Protein AF-0000000078983143 (afdb_homodimer)

Organism: Ruegeria pomeroyi (strain ATCC 700808 / DSM 15171 / DSS-3) (NCBI:txid246200)

Radius of gyration: 24.25 Å; Cα contacts (8 Å, |Δi|>4): 1162; chains: 2; bounding box: 59×66×61 Å

Secondary structure (DSSP, 8-state):
--HHHHHHHHHHHHHHHSSHHHHHHHHTS-HHHHHHHHHHHHHHHT---EEEETTEEEE-HHHHHHHHHHHHHHHHH--HHHHHHHHHS-SS-EEEEEE-HHHHTTHHHHHHHHHHTT-TT-EEEEEE--HHHHHHHHHHTS-SEEEEESPP--TTEEEEEEEEE-EEEEETTSGGGG-SEE-TTTTTT-EEEEE-TTSHHHHHHHHHHHHTT---EEEEEES-HHHHHHHHHTTS-EEEE-HHHHHTS---SEEEEEESS--EEEEEEEEETTSPPPHHHHHHHHHHHHHHHHHPBPPP-TT--/--TTHHHHHHHHHHHHHSSHHHHHHHHTS-HHHHHHHHHHHHHHHT---EEEETTEEEE-HHHHHHHHHHHHHHHHH--HHHHHHHHHS-SS-EEEEEE-HHHHTTHHHHHHHHHHTT-TT-EEEEEE--HHHHHHHHHHTS-SEEEEESPP--TTEEEEEEEEE-EEEEETT-GGGG-SEE-TTTTTT-EEEEE-TTSHHHHHHHHHHHHTT---EEEEEES-HHHHHHHHHTTS-EEEE-HHHHHTS---SEEEEEESS--EEEEEEEEETTSPPPHHHHHHHHHHHHHHHHHPBPPP-TT--

Foldseek 3Di:
DFLQVLLVQLLLQCVVQQHLVRSCVQQVHDSVVSVVSPVVNCVVVVDDQWDDDPRGTHGDPVVVVSNVLCVVLCVLVPNNNVVVVVVVVPDQAEAFEEEAPLQQQPPVVVLVCVLCVPRVRYHYHYYHDADVSQLVCQQSVSHFKYKYFDDDDDPQKDKDKFKFWKWKKAFPPDPCVVDQEDALVNCAQWEEEEEPCPDQQNVVNVVRNVVVVGDHHYPHYDHALLVRNVVNLVVSTMYIHTVSNVVNDPCPRIDIHHYPPIDMTMMMMIGGPPDDDDPSNVVSCVSSVVVSVVRGDDDPDPPDD/DDPQVLLVQLLLQCVVQQHLVRSCVQQVHDSVVSVVSPVVNCVVVVDDQWDDDPRGTDGDPVVVVSNVLCVVLCVLVPRNNVVVVVVVVPDQAEAFEEEAPLQQQPPVVVLVCVLCVPRVRYHYHYYHDADVSQLVCQQSVSHFKYKYFDDDDDPQKDKDKFKFWKWKKAFPPDPCVVDQEDALVNCAQWEEEEEPCPDQQNVVNVVRNVVVVGDHHYPHYDHALLVRNVVNLVVSTMYIHTVSNVVNDPCPRIDIHHYPPIDMTMMMMIGGHPDDDDPSNVVSCVSSVVVSVVRGDDDPDPPDD

Nearest PDB structures (foldseek):
  5vvh-assembly1_B  TM=8.742E-01  e=1.890E-18  Agrobacterium tumefaciens
  7d98-assembly1_Q  TM=5.885E-01  e=1.083E-18  Cupriavidus necator
  6g1d-assembly1_A  TM=6.007E-01  e=1.890E-18  Corynebacterium glutamicum
  7fdf-assembly1_A-2  TM=8.367E-01  e=1.146E-13  Cronobacter sakazakii
  7dwn-assembly1_D  TM=5.910E-01  e=6.427E-17  Aliivibrio fischeri ES114

Sequence (610 aa):
MSRFFRHYQAFHAIIETGTVTGAAERLGVSQPAISNLLAQLERRTRLKLFERNRGRLLPTPEAMVLFDEIDTVIRGLGQVSQAVVDLQNQKAGQLQVATNHAMAFGFMPEQIARFAADKPNLTVAFQSQYSAKIQDWVMAGLFEIGICEQPVRTDGLDWVPFFFEIQCAVPADSPLARHEELTPILLDDVPFIVMGADHMVTRRAREAFHREGANLRIRCQTDLFRNALNLVKQGLGVTLVDPFTLSSDDRSGYVLRRFAPRILLDVIIVTARGRPISAIGAQFLEQVSASMTTLATAAPDPAEPMSRFFRHYQAFHAIIETGTVTGAAERLGVSQPAISNLLAQLERRTRLKLFERNRGRLLPTPEAMVLFDEIDTVIRGLGQVSQAVVDLQNQKAGQLQVATNHAMAFGFMPEQIARFAADKPNLTVAFQSQYSAKIQDWVMAGLFEIGICEQPVRTDGLDWVPFFFEIQCAVPADSPLARHEELTPILLDDVPFIVMGADHMVTRRAREAFHREGANLRIRCQTDLFRNALNLVKQGLGVTLVDPFTLSSDDRSGYVLRRFAPRILLDVIIVTARGRPISAIGAQFLEQVSASMTTLATAAPDPAEP

Solvent-accessible surface area (backbone atoms only — not comparable to full-atom values): 31459 Å² total; per-residue (Å²): 125,56,80,42,37,59,18,49,41,34,44,48,32,23,64,75,56,49,30,61,62,46,20,7,64,68,49,73,48,51,47,67,53,36,53,48,28,36,50,48,40,26,62,71,65,72,40,72,40,60,44,78,55,98,84,39,66,37,72,27,75,62,28,51,54,48,40,65,66,42,42,62,50,47,38,37,68,18,71,57,33,54,52,56,53,45,58,67,52,72,81,54,56,66,40,42,39,31,27,23,57,51,40,37,53,28,56,44,33,53,52,50,36,64,67,40,69,88,33,89,59,44,31,36,44,40,41,59,42,56,40,71,57,35,52,49,33,20,65,52,32,70,19,53,35,22,37,29,47,66,74,83,88,60,85,56,48,41,72,51,82,45,28,34,64,40,32,29,39,33,26,57,84,39,79,68,60,77,45,69,60,44,35,39,68,81,39,45,62,43,42,26,32,37,49,15,44,69,35,66,60,36,45,53,48,50,50,51,14,54,76,66,73,24,47,83,33,72,34,29,35,25,72,43,58,57,41,38,51,38,28,15,47,57,63,66,26,30,29,70,38,50,60,42,43,53,71,58,45,88,76,67,51,41,44,79,26,45,38,52,74,81,45,64,44,54,34,30,41,36,31,31,52,95,49,84,66,50,74,62,42,50,55,50,48,54,54,52,51,54,55,47,58,72,68,34,49,78,71,80,58,87,81,62,129,123,52,81,43,37,59,18,50,43,35,45,50,32,23,64,77,57,50,29,59,61,45,19,8,62,68,50,71,46,50,48,67,56,34,52,48,30,35,50,47,40,26,62,71,66,71,39,73,40,62,44,76,56,97,85,39,65,36,71,29,74,61,29,51,54,49,40,64,66,42,42,62,52,48,39,37,67,19,70,57,33,55,52,55,51,45,61,67,51,73,80,55,57,64,38,40,39,30,27,24,58,51,41,37,52,29,56,43,32,54,52,50,35,64,66,40,69,88,34,89,60,45,30,36,44,42,39,59,41,57,42,71,58,37,52,51,34,18,64,53,30,69,19,54,35,21,36,28,46,66,74,84,89,58,86,56,48,40,72,52,81,44,29,35,66,39,29,29,40,34,25,57,84,40,80,68,61,78,45,70,61,44,36,39,69,81,41,45,64,42,43,26,31,35,50,15,44,68,35,67,62,37,44,53,47,50,51,51,15,55,76,66,72,23,46,80,32,71,34,31,35,24,70,45,56,57,41,37,50,38,28,15,46,57,62,66,26,29,30,70,36,48,60,43,42,53,72,58,48,88,75,66,50,42,43,80,24,46,40,51,72,81,47,64,45,54,33,29,41,36,32,31,51,95,49,85,64,50,72,61,40,50,54,48,49,53,54,52,52,53,55,48,58,72,69,35,48,79,71,78,59,88,81,61,128

Structure (mmCIF, N/CA/C/O backbone):
data_AF-0000000078983143-model_v1
#
loop_
_entity.id
_entity.type
_entity.pdbx_description
1 polymer 'Transcriptional regulator, LysR family'
#
loop_
_atom_site.group_PDB
_atom_site.id
_atom_site.type_symbol
_atom_site.label_atom_id
_atom_site.label_alt_id
_atom_site.label_comp_id
_atom_site.label_asym_id
_atom_site.label_entity_id
_atom_site.label_seq_id
_atom_site.pdbx_PDB_ins_code
_atom_site.Cartn_x
_atom_site.Cartn_y
_atom_site.Cartn_z
_atom_site.occupancy
_atom_site.B_iso_or_equiv
_atom_site.auth_seq_id
_atom_site.auth_comp_id
_atom_site.auth_asym_id
_atom_site.auth_atom_id
_atom_site.pdbx_PDB_model_num
ATOM 1 N N . MET A 1 1 ? -7.73 15.117 21.328 1 26.91 1 MET A N 1
ATOM 2 C CA . MET A 1 1 ? -6.512 14.82 20.578 1 26.91 1 MET A CA 1
ATOM 3 C C . MET A 1 1 ? -5.828 13.57 21.141 1 26.91 1 MET A C 1
ATOM 5 O O . MET A 1 1 ? -5.629 13.453 22.344 1 26.91 1 MET A O 1
ATOM 9 N N . SER A 1 2 ? -5.711 12.469 20.609 1 37.56 2 SER A N 1
ATOM 10 C CA . SER A 1 2 ? -5.719 11.156 21.25 1 37.56 2 SER A CA 1
ATOM 11 C C . SER A 1 2 ? -4.508 10.977 22.156 1 37.56 2 SER A C 1
ATOM 13 O O . SER A 1 2 ? -3.408 11.43 21.844 1 37.56 2 SER A O 1
ATOM 15 N N . ARG A 1 3 ? -4.793 10.859 23.375 1 47.31 3 ARG A N 1
ATOM 16 C CA . ARG A 1 3 ? -4.062 10.797 24.641 1 47.31 3 ARG A CA 1
ATOM 17 C C . ARG A 1 3 ? -2.844 9.891 24.531 1 47.31 3 ARG A C 1
ATOM 19 O O . ARG A 1 3 ? -1.8 10.172 25.125 1 47.31 3 ARG A O 1
ATOM 26 N N . PHE A 1 4 ? -2.877 8.945 23.547 1 54.06 4 PHE A N 1
ATOM 27 C CA . PHE A 1 4 ? -1.812 7.953 23.594 1 54.06 4 PHE A CA 1
ATOM 28 C C . PHE A 1 4 ? -0.723 8.281 22.578 1 54.06 4 PHE A C 1
ATOM 30 O O . PHE A 1 4 ? 0.39 7.758 22.656 1 54.06 4 PHE A O 1
ATOM 37 N N . PHE A 1 5 ? -1.007 9.172 21.766 1 57.5 5 PHE A N 1
ATOM 38 C CA . PHE A 1 5 ? -0.027 9.453 20.719 1 57.5 5 PHE A CA 1
ATOM 39 C C . PHE A 1 5 ? 1.233 10.07 21.312 1 57.5 5 PHE A C 1
ATOM 41 O O . PHE A 1 5 ? 2.348 9.68 20.953 1 57.5 5 PHE A O 1
ATOM 48 N N . ARG A 1 6 ? 0.961 10.906 22.281 1 62.22 6 ARG A N 1
ATOM 49 C CA . ARG A 1 6 ? 2.104 11.547 22.922 1 62.22 6 ARG A CA 1
ATOM 50 C C . ARG A 1 6 ? 2.967 10.531 23.656 1 62.22 6 ARG A C 1
ATOM 52 O O . ARG A 1 6 ? 4.191 10.664 23.703 1 62.22 6 ARG A O 1
ATOM 59 N N . HIS A 1 7 ? 2.299 9.562 24.062 1 72 7 HIS A N 1
ATOM 60 C CA . HIS A 1 7 ? 3.018 8.508 24.766 1 72 7 HIS A CA 1
ATOM 61 C C . HIS A 1 7 ? 3.898 7.703 23.812 1 72 7 HIS A C 1
ATOM 63 O O . HIS A 1 7 ? 5.07 7.449 24.109 1 72 7 HIS A O 1
ATOM 69 N N . TYR A 1 8 ? 3.281 7.465 22.703 1 73.5 8 TYR A N 1
ATOM 70 C CA . TYR A 1 8 ? 4.027 6.68 21.719 1 73.5 8 TYR A CA 1
ATOM 71 C C . TYR A 1 8 ? 5.152 7.5 21.109 1 73.5 8 TYR A C 1
ATOM 73 O O . TYR A 1 8 ? 6.227 6.969 20.812 1 73.5 8 TYR A O 1
ATOM 81 N N . GLN A 1 9 ? 4.879 8.688 21 1 70.81 9 GLN A N 1
ATOM 82 C CA . GLN A 1 9 ? 5.93 9.57 20.5 1 70.81 9 GLN A CA 1
ATOM 83 C C . GLN A 1 9 ? 7.105 9.617 21.484 1 70.81 9 GLN A C 1
ATOM 85 O O . GLN A 1 9 ? 8.266 9.539 21.062 1 70.81 9 GLN A O 1
ATOM 90 N N . ALA A 1 10 ? 6.711 9.867 22.688 1 73.56 10 ALA A N 1
ATOM 91 C CA . ALA A 1 10 ? 7.734 9.891 23.734 1 73.56 10 ALA A CA 1
ATOM 92 C C . ALA A 1 10 ? 8.547 8.602 23.734 1 73.56 10 ALA A C 1
ATOM 94 O O . ALA A 1 10 ? 9.773 8.633 23.734 1 73.56 10 ALA A O 1
ATOM 95 N N . PHE A 1 11 ? 7.82 7.551 23.641 1 82.94 11 PHE A N 1
ATOM 96 C CA . PHE A 1 11 ? 8.43 6.223 23.594 1 82.94 11 PHE A CA 1
ATOM 97 C C . PHE A 1 11 ? 9.328 6.074 22.375 1 82.94 11 PHE A C 1
ATOM 99 O O . PHE A 1 11 ? 10.484 5.668 22.5 1 82.94 11 PHE A O 1
ATOM 106 N N . HIS A 1 12 ? 8.781 6.422 21.312 1 76.12 12 HIS A N 1
ATOM 107 C CA . HIS A 1 12 ? 9.508 6.324 20.047 1 76.12 12 HIS A CA 1
ATOM 108 C C . HIS A 1 12 ? 10.781 7.16 20.078 1 76.12 12 HIS A C 1
ATOM 110 O O . HIS A 1 12 ? 11.852 6.691 19.672 1 76.12 12 HIS A O 1
ATOM 116 N N . ALA A 1 13 ? 10.695 8.352 20.547 1 76.62 13 ALA A N 1
ATOM 117 C CA . ALA A 1 13 ? 11.828 9.273 20.641 1 76.62 13 ALA A CA 1
ATOM 118 C C . ALA A 1 13 ? 12.898 8.727 21.578 1 76.62 13 ALA A C 1
ATOM 120 O O . ALA A 1 13 ? 14.094 8.867 21.312 1 76.62 13 ALA A O 1
ATOM 121 N N . ILE A 1 14 ? 12.492 8.086 22.609 1 82.94 14 ILE A N 1
ATOM 122 C CA . ILE A 1 14 ? 13.438 7.527 23.562 1 82.94 14 ILE A CA 1
ATOM 123 C C . ILE A 1 14 ? 14.242 6.406 22.906 1 82.94 14 ILE A C 1
ATOM 125 O O . ILE A 1 14 ? 15.461 6.328 23.078 1 82.94 14 ILE A O 1
ATOM 129 N N . ILE A 1 15 ? 13.531 5.672 22.172 1 80.56 15 ILE A N 1
ATOM 130 C CA . ILE A 1 15 ? 14.219 4.566 21.516 1 80.56 15 ILE A CA 1
ATOM 131 C C . ILE A 1 15 ? 15.188 5.109 20.469 1 80.56 15 ILE A C 1
ATOM 133 O O . ILE A 1 15 ? 16.328 4.656 20.375 1 80.56 15 ILE A O 1
ATOM 137 N N . GLU A 1 16 ? 14.773 6.059 19.75 1 75.38 16 GLU A N 1
ATOM 138 C CA . GLU A 1 16 ? 15.586 6.609 18.656 1 75.38 16 GLU A CA 1
ATOM 139 C C . GLU A 1 16 ? 16.812 7.34 19.219 1 75.38 16 GLU A C 1
ATOM 141 O O . GLU A 1 16 ? 17.906 7.242 18.656 1 75.38 16 GLU A O 1
ATOM 146 N N . THR A 1 17 ? 16.609 8.062 20.281 1 75.88 17 THR A N 1
ATOM 147 C CA . THR A 1 17 ? 17.672 8.914 20.812 1 75.88 17 THR A CA 1
ATOM 148 C C . THR A 1 17 ? 18.5 8.164 21.859 1 75.88 17 THR A C 1
ATOM 150 O O . THR A 1 17 ? 19.625 8.578 22.172 1 75.88 17 THR A O 1
ATOM 153 N N . GLY A 1 18 ? 17.844 7.105 22.359 1 79.56 18 GLY A N 1
ATOM 154 C CA . GLY A 1 18 ? 18.531 6.273 23.344 1 79.56 18 GLY A CA 1
ATOM 155 C C . GLY A 1 18 ? 18.406 6.797 24.75 1 79.56 18 GLY A C 1
ATOM 156 O O . GLY A 1 18 ? 18.781 6.117 25.703 1 79.56 18 GLY A O 1
ATOM 157 N N . THR A 1 19 ? 17.969 8.086 24.844 1 82.31 19 THR A N 1
ATOM 158 C CA . THR A 1 19 ? 17.891 8.672 26.172 1 82.31 19 THR A CA 1
ATOM 159 C C . THR A 1 19 ? 16.609 9.484 26.328 1 82.31 19 THR A C 1
ATOM 161 O O . THR A 1 19 ? 16.016 9.93 25.344 1 82.31 19 THR A O 1
ATOM 164 N N . VAL A 1 20 ? 16.203 9.641 27.625 1 85.44 20 VAL A N 1
ATOM 165 C CA . VAL A 1 20 ? 15.062 10.492 27.953 1 85.44 20 VAL A CA 1
ATOM 166 C C . VAL A 1 20 ? 15.391 11.945 27.609 1 85.44 20 VAL A C 1
ATOM 168 O O . VAL A 1 20 ? 14.547 12.672 27.062 1 85.44 20 VAL A O 1
ATOM 171 N N . THR A 1 21 ? 16.594 12.305 27.922 1 81 21 THR A N 1
ATOM 172 C CA . THR A 1 21 ? 17.047 13.656 27.609 1 81 21 THR A CA 1
ATOM 173 C C . THR A 1 21 ? 17.031 13.906 26.109 1 81 21 THR A C 1
ATOM 175 O O . THR A 1 21 ? 16.547 14.945 25.656 1 81 21 THR A O 1
ATOM 178 N N . GLY A 1 22 ? 17.469 13.008 25.391 1 82 22 GLY A N 1
ATOM 179 C CA . GLY A 1 22 ? 17.453 13.117 23.953 1 82 22 GLY A CA 1
ATOM 180 C C . GLY A 1 22 ? 16.062 13.188 23.359 1 82 22 GLY A C 1
ATOM 181 O O . GLY A 1 22 ? 15.805 13.953 22.438 1 82 22 GLY A O 1
ATOM 182 N N . ALA A 1 23 ? 15.234 12.406 23.922 1 80.88 23 ALA A N 1
ATOM 183 C CA . ALA A 1 23 ? 13.836 12.422 23.5 1 80.88 23 ALA A CA 1
ATOM 184 C C . ALA A 1 23 ? 13.188 13.773 23.797 1 80.88 23 ALA A C 1
ATOM 186 O O . ALA A 1 23 ? 12.438 14.297 22.969 1 80.88 23 ALA A O 1
ATOM 187 N N . ALA A 1 24 ? 13.508 14.336 24.969 1 76.06 24 ALA A N 1
ATOM 188 C CA . ALA A 1 24 ? 12.969 15.633 25.359 1 76.06 24 ALA A CA 1
ATOM 189 C C . ALA A 1 24 ? 13.422 16.734 24.406 1 76.06 24 ALA A C 1
ATOM 191 O O . ALA A 1 24 ? 12.609 17.562 23.969 1 76.06 24 ALA A O 1
ATOM 192 N N . GLU A 1 25 ? 14.625 16.656 24.094 1 71.69 25 GLU A N 1
ATOM 193 C CA . GLU A 1 25 ? 15.18 17.625 23.141 1 71.69 25 GLU A CA 1
ATOM 194 C C . GLU A 1 25 ? 14.531 17.484 21.766 1 71.69 25 GLU A C 1
ATOM 196 O O . GLU A 1 25 ? 14.156 18.484 21.156 1 71.69 25 GLU A O 1
ATOM 201 N N . ARG A 1 26 ? 14.414 16.25 21.422 1 69.44 26 ARG A N 1
ATOM 202 C CA . ARG A 1 26 ? 13.867 15.969 20.094 1 69.44 26 ARG A CA 1
ATOM 203 C C . ARG A 1 26 ? 12.422 16.438 19.984 1 69.44 26 ARG A C 1
ATOM 205 O O . ARG A 1 26 ? 12 16.938 18.938 1 69.44 26 ARG A O 1
ATOM 212 N N . LEU A 1 27 ? 11.758 16.266 21.078 1 66.19 27 LEU A N 1
ATOM 213 C CA . LEU A 1 27 ? 10.328 16.547 21.031 1 66.19 27 LEU A CA 1
ATOM 214 C C . LEU A 1 27 ? 10.031 17.922 21.594 1 66.19 27 LEU A C 1
ATOM 216 O O . LEU A 1 27 ? 8.875 18.375 21.578 1 66.19 27 LEU A O 1
ATOM 220 N N . GLY A 1 28 ? 11.055 18.656 22.062 1 62.94 28 GLY A N 1
ATOM 221 C CA . GLY A 1 28 ? 10.891 20.016 22.578 1 62.94 28 GLY A CA 1
ATOM 222 C C . GLY A 1 28 ? 10.078 20.078 23.859 1 62.94 28 GLY A C 1
ATOM 223 O O . GLY A 1 28 ? 9.258 20.984 24.031 1 62.94 28 GLY A O 1
ATOM 224 N N . VAL A 1 29 ? 10.227 19.094 24.625 1 67.38 29 VAL A N 1
ATOM 225 C CA . VAL A 1 29 ? 9.539 19.062 25.906 1 67.38 29 VAL A CA 1
ATOM 226 C C . VAL A 1 29 ? 10.531 18.797 27.031 1 67.38 29 VAL A C 1
ATOM 228 O O . VAL A 1 29 ? 11.719 18.578 26.781 1 67.38 29 VAL A O 1
ATOM 231 N N . SER A 1 30 ? 10.055 19 28.188 1 74.5 30 SER A N 1
ATOM 232 C CA . SER A 1 30 ? 10.922 18.781 29.328 1 74.5 30 SER A CA 1
ATOM 233 C C . SER A 1 30 ? 11.148 17.281 29.578 1 74.5 30 SER A C 1
ATOM 235 O O . SER A 1 30 ? 10.336 16.453 29.172 1 74.5 30 SER A O 1
ATOM 237 N N . GLN A 1 31 ? 12.289 17.062 30.125 1 80.81 31 GLN A N 1
ATOM 238 C CA . GLN A 1 31 ? 12.625 15.688 30.469 1 80.81 31 GLN A CA 1
ATOM 239 C C . GLN A 1 31 ? 11.57 15.078 31.391 1 80.81 31 GLN A C 1
ATOM 241 O O . GLN A 1 31 ? 11.148 13.938 31.188 1 80.81 31 GLN A O 1
ATOM 246 N N . PRO A 1 32 ? 11.062 15.75 32.406 1 80.62 32 PRO A N 1
ATOM 247 C CA . PRO A 1 32 ? 9.992 15.164 33.219 1 80.62 32 PRO A CA 1
ATOM 248 C C . PRO A 1 32 ? 8.742 14.836 32.406 1 80.62 32 PRO A C 1
ATOM 250 O O . PRO A 1 32 ? 8.078 13.828 32.656 1 80.62 32 PRO A O 1
ATOM 253 N N . ALA A 1 33 ? 8.484 15.641 31.469 1 76.75 33 ALA A N 1
ATOM 254 C CA . ALA A 1 33 ? 7.316 15.406 30.609 1 76.75 33 ALA A CA 1
ATOM 255 C C . ALA A 1 33 ? 7.453 14.102 29.844 1 76.75 33 ALA A C 1
ATOM 257 O O . ALA A 1 33 ? 6.508 13.312 29.766 1 76.75 33 ALA A O 1
ATOM 258 N N . ILE A 1 34 ? 8.594 13.938 29.234 1 82.06 34 ILE A N 1
ATOM 259 C CA . ILE A 1 34 ? 8.867 12.703 28.5 1 82.06 34 ILE A CA 1
ATOM 260 C C . ILE A 1 34 ? 8.773 11.508 29.453 1 82.06 34 ILE A C 1
ATOM 262 O O . ILE A 1 34 ? 8.172 10.484 29.109 1 82.06 34 ILE A O 1
ATOM 266 N N . SER A 1 35 ? 9.406 11.617 30.578 1 84.62 35 SER A N 1
ATOM 267 C CA . SER A 1 35 ? 9.391 10.555 31.578 1 84.62 35 SER A CA 1
ATOM 268 C C . SER A 1 35 ? 7.969 10.211 32 1 84.62 35 SER A C 1
ATOM 270 O O . SER A 1 35 ? 7.617 9.039 32.125 1 84.62 35 SER A O 1
ATOM 272 N N . ASN A 1 36 ? 7.219 11.211 32.188 1 81.81 36 ASN A N 1
ATOM 273 C CA . ASN A 1 36 ? 5.824 11.016 32.562 1 81.81 36 ASN A CA 1
ATOM 274 C C . ASN A 1 36 ? 5.035 10.305 31.469 1 81.81 36 ASN A C 1
ATOM 276 O O . ASN A 1 36 ? 4.238 9.406 31.75 1 81.81 36 ASN A O 1
ATOM 280 N N . LEU A 1 37 ? 5.242 10.773 30.312 1 79.12 37 LEU A N 1
ATOM 281 C CA . LEU A 1 37 ? 4.566 10.156 29.172 1 79.12 37 LEU A CA 1
ATOM 282 C C . LEU A 1 37 ? 4.93 8.68 29.062 1 79.12 37 LEU A C 1
ATOM 284 O O . LEU A 1 37 ? 4.062 7.84 28.797 1 79.12 37 LEU A O 1
ATOM 288 N N . LEU A 1 38 ? 6.191 8.43 29.234 1 84.44 38 LEU A N 1
ATOM 289 C CA . LEU A 1 38 ? 6.645 7.047 29.172 1 84.44 38 LEU A CA 1
ATOM 290 C C . LEU A 1 38 ? 6.016 6.227 30.297 1 84.44 38 LEU A C 1
ATOM 292 O O . LEU A 1 38 ? 5.547 5.109 30.078 1 84.44 38 LEU A O 1
ATOM 296 N N . ALA A 1 39 ? 6.074 6.758 31.453 1 85.06 39 ALA A N 1
ATOM 297 C CA . ALA A 1 39 ? 5.484 6.078 32.594 1 85.06 39 ALA A CA 1
ATOM 298 C C . ALA A 1 39 ? 4.004 5.797 32.375 1 85.06 39 ALA A C 1
ATOM 300 O O . ALA A 1 39 ? 3.52 4.707 32.688 1 85.06 39 ALA A O 1
ATOM 301 N N . GLN A 1 40 ? 3.408 6.742 31.859 1 79.12 40 GLN A N 1
ATOM 302 C CA . GLN A 1 40 ? 1.99 6.574 31.562 1 79.12 40 GLN A CA 1
ATOM 303 C C . GLN A 1 40 ? 1.772 5.488 30.516 1 79.12 40 GLN A C 1
ATOM 305 O O . GLN A 1 40 ? 0.838 4.691 30.625 1 79.12 40 GLN A O 1
ATOM 310 N N . LEU A 1 41 ? 2.607 5.578 29.516 1 77.38 41 LEU A N 1
ATOM 311 C CA . LEU A 1 41 ? 2.516 4.555 28.484 1 77.38 41 LEU A CA 1
ATOM 312 C C . LEU A 1 41 ? 2.701 3.162 29.062 1 77.38 41 LEU A C 1
ATOM 314 O O . LEU A 1 41 ? 1.936 2.246 28.766 1 77.38 41 LEU A O 1
ATOM 318 N N . GLU A 1 42 ? 3.705 2.996 29.906 1 81.19 42 GLU A N 1
ATOM 319 C CA . GLU A 1 42 ? 3.986 1.711 30.531 1 81.19 42 GLU A CA 1
ATOM 320 C C . GLU A 1 42 ? 2.83 1.27 31.422 1 81.19 42 GLU A C 1
ATOM 322 O O . GLU A 1 42 ? 2.449 0.097 31.422 1 81.19 42 GLU A O 1
ATOM 327 N N . ARG A 1 43 ? 2.305 2.148 32.094 1 76.31 43 ARG A N 1
ATOM 328 C CA . ARG A 1 43 ? 1.169 1.848 32.969 1 76.31 43 ARG A CA 1
ATOM 329 C C . ARG A 1 43 ? -0.037 1.396 32.156 1 76.31 43 ARG A C 1
ATOM 331 O O . ARG A 1 43 ? -0.71 0.429 32.5 1 76.31 43 ARG A O 1
ATOM 338 N N . ARG A 1 44 ? -0.151 2.055 31.156 1 65.94 44 ARG A N 1
ATOM 339 C CA . ARG A 1 44 ? -1.344 1.812 30.344 1 65.94 44 ARG A CA 1
ATOM 340 C C . ARG A 1 44 ? -1.226 0.501 29.578 1 65.94 44 ARG A C 1
ATOM 342 O O . ARG A 1 44 ? -2.221 -0.199 29.375 1 65.94 44 ARG A O 1
ATOM 349 N N . THR A 1 45 ? -0.103 0.29 29.125 1 62.59 45 THR A N 1
ATOM 350 C CA . THR A 1 45 ? 0.111 -0.907 28.312 1 62.59 45 THR A CA 1
ATOM 351 C C . THR A 1 45 ? 0.468 -2.098 29.203 1 62.59 45 THR A C 1
ATOM 353 O O . THR A 1 45 ? 0.477 -3.24 28.734 1 62.59 45 THR A O 1
ATOM 356 N N . ARG A 1 46 ? 0.727 -1.875 30.422 1 65.44 46 ARG A N 1
ATOM 357 C CA . ARG A 1 46 ? 1.185 -2.867 31.391 1 65.44 46 ARG A CA 1
ATOM 358 C C . ARG A 1 46 ? 2.439 -3.576 30.906 1 65.44 46 ARG A C 1
ATOM 360 O O . ARG A 1 46 ? 2.613 -4.773 31.125 1 65.44 46 ARG A O 1
ATOM 367 N N . LEU A 1 47 ? 3.135 -2.824 30.062 1 73.25 47 LEU A N 1
ATOM 368 C CA . LEU A 1 47 ? 4.434 -3.297 29.594 1 73.25 47 LEU A CA 1
ATOM 369 C C . LEU A 1 47 ? 5.562 -2.477 30.203 1 73.25 47 LEU A C 1
ATOM 371 O O . LEU A 1 47 ? 5.441 -1.259 30.344 1 73.25 47 LEU A O 1
ATOM 375 N N . LYS A 1 48 ? 6.508 -3.234 30.688 1 78.19 48 LYS A N 1
ATOM 376 C CA . LYS A 1 48 ? 7.77 -2.555 30.953 1 78.19 48 LYS A CA 1
ATOM 377 C C . LYS A 1 48 ? 8.578 -2.363 29.672 1 78.19 48 LYS A C 1
ATOM 379 O O . LYS A 1 48 ? 8.992 -3.338 29.047 1 78.19 48 LYS A O 1
ATOM 384 N N . LEU A 1 49 ? 8.711 -1.088 29.266 1 83.12 49 LEU A N 1
ATOM 385 C CA . LEU A 1 49 ? 9.273 -0.812 27.953 1 83.12 49 LEU A CA 1
ATOM 386 C C . LEU A 1 49 ? 10.766 -0.528 28.031 1 83.12 49 LEU A C 1
ATOM 388 O O . LEU A 1 49 ? 11.492 -0.705 27.062 1 83.12 49 LEU A O 1
ATOM 392 N N . PHE A 1 50 ? 11.141 -0.059 29.188 1 87.44 50 PHE A N 1
ATOM 393 C CA . PHE A 1 50 ? 12.562 0.215 29.375 1 87.44 50 PHE A CA 1
ATOM 394 C C . PHE A 1 50 ? 13.047 -0.331 30.719 1 87.44 50 PHE A C 1
ATOM 396 O O . PHE A 1 50 ? 12.281 -0.393 31.688 1 87.44 50 PHE A O 1
ATOM 403 N N . GLU A 1 51 ? 14.266 -0.845 30.672 1 82.81 51 GLU A N 1
ATOM 404 C CA . GLU A 1 51 ? 14.938 -1.257 31.891 1 82.81 51 GLU A CA 1
ATOM 405 C C . GLU A 1 51 ? 16.25 -0.507 32.094 1 82.81 51 GLU A C 1
ATOM 407 O O . GLU A 1 51 ? 16.859 -0.065 31.109 1 82.81 51 GLU A O 1
ATOM 412 N N . ARG A 1 52 ? 16.547 -0.202 33.281 1 75.12 52 ARG A N 1
ATOM 413 C CA . ARG A 1 52 ? 17.797 0.474 33.594 1 75.12 52 ARG A CA 1
ATOM 414 C C . ARG A 1 52 ? 18.922 -0.533 33.844 1 75.12 52 ARG A C 1
ATOM 416 O O . ARG A 1 52 ? 18.75 -1.514 34.562 1 75.12 52 ARG A O 1
ATOM 423 N N . ASN A 1 53 ? 19.875 -0.496 33 1 71.69 53 ASN A N 1
ATOM 424 C CA . ASN A 1 53 ? 21.094 -1.278 33.188 1 71.69 53 ASN A CA 1
ATOM 425 C C . ASN A 1 53 ? 22.312 -0.382 33.344 1 71.69 53 ASN A C 1
ATOM 427 O O . ASN A 1 53 ? 22.719 0.3 32.406 1 71.69 53 ASN A O 1
ATOM 431 N N . ARG A 1 54 ? 22.938 -0.422 34.438 1 69.56 54 ARG A N 1
ATOM 432 C CA . ARG A 1 54 ? 24.125 0.361 34.781 1 69.56 54 ARG A CA 1
ATOM 433 C C . ARG A 1 54 ? 23.906 1.84 34.469 1 69.56 54 ARG A C 1
ATOM 435 O O . ARG A 1 54 ? 24.766 2.484 33.844 1 69.56 54 ARG A O 1
ATOM 442 N N . GLY A 1 55 ? 22.703 2.32 34.594 1 64.81 55 GLY A N 1
ATOM 443 C CA . GLY A 1 55 ? 22.406 3.736 34.469 1 64.81 55 GLY A CA 1
ATOM 444 C C . GLY A 1 55 ? 21.875 4.09 33.094 1 64.81 55 GLY A C 1
ATOM 445 O O . GLY A 1 55 ? 21.469 5.23 32.844 1 64.81 55 GLY A O 1
ATOM 446 N N . ARG A 1 56 ? 21.875 3.174 32.281 1 72.31 56 ARG A N 1
ATOM 447 C CA . ARG A 1 56 ? 21.406 3.436 30.938 1 72.31 56 ARG A CA 1
ATOM 448 C C . ARG A 1 56 ? 20 2.865 30.734 1 72.31 56 ARG A C 1
ATOM 450 O O . ARG A 1 56 ? 19.688 1.78 31.219 1 72.31 56 ARG A O 1
ATOM 457 N N . LEU A 1 57 ? 19.125 3.604 30.047 1 79 57 LEU A N 1
ATOM 458 C CA . LEU A 1 57 ? 17.766 3.188 29.688 1 79 57 LEU A CA 1
ATOM 459 C C . LEU A 1 57 ? 17.781 2.293 28.453 1 79 57 LEU A C 1
ATOM 461 O O . LEU A 1 57 ? 18.141 2.74 27.359 1 79 57 LEU A O 1
ATOM 465 N N . LEU A 1 58 ? 17.5 0.98 28.688 1 83.69 58 LEU A N 1
ATOM 466 C CA . LEU A 1 58 ? 17.516 0.027 27.578 1 83.69 58 LEU A CA 1
ATOM 467 C C . LEU A 1 58 ? 16.094 -0.448 27.266 1 83.69 58 LEU A C 1
ATOM 469 O O . LEU A 1 58 ? 15.312 -0.728 28.172 1 83.69 58 LEU A O 1
ATOM 473 N N . PRO A 1 59 ? 15.82 -0.448 26.031 1 83.5 59 PRO A N 1
ATOM 474 C CA . PRO A 1 59 ? 14.508 -0.982 25.656 1 83.5 59 PRO A CA 1
ATOM 475 C C . PRO A 1 59 ? 14.375 -2.479 25.938 1 83.5 59 PRO A C 1
ATOM 477 O O . PRO A 1 59 ? 15.344 -3.227 25.766 1 83.5 59 PRO A O 1
ATOM 480 N N . THR A 1 60 ? 13.203 -2.904 26.422 1 78.25 60 THR A N 1
ATOM 481 C CA . THR A 1 60 ? 12.891 -4.32 26.594 1 78.25 60 THR A CA 1
ATOM 482 C C . THR A 1 60 ? 12.539 -4.965 25.266 1 78.25 60 THR A C 1
ATOM 484 O O . THR A 1 60 ? 12.328 -4.27 24.266 1 78.25 60 THR A O 1
ATOM 487 N N . PRO A 1 61 ? 12.539 -6.203 25.234 1 62.78 61 PRO A N 1
ATOM 488 C CA . PRO A 1 61 ? 12.078 -6.871 24.031 1 62.78 61 PRO A CA 1
ATOM 489 C C . PRO A 1 61 ? 10.672 -6.438 23.609 1 62.78 61 PRO A C 1
ATOM 491 O O . PRO A 1 61 ? 10.398 -6.262 22.422 1 62.78 61 PRO A O 1
ATOM 494 N N . GLU A 1 62 ? 9.867 -6.227 24.578 1 63.69 62 GLU A N 1
ATOM 495 C CA . GLU A 1 62 ? 8.516 -5.734 24.328 1 63.69 62 GLU A CA 1
ATOM 496 C C . GLU A 1 62 ? 8.539 -4.344 23.688 1 63.69 62 GLU A C 1
ATOM 498 O O . GLU A 1 62 ? 7.727 -4.039 22.812 1 63.69 62 GLU A O 1
ATOM 503 N N . ALA A 1 63 ? 9.484 -3.529 24.188 1 72.62 63 ALA A N 1
ATOM 504 C CA . ALA A 1 63 ? 9.641 -2.186 23.641 1 72.62 63 ALA A CA 1
ATOM 505 C C . ALA A 1 63 ? 10 -2.236 22.156 1 72.62 63 ALA A C 1
ATOM 507 O O . ALA A 1 63 ? 9.477 -1.451 21.359 1 72.62 63 ALA A O 1
ATOM 508 N N . MET A 1 64 ? 10.758 -3.139 21.828 1 66.94 64 MET A N 1
ATOM 509 C CA . MET A 1 64 ? 11.219 -3.215 20.438 1 66.94 64 MET A CA 1
ATOM 510 C C . MET A 1 64 ? 10.102 -3.67 19.516 1 66.94 64 MET A C 1
ATOM 512 O O . MET A 1 64 ? 9.969 -3.168 18.391 1 66.94 64 MET A O 1
ATOM 516 N N . VAL A 1 65 ? 9.32 -4.523 20.047 1 55.94 65 VAL A N 1
ATOM 517 C CA . VAL A 1 65 ? 8.141 -4.949 19.281 1 55.94 65 VAL A CA 1
ATOM 518 C C . VAL A 1 65 ? 7.203 -3.762 19.078 1 55.94 65 VAL A C 1
ATOM 520 O O . VAL A 1 65 ? 6.727 -3.525 17.969 1 55.94 65 VAL A O 1
ATOM 523 N N . LEU A 1 66 ? 7.016 -3.096 20.219 1 64.19 66 LEU A N 1
ATOM 524 C CA . LEU A 1 66 ? 6.16 -1.916 20.141 1 64.19 66 LEU A CA 1
ATOM 525 C C . LEU A 1 66 ? 6.742 -0.876 19.203 1 64.19 66 LEU A C 1
ATOM 527 O O . LEU A 1 66 ? 6.012 -0.247 18.422 1 64.19 66 LEU A O 1
ATOM 531 N N . PHE A 1 67 ? 8.016 -0.753 19.266 1 69.69 67 PHE A N 1
ATOM 532 C CA . PHE A 1 67 ? 8.688 0.211 18.406 1 69.69 67 PHE A CA 1
ATOM 533 C C . PHE A 1 67 ? 8.445 -0.117 16.938 1 69.69 67 PHE A C 1
ATOM 535 O O . PHE A 1 67 ? 8.094 0.763 16.141 1 69.69 67 PHE A O 1
ATOM 542 N N . ASP A 1 68 ? 8.594 -1.28 16.609 1 58.75 68 ASP A N 1
ATOM 543 C CA . ASP A 1 68 ? 8.406 -1.703 15.227 1 58.75 68 ASP A CA 1
ATOM 544 C C . ASP A 1 68 ? 6.984 -1.418 14.75 1 58.75 68 ASP A C 1
ATOM 546 O O . ASP A 1 68 ? 6.781 -1.011 13.602 1 58.75 68 ASP A O 1
ATOM 550 N N . GLU A 1 69 ? 6.16 -1.589 15.727 1 51.62 69 GLU A N 1
ATOM 551 C CA . GLU A 1 69 ? 4.742 -1.398 15.43 1 51.62 69 GLU A CA 1
ATOM 552 C C . GLU A 1 69 ? 4.426 0.072 15.172 1 51.62 69 GLU A C 1
ATOM 554 O O . GLU A 1 69 ? 3.586 0.392 14.328 1 51.62 69 GLU A O 1
ATOM 559 N N . ILE A 1 70 ? 5.152 0.883 16 1 59.69 70 ILE A N 1
ATOM 560 C CA . ILE A 1 70 ? 4.684 2.266 15.969 1 59.69 70 ILE A CA 1
ATOM 561 C C . ILE A 1 70 ? 5.59 3.092 15.055 1 59.69 70 ILE A C 1
ATOM 563 O O . ILE A 1 70 ? 5.227 4.199 14.656 1 59.69 70 ILE A O 1
ATOM 567 N N . ASP A 1 71 ? 6.641 2.514 14.695 1 61.81 71 ASP A N 1
ATOM 568 C CA . ASP A 1 71 ? 7.656 3.254 13.953 1 61.81 71 ASP A CA 1
ATOM 569 C C . ASP A 1 71 ? 7.09 3.793 12.641 1 61.81 71 ASP A C 1
ATOM 571 O O . ASP A 1 71 ? 7.23 4.98 12.336 1 61.81 71 ASP A O 1
ATOM 575 N N . THR A 1 72 ? 6.512 2.973 12.023 1 51.16 72 THR A N 1
ATOM 576 C CA . THR A 1 72 ? 5.98 3.367 10.727 1 51.16 72 THR A CA 1
ATOM 577 C C . THR A 1 72 ? 4.965 4.496 10.875 1 51.16 72 THR A C 1
ATOM 579 O O . THR A 1 72 ? 4.93 5.418 10.055 1 51.16 72 THR A O 1
ATOM 582 N N . VAL A 1 73 ? 4.219 4.387 11.906 1 50.34 73 VAL A N 1
ATOM 583 C CA . VAL A 1 73 ? 3.172 5.379 12.133 1 50.34 73 VAL A CA 1
ATOM 584 C C . VAL A 1 73 ? 3.801 6.707 12.555 1 50.34 73 VAL A C 1
ATOM 586 O O . VAL A 1 73 ? 3.443 7.766 12.031 1 50.34 73 VAL A O 1
ATOM 589 N N . ILE A 1 74 ? 4.66 6.551 13.516 1 55.91 74 ILE A N 1
ATOM 590 C CA . ILE A 1 74 ? 5.254 7.773 14.055 1 55.91 74 ILE A CA 1
ATOM 591 C C . ILE A 1 74 ? 6.09 8.453 12.977 1 55.91 74 ILE A C 1
ATOM 593 O O . ILE A 1 74 ? 6.047 9.68 12.828 1 55.91 74 ILE A O 1
ATOM 597 N N . ARG A 1 75 ? 6.777 7.598 12.281 1 50.12 75 ARG A N 1
ATOM 598 C CA . ARG A 1 75 ? 7.59 8.156 11.203 1 50.12 75 ARG A CA 1
ATOM 599 C C . ARG A 1 75 ? 6.711 8.75 10.109 1 50.12 75 ARG A C 1
ATOM 601 O O . ARG A 1 75 ? 7.07 9.758 9.5 1 50.12 75 ARG A O 1
ATOM 608 N N . GLY A 1 76 ? 5.836 8.016 9.805 1 45.25 76 GLY A N 1
ATOM 609 C CA . GLY A 1 76 ? 4.887 8.531 8.828 1 45.25 76 GLY A CA 1
ATOM 610 C C . GLY A 1 76 ? 4.203 9.805 9.289 1 45.25 76 GLY A C 1
ATOM 611 O O . GLY A 1 76 ? 3.883 10.672 8.469 1 45.25 76 GLY A O 1
ATOM 612 N N . LEU A 1 77 ? 3.664 9.68 10.547 1 45.06 77 LEU A N 1
ATOM 613 C CA . LEU A 1 77 ? 3.014 10.883 11.062 1 45.06 77 LEU A CA 1
ATOM 614 C C . LEU A 1 77 ? 4.027 12 11.266 1 45.06 77 LEU A C 1
ATOM 616 O O . LEU A 1 77 ? 3.65 13.172 11.383 1 45.06 77 LEU A O 1
ATOM 620 N N . GLY A 1 78 ? 5.145 12.148 10.727 1 40.84 78 GLY A N 1
ATOM 621 C CA . GLY A 1 78 ? 6.16 13.172 10.906 1 40.84 78 GLY A CA 1
ATOM 622 C C . GLY A 1 78 ? 6.594 13.336 12.344 1 40.84 78 GLY A C 1
ATOM 623 O O . GLY A 1 78 ? 5.926 12.852 13.266 1 40.84 78 GLY A O 1
ATOM 624 N N . GLN A 1 79 ? 7.836 13.883 12.625 1 37.09 79 GLN A N 1
ATOM 625 C CA . GLN A 1 79 ? 8.273 14.273 13.961 1 37.09 79 GLN A CA 1
ATOM 626 C C . GLN A 1 79 ? 7.105 14.812 14.781 1 37.09 79 GLN A C 1
ATOM 628 O O . GLN A 1 79 ? 6.309 15.609 14.289 1 37.09 79 GLN A O 1
ATOM 633 N N . VAL A 1 80 ? 6.629 14.062 15.703 1 36.28 80 VAL A N 1
ATOM 634 C CA . VAL A 1 80 ? 5.766 14.383 16.828 1 36.28 80 VAL A CA 1
ATOM 635 C C . VAL A 1 80 ? 5.934 15.859 17.203 1 36.28 80 VAL A C 1
ATOM 637 O O . VAL A 1 80 ? 5.066 16.438 17.875 1 36.28 80 VAL A O 1
ATOM 640 N N . SER A 1 81 ? 6.992 16.328 16.984 1 35.22 81 SER A N 1
ATOM 641 C CA . SER A 1 81 ? 7.238 17.688 17.438 1 35.22 81 SER A CA 1
ATOM 642 C C . SER A 1 81 ? 6.254 18.672 16.797 1 35.22 81 SER A C 1
ATOM 644 O O . SER A 1 81 ? 5.785 19.594 17.453 1 35.22 81 SER A O 1
ATOM 646 N N . GLN A 1 82 ? 6.062 18.469 15.578 1 34.38 82 GLN A N 1
ATOM 647 C CA . GLN A 1 82 ? 5.152 19.469 15.023 1 34.38 82 GLN A CA 1
ATOM 648 C C . GLN A 1 82 ? 3.723 19.219 15.5 1 34.38 82 GLN A C 1
ATOM 650 O O . GLN A 1 82 ? 2.959 20.172 15.68 1 34.38 82 GLN A O 1
ATOM 655 N N . ALA A 1 83 ? 3.33 18.047 15.727 1 35.56 83 ALA A N 1
ATOM 656 C CA . ALA A 1 83 ? 2.012 17.859 16.328 1 35.56 83 ALA A CA 1
ATOM 657 C C . ALA A 1 83 ? 1.945 18.484 17.719 1 35.56 83 ALA A C 1
ATOM 659 O O . ALA A 1 83 ? 0.925 19.062 18.094 1 35.56 83 ALA A O 1
ATOM 660 N N . VAL A 1 84 ? 2.951 18.297 18.5 1 35.25 84 VAL A N 1
ATOM 661 C CA . VAL A 1 84 ? 2.977 19.016 19.766 1 35.25 84 VAL A CA 1
ATOM 662 C C . VAL A 1 84 ? 2.912 20.531 19.5 1 35.25 84 VAL A C 1
ATOM 664 O O . VAL A 1 84 ? 2.211 21.25 20.203 1 35.25 84 VAL A O 1
ATOM 667 N N . VAL A 1 85 ? 3.658 20.953 18.609 1 34.09 85 VAL A N 1
ATOM 668 C CA . VAL A 1 85 ? 3.574 22.375 18.312 1 34.09 85 VAL A CA 1
ATOM 669 C C . VAL A 1 85 ? 2.178 22.719 17.797 1 34.09 85 VAL A C 1
ATOM 671 O O . VAL A 1 85 ? 1.587 23.719 18.188 1 34.09 85 VAL A O 1
ATOM 674 N N . ASP A 1 86 ? 1.706 21.844 16.906 1 36.16 86 ASP A N 1
ATOM 675 C CA . ASP A 1 86 ? 0.382 22.188 16.406 1 36.16 86 ASP A CA 1
ATOM 676 C C . ASP A 1 86 ? -0.693 21.938 17.453 1 36.16 86 ASP A C 1
ATOM 678 O O . ASP A 1 86 ? -1.799 22.469 17.375 1 36.16 86 ASP A O 1
ATOM 682 N N . LEU A 1 87 ? -0.618 21.047 18.297 1 33.69 87 LEU A N 1
ATOM 683 C CA . LEU A 1 87 ? -1.514 21.047 19.453 1 33.69 87 LEU A CA 1
ATOM 684 C C . LEU A 1 87 ? -1.512 22.406 20.141 1 33.69 87 LEU A C 1
ATOM 686 O O . LEU A 1 87 ? -2.537 22.844 20.672 1 33.69 87 LEU A O 1
ATOM 690 N N . GLN A 1 88 ? -0.431 22.938 20.312 1 31.95 88 GLN A N 1
ATOM 691 C CA . GLN A 1 88 ? -0.494 24.266 20.922 1 31.95 88 GLN A CA 1
ATOM 692 C C . GLN A 1 88 ? -1.196 25.266 20 1 31.95 88 GLN A C 1
ATOM 694 O O . GLN A 1 88 ? -1.535 26.375 20.406 1 31.95 88 GLN A O 1
ATOM 699 N N . ASN A 1 89 ? -0.911 25.234 18.719 1 34.47 89 ASN A N 1
ATOM 700 C CA . ASN A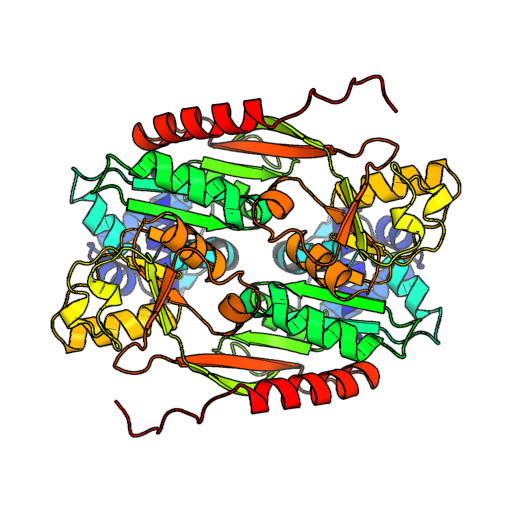 1 89 ? -1.711 26.172 17.953 1 34.47 89 ASN A CA 1
ATOM 701 C C . ASN A 1 89 ? -3.156 25.703 17.812 1 34.47 89 ASN A C 1
ATOM 703 O O . ASN A 1 89 ? -3.434 24.734 17.094 1 34.47 89 ASN A O 1
ATOM 707 N N . GLN A 1 90 ? -3.949 25.641 18.781 1 39.69 90 GLN A N 1
ATOM 708 C CA . GLN A 1 90 ? -5.324 25.453 19.234 1 39.69 90 GLN A CA 1
ATOM 709 C C . GLN A 1 90 ? -6.293 25.484 18.047 1 39.69 90 GLN A C 1
ATOM 711 O O . GLN A 1 90 ? -7.379 24.906 18.125 1 39.69 90 GLN A O 1
ATOM 716 N N . LYS A 1 91 ? -6.383 26.438 17.094 1 45.09 91 LYS A N 1
ATOM 717 C CA . LYS A 1 91 ? -7.586 26.781 16.328 1 45.09 91 LYS A CA 1
ATOM 718 C C . LYS A 1 91 ? -7.738 25.875 15.117 1 45.09 91 LYS A C 1
ATOM 720 O O . LYS A 1 91 ? -8.836 25.734 14.57 1 45.09 91 LYS A O 1
ATOM 725 N N . ALA A 1 92 ? -6.715 25.359 14.336 1 56.38 92 ALA A N 1
ATOM 726 C CA . ALA A 1 92 ? -7.004 24.719 13.055 1 56.38 92 ALA A CA 1
ATOM 727 C C . ALA A 1 92 ? -7.133 23.203 13.203 1 56.38 92 ALA A C 1
ATOM 729 O O . ALA A 1 92 ? -6.379 22.578 13.961 1 56.38 92 ALA A O 1
ATOM 730 N N . GLY A 1 93 ? -8.414 22.547 13.117 1 76.44 93 GLY A N 1
ATOM 731 C CA . GLY A 1 93 ? -8.844 21.156 13.25 1 76.44 93 GLY A CA 1
ATOM 732 C C . GLY A 1 93 ? -7.988 20.188 12.453 1 76.44 93 GLY A C 1
ATOM 733 O O . GLY A 1 93 ? -7.422 20.562 11.422 1 76.44 93 GLY A O 1
ATOM 734 N N . GLN A 1 94 ? -7.535 19.016 13.055 1 82.25 94 GLN A N 1
ATOM 735 C CA . GLN A 1 94 ? -6.801 17.953 12.391 1 82.25 94 GLN A CA 1
ATOM 736 C C . GLN A 1 94 ? -7.688 16.719 12.18 1 82.25 94 GLN A C 1
ATOM 738 O O . GLN A 1 94 ? -8.398 16.297 13.094 1 82.25 94 GLN A O 1
ATOM 743 N N . LEU A 1 95 ? -7.621 16.297 11 1 89.88 95 LEU A N 1
ATOM 744 C CA . LEU A 1 95 ? -8.297 15.047 10.664 1 89.88 95 LEU A CA 1
ATOM 745 C C . LEU A 1 95 ? -7.301 13.898 10.57 1 89.88 95 LEU A C 1
ATOM 747 O O . LEU A 1 95 ? -6.289 14.008 9.875 1 89.88 95 LEU A O 1
ATOM 751 N N . GLN A 1 96 ? -7.527 12.852 11.328 1 88.75 96 GLN A N 1
ATOM 752 C CA . GLN A 1 96 ? -6.684 11.656 11.32 1 88.75 96 GLN A CA 1
ATOM 753 C C . GLN A 1 96 ? -7.461 10.438 10.836 1 88.75 96 GLN A C 1
ATOM 755 O O . GLN A 1 96 ? -8.297 9.898 11.57 1 88.75 96 GLN A O 1
ATOM 760 N N . VAL A 1 97 ? -7.055 9.969 9.633 1 95.06 97 VAL A N 1
ATOM 761 C CA . VAL A 1 97 ? -7.824 8.875 9.055 1 95.06 97 VAL A CA 1
ATOM 762 C C . VAL A 1 97 ? -6.887 7.898 8.344 1 95.06 97 VAL 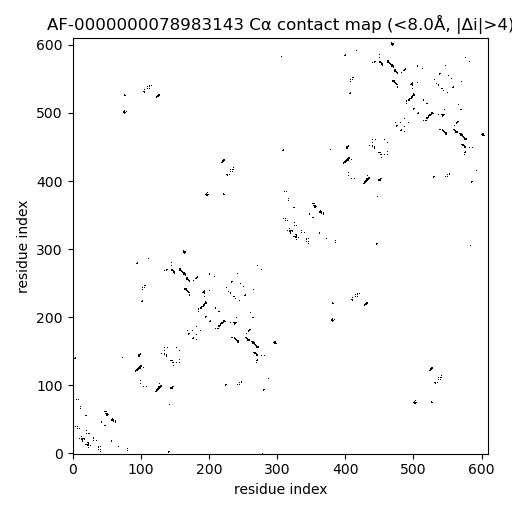A C 1
ATOM 764 O O . VAL A 1 97 ? -5.941 8.312 7.672 1 95.06 97 VAL A O 1
ATOM 767 N N . ALA A 1 98 ? -7.059 6.617 8.586 1 95.38 98 ALA A N 1
ATOM 768 C CA . ALA A 1 98 ? -6.34 5.547 7.898 1 95.38 98 ALA A CA 1
ATOM 769 C C . ALA A 1 98 ? -7.297 4.648 7.125 1 95.38 98 ALA A C 1
ATOM 771 O O . ALA A 1 98 ? -8.406 4.375 7.582 1 95.38 98 ALA A O 1
ATOM 772 N N . THR A 1 99 ? -6.871 4.215 5.977 1 97.88 99 THR A N 1
ATOM 773 C CA . THR A 1 99 ? -7.746 3.361 5.176 1 97.88 99 THR A CA 1
ATOM 774 C C . THR A 1 99 ? -6.938 2.293 4.445 1 97.88 99 THR A C 1
ATOM 776 O O . THR A 1 99 ? -5.707 2.355 4.41 1 97.88 99 THR A O 1
ATOM 779 N N . ASN A 1 100 ? -7.656 1.276 3.994 1 96.12 100 ASN A N 1
ATOM 780 C CA . ASN A 1 100 ? -6.988 0.31 3.129 1 96.12 100 ASN A CA 1
ATOM 781 C C . ASN A 1 100 ? -6.598 0.93 1.79 1 96.12 100 ASN A C 1
ATOM 783 O O . ASN A 1 100 ? -7.094 2 1.43 1 96.12 100 ASN A O 1
ATOM 787 N N . HIS A 1 101 ? -5.77 0.305 1.038 1 94.31 101 HIS A N 1
ATOM 788 C CA . HIS A 1 101 ? -5.188 0.865 -0.177 1 94.31 101 HIS A CA 1
ATOM 789 C C . HIS A 1 101 ? -6.254 1.08 -1.247 1 94.31 101 HIS A C 1
ATOM 791 O O . HIS A 1 101 ? -6.23 2.09 -1.956 1 94.31 101 HIS A O 1
ATOM 797 N N . ALA A 1 102 ? -7.168 0.179 -1.4 1 94.5 102 ALA A N 1
ATOM 798 C CA . ALA A 1 102 ? -8.188 0.288 -2.441 1 94.5 102 ALA A CA 1
ATOM 799 C C . ALA A 1 102 ? -8.945 1.607 -2.332 1 94.5 102 ALA A C 1
ATOM 801 O O . ALA A 1 102 ? -9.211 2.264 -3.342 1 94.5 102 ALA A O 1
ATOM 802 N N . MET A 1 103 ? -9.234 1.999 -1.168 1 96.81 103 MET A N 1
ATOM 803 C CA . MET A 1 103 ? -10.031 3.205 -0.943 1 96.81 103 MET A CA 1
ATOM 804 C C . MET A 1 103 ? -9.141 4.445 -0.943 1 96.81 103 MET A C 1
ATOM 806 O O . MET A 1 103 ? -9.641 5.566 -1.063 1 96.81 103 MET A O 1
ATOM 810 N N . ALA A 1 104 ? -7.918 4.25 -0.781 1 96.69 104 ALA A N 1
ATOM 811 C CA . ALA A 1 104 ? -6.988 5.367 -0.617 1 96.69 104 ALA A CA 1
ATOM 812 C C . ALA A 1 104 ? -6.707 6.047 -1.953 1 96.69 104 ALA A C 1
ATOM 814 O O . ALA A 1 104 ? -6.223 7.18 -1.989 1 96.69 104 ALA A O 1
ATOM 815 N N . PHE A 1 105 ? -6.992 5.438 -3.059 1 93.56 105 PHE A N 1
ATOM 816 C CA . PHE A 1 105 ? -6.543 5.961 -4.344 1 93.56 105 PHE A CA 1
ATOM 817 C C . PHE A 1 105 ? -7.57 6.926 -4.922 1 93.56 105 PHE A C 1
ATOM 819 O O . PHE A 1 105 ? -7.211 7.891 -5.598 1 93.56 105 PHE A O 1
ATOM 826 N N . GLY A 1 106 ? -8.758 6.719 -4.688 1 93.81 106 GLY A N 1
ATOM 827 C CA . GLY A 1 106 ? -9.773 7.562 -5.301 1 93.81 106 GLY A CA 1
ATOM 828 C C . GLY A 1 106 ? -10.82 8.039 -4.312 1 93.81 106 GLY A C 1
ATOM 829 O O . GLY A 1 106 ? -10.938 9.234 -4.055 1 93.81 106 GLY A O 1
ATOM 830 N N . PHE A 1 107 ? -11.461 7.094 -3.68 1 97.38 107 PHE A N 1
ATOM 831 C CA . PHE A 1 107 ? -12.602 7.375 -2.809 1 97.38 107 PHE A CA 1
ATOM 832 C C . PHE A 1 107 ? -12.203 8.328 -1.689 1 97.38 107 PHE A C 1
ATOM 834 O O . PHE A 1 107 ? -12.844 9.359 -1.486 1 97.38 107 PHE A O 1
ATOM 841 N N . MET A 1 108 ? -11.125 8.023 -0.986 1 97.94 108 MET A N 1
ATOM 842 C CA . MET A 1 108 ? -10.766 8.797 0.201 1 97.94 108 MET A CA 1
ATOM 843 C C . MET A 1 108 ? -10.273 10.188 -0.182 1 97.94 108 MET A C 1
ATOM 845 O O . MET A 1 108 ? -10.633 11.18 0.456 1 97.94 108 MET A O 1
ATOM 849 N N . PRO A 1 109 ? -9.414 10.32 -1.2 1 97.12 109 PRO A N 1
ATOM 850 C CA . PRO A 1 109 ? -9.031 11.672 -1.63 1 97.12 109 PRO A CA 1
ATOM 851 C C . PRO A 1 109 ? -10.242 12.547 -1.957 1 97.12 109 PRO A C 1
ATOM 853 O O . PRO A 1 109 ? -10.266 13.727 -1.596 1 97.12 109 PRO A O 1
ATOM 856 N N . GLU A 1 110 ? -11.227 11.984 -2.592 1 97.19 110 GLU A N 1
ATOM 857 C CA . GLU A 1 110 ? -12.445 12.727 -2.9 1 97.19 110 GLU A CA 1
ATOM 858 C C . GLU A 1 110 ? -13.172 13.148 -1.627 1 97.19 110 GLU A C 1
ATOM 860 O O . GLU A 1 110 ? -13.625 14.289 -1.517 1 97.19 110 GLU A O 1
ATOM 865 N N . GLN A 1 111 ? -13.266 12.203 -0.709 1 98.19 111 GLN A N 1
ATOM 866 C CA . GLN A 1 111 ? -13.93 12.5 0.558 1 98.19 111 GLN A CA 1
ATOM 867 C C . GLN A 1 111 ? -13.188 13.586 1.331 1 98.19 111 GLN A C 1
ATOM 869 O O . GLN A 1 111 ? -13.805 14.484 1.898 1 98.19 111 GLN A O 1
ATOM 874 N N . ILE A 1 112 ? -11.875 13.492 1.387 1 97.81 112 ILE A N 1
ATOM 875 C CA . ILE A 1 112 ? -11.055 14.438 2.131 1 97.81 112 ILE A CA 1
ATOM 876 C C . ILE A 1 112 ? -11.164 15.82 1.494 1 97.81 112 ILE A C 1
ATOM 878 O O . ILE A 1 112 ? -11.312 16.828 2.197 1 97.81 112 ILE A O 1
ATOM 882 N N . ALA A 1 113 ? -11.102 15.875 0.197 1 96.75 113 ALA A N 1
ATOM 883 C CA . ALA A 1 113 ? -11.188 17.156 -0.505 1 96.75 113 ALA A CA 1
ATOM 884 C C . ALA A 1 113 ? -12.531 17.828 -0.257 1 96.75 113 ALA A C 1
ATOM 886 O O . ALA A 1 113 ? -12.594 19.031 0.016 1 96.75 113 ALA A O 1
ATOM 887 N N . ARG A 1 114 ? -13.586 17.047 -0.364 1 97.12 114 ARG A N 1
ATOM 888 C CA . ARG A 1 114 ? -14.922 17.578 -0.097 1 97.12 114 ARG A CA 1
ATOM 889 C C . ARG A 1 114 ? -15.023 18.094 1.33 1 97.12 114 ARG A C 1
ATOM 891 O O . ARG A 1 114 ? -15.602 19.172 1.562 1 97.12 114 ARG A O 1
ATOM 898 N N . PHE A 1 115 ? -14.477 17.375 2.205 1 97.56 115 PHE A N 1
ATOM 899 C CA . PHE A 1 115 ? -14.539 17.734 3.615 1 97.56 115 PHE A CA 1
ATOM 900 C C . PHE A 1 115 ? -13.727 19 3.887 1 97.56 115 PHE A C 1
ATOM 902 O O . PHE A 1 115 ? -14.109 19.828 4.715 1 97.56 115 PHE A O 1
ATOM 909 N N . ALA A 1 116 ? -12.641 19.156 3.223 1 95.69 116 ALA A N 1
ATOM 910 C CA . ALA A 1 116 ? -11.68 20.234 3.488 1 95.69 116 ALA A CA 1
ATOM 911 C C . ALA A 1 116 ? -12.023 21.484 2.689 1 95.69 116 ALA A C 1
ATOM 913 O O . ALA A 1 116 ? -11.406 22.531 2.875 1 95.69 116 ALA A O 1
ATOM 914 N N . ALA A 1 117 ? -12.953 21.453 1.807 1 94.38 117 ALA A N 1
ATOM 915 C CA . ALA A 1 117 ? -13.258 22.516 0.854 1 94.38 117 ALA A CA 1
ATOM 916 C C . ALA A 1 117 ? -13.508 23.844 1.573 1 94.38 117 ALA A C 1
ATOM 918 O O . ALA A 1 117 ? -13.078 24.906 1.11 1 94.38 117 ALA A O 1
ATOM 919 N N . ASP A 1 118 ? -14.094 23.844 2.719 1 92.62 118 ASP A N 1
ATOM 920 C CA . ASP A 1 118 ? -14.43 25.078 3.441 1 92.62 118 ASP A CA 1
ATOM 921 C C . ASP A 1 118 ? -13.609 25.188 4.727 1 92.62 118 ASP A C 1
ATOM 923 O O . ASP A 1 118 ? -13.992 25.922 5.645 1 92.62 118 ASP A O 1
ATOM 927 N N . LYS A 1 119 ? -12.57 24.438 4.742 1 92.69 119 LYS A N 1
ATOM 928 C CA . LYS A 1 119 ? -11.719 24.438 5.93 1 92.69 119 LYS A CA 1
ATOM 929 C C . LYS A 1 119 ? -10.25 24.656 5.562 1 92.69 119 LYS A C 1
ATOM 931 O O . LYS A 1 119 ? -9.438 23.75 5.637 1 92.69 119 LYS A O 1
ATOM 936 N N . PRO A 1 120 ? -9.914 25.859 5.273 1 87.38 120 PRO A N 1
ATOM 937 C CA . PRO A 1 120 ? -8.578 26.141 4.742 1 87.38 120 PRO A CA 1
ATOM 938 C C . PRO A 1 120 ? -7.469 25.844 5.746 1 87.38 120 PRO A C 1
ATOM 940 O O . PRO A 1 120 ? -6.32 25.625 5.355 1 87.38 120 PRO A O 1
ATOM 943 N N . ASN A 1 121 ? -7.793 25.734 7.012 1 86 121 ASN A N 1
ATOM 944 C CA . ASN A 1 121 ? -6.762 25.531 8.023 1 86 121 ASN A CA 1
ATOM 945 C C . ASN A 1 121 ? -6.738 24.094 8.523 1 86 121 ASN A C 1
ATOM 947 O O . ASN A 1 121 ? -5.953 23.75 9.406 1 86 121 ASN A O 1
ATOM 951 N N . LEU A 1 122 ? -7.598 23.312 7.945 1 89.69 122 LEU A N 1
ATOM 952 C CA . LEU A 1 122 ? -7.617 21.891 8.32 1 89.69 122 LEU A CA 1
ATOM 953 C C . LEU A 1 122 ? -6.34 21.203 7.867 1 89.69 122 LEU A C 1
ATOM 955 O O . LEU A 1 122 ? -5.922 21.344 6.715 1 89.69 122 LEU A O 1
ATOM 959 N N . THR A 1 123 ? -5.727 20.547 8.773 1 87.69 123 THR A N 1
ATOM 960 C CA . THR A 1 123 ? -4.629 19.656 8.43 1 87.69 123 THR A CA 1
ATOM 961 C C . THR A 1 123 ? -5.098 18.203 8.445 1 87.69 123 THR A C 1
ATOM 963 O O . THR A 1 123 ? -5.961 17.828 9.242 1 87.69 123 THR A O 1
ATOM 966 N N . VAL A 1 124 ? -4.535 17.406 7.555 1 91.69 124 VAL A N 1
ATOM 967 C CA . VAL A 1 124 ? -5 16.031 7.398 1 91.69 124 VAL A CA 1
ATOM 968 C C . VAL A 1 124 ? -3.822 15.062 7.516 1 91.69 124 VAL A C 1
ATOM 970 O O . VAL A 1 124 ? -2.795 15.25 6.855 1 91.69 124 VAL A O 1
ATOM 973 N N . ALA A 1 125 ? -3.943 14.141 8.406 1 88.69 125 ALA A N 1
ATOM 974 C CA . ALA A 1 125 ? -3.119 12.938 8.414 1 88.69 125 ALA A CA 1
ATOM 975 C C . ALA A 1 125 ? -3.873 11.758 7.805 1 88.69 125 ALA A C 1
ATOM 977 O O . ALA A 1 125 ? -4.836 11.258 8.398 1 88.69 125 ALA A O 1
ATOM 978 N N . PHE A 1 126 ? -3.438 11.328 6.652 1 93.44 126 PHE A N 1
ATOM 979 C CA . PHE A 1 126 ? -4.102 10.305 5.855 1 93.44 126 PHE A CA 1
ATOM 980 C C . PHE A 1 126 ? -3.115 9.227 5.43 1 93.44 126 PHE A C 1
ATOM 982 O O . PHE A 1 126 ? -2.123 9.516 4.758 1 93.44 126 PHE A O 1
ATOM 989 N N . GLN A 1 127 ? -3.385 7.984 5.844 1 91 127 GLN A N 1
ATOM 990 C CA . GLN A 1 127 ? -2.479 6.891 5.504 1 91 127 GLN A CA 1
ATOM 991 C C . GLN A 1 127 ? -3.252 5.672 5.008 1 91 127 GLN A C 1
ATOM 993 O O . GLN A 1 127 ? -4.371 5.414 5.457 1 91 127 GLN A O 1
ATOM 998 N N . SER A 1 128 ? -2.605 5 4.117 1 94.38 128 SER A N 1
ATOM 999 C CA . SER A 1 128 ? -3.111 3.695 3.699 1 94.38 128 SER A CA 1
ATOM 1000 C C . SER A 1 128 ? -2.248 2.564 4.25 1 94.38 128 SER A C 1
ATOM 1002 O O . SER A 1 128 ? -1.028 2.703 4.359 1 94.38 128 SER A O 1
ATOM 1004 N N . GLN A 1 129 ? -2.941 1.505 4.617 1 90.19 129 GLN A N 1
ATOM 1005 C CA . GLN A 1 129 ? -2.254 0.352 5.188 1 90.19 129 GLN A CA 1
ATOM 1006 C C . GLN A 1 129 ? -3.133 -0.895 5.133 1 90.19 129 GLN A C 1
ATOM 1008 O O . GLN A 1 129 ? -4.297 -0.823 4.73 1 90.19 129 GLN A O 1
ATOM 1013 N N . TYR A 1 130 ? -2.539 -2.016 5.512 1 87 130 TYR A N 1
ATOM 1014 C CA . TYR A 1 130 ? -3.309 -3.248 5.633 1 87 130 TYR A CA 1
ATOM 1015 C C . TYR A 1 130 ? -4.254 -3.184 6.828 1 87 130 TYR A C 1
ATOM 1017 O O . TYR A 1 130 ? -3.98 -2.482 7.805 1 87 130 TYR A O 1
ATOM 1025 N N . SER A 1 131 ? -5.25 -4.016 6.75 1 91.44 131 SER A N 1
ATOM 1026 C CA . SER A 1 131 ? -6.387 -3.92 7.66 1 91.44 131 SER A CA 1
ATOM 1027 C C . SER A 1 131 ? -5.953 -4.117 9.109 1 91.44 131 SER A C 1
ATOM 1029 O O . SER A 1 131 ? -6.375 -3.373 10 1 91.44 131 SER A O 1
ATOM 1031 N N . ALA A 1 132 ? -5.125 -5.137 9.367 1 83 132 ALA A N 1
ATOM 1032 C CA . ALA A 1 132 ? -4.691 -5.414 10.734 1 83 132 ALA A CA 1
ATOM 1033 C C . ALA A 1 132 ? -3.957 -4.219 11.328 1 83 132 ALA A C 1
ATOM 1035 O O . ALA A 1 132 ? -4.199 -3.846 12.477 1 83 132 ALA A O 1
ATOM 1036 N N . LYS A 1 133 ? -3.121 -3.635 10.508 1 83 133 LYS A N 1
ATOM 1037 C CA . LYS A 1 133 ? -2.338 -2.498 10.984 1 83 133 LYS A CA 1
ATOM 1038 C C . LYS A 1 133 ? -3.223 -1.275 11.211 1 83 133 LYS A C 1
ATOM 1040 O O . LYS A 1 133 ? -3.006 -0.51 12.148 1 83 133 LYS A O 1
ATOM 1045 N N . ILE A 1 134 ? -4.16 -1.073 10.398 1 91.62 134 ILE A N 1
ATOM 1046 C CA . ILE A 1 134 ? -5.102 0.03 10.555 1 91.62 134 ILE A CA 1
ATOM 1047 C C . ILE A 1 134 ? -5.836 -0.103 11.891 1 91.62 134 ILE A C 1
ATOM 1049 O O . ILE A 1 134 ? -5.965 0.873 12.633 1 91.62 134 ILE A O 1
ATOM 1053 N N . GLN A 1 135 ? -6.289 -1.286 12.172 1 89 135 GLN A N 1
ATOM 1054 C CA . GLN A 1 135 ? -6.996 -1.521 13.422 1 89 135 GLN A CA 1
ATOM 1055 C C . GLN A 1 135 ? -6.082 -1.281 14.625 1 89 135 GLN A C 1
ATOM 1057 O O . GLN A 1 135 ? -6.496 -0.675 15.609 1 89 135 GLN A O 1
ATOM 1062 N N . ASP A 1 136 ? -4.836 -1.722 14.469 1 79.5 136 ASP A N 1
ATOM 1063 C CA . ASP A 1 136 ? -3.854 -1.464 15.516 1 79.5 136 ASP A CA 1
ATOM 1064 C C . ASP A 1 136 ? -3.682 0.035 15.75 1 79.5 136 ASP A C 1
ATOM 1066 O O . ASP A 1 136 ? -3.611 0.484 16.891 1 79.5 136 ASP A O 1
ATOM 1070 N N . TRP A 1 137 ? -3.627 0.828 14.672 1 81.5 137 TRP A N 1
ATOM 1071 C CA . TRP A 1 137 ? -3.398 2.268 14.742 1 81.5 137 TRP A CA 1
ATOM 1072 C C . TRP A 1 137 ? -4.566 2.969 15.43 1 81.5 137 TRP A C 1
ATOM 1074 O O . TRP A 1 137 ? -4.363 3.867 16.25 1 81.5 137 TRP A O 1
ATOM 1084 N N . VAL A 1 138 ? -5.723 2.559 15.117 1 86.44 138 VAL A N 1
ATOM 1085 C CA . VAL A 1 138 ? -6.91 3.156 15.719 1 86.44 138 VAL A CA 1
ATOM 1086 C C . VAL A 1 138 ? -6.98 2.797 17.203 1 86.44 138 VAL A C 1
ATOM 1088 O O . VAL A 1 138 ? -7.266 3.654 18.047 1 86.44 138 VAL A O 1
ATOM 1091 N N . MET A 1 139 ? -6.672 1.553 17.5 1 81.06 139 MET A N 1
ATOM 1092 C CA . MET A 1 139 ? -6.668 1.11 18.891 1 81.06 139 MET A CA 1
ATOM 1093 C C . MET A 1 139 ? -5.645 1.892 19.703 1 81.06 139 MET A C 1
ATOM 1095 O O . MET A 1 139 ? -5.902 2.252 20.859 1 81.06 139 MET A O 1
ATOM 1099 N N . ALA A 1 140 ? -4.562 2.1 19.047 1 71.12 140 ALA A N 1
ATOM 1100 C CA . ALA A 1 140 ? -3.465 2.797 19.703 1 71.12 140 ALA A CA 1
ATOM 1101 C C . ALA A 1 140 ? -3.732 4.297 19.781 1 71.12 140 ALA A C 1
ATOM 1103 O O . ALA A 1 140 ? -3.002 5.035 20.438 1 71.12 140 ALA A O 1
ATOM 1104 N N . GLY A 1 141 ? -4.734 4.773 19.062 1 74.06 141 GLY A N 1
ATOM 1105 C CA . GLY A 1 141 ? -5.094 6.18 19.094 1 74.06 141 GLY A CA 1
ATOM 1106 C C . GLY A 1 141 ? -4.273 7.023 18.141 1 74.06 141 GLY A C 1
ATOM 1107 O O . GLY A 1 141 ? -4.266 8.25 18.234 1 74.06 141 GLY A O 1
ATOM 1108 N N . LEU A 1 142 ? -3.535 6.402 17.281 1 74.75 142 LEU A N 1
ATOM 1109 C CA . LEU A 1 142 ? -2.738 7.109 16.281 1 74.75 142 LEU A CA 1
ATOM 1110 C C . LEU A 1 142 ? -3.627 7.711 15.203 1 74.75 142 LEU A C 1
ATOM 1112 O O . LEU A 1 142 ? -3.314 8.766 14.656 1 74.75 142 LEU A O 1
ATOM 1116 N N . PHE A 1 143 ? -4.641 7.059 14.875 1 85.88 143 PHE A N 1
ATOM 1117 C CA . PHE A 1 143 ? -5.711 7.523 14 1 85.88 143 PHE A CA 1
ATOM 1118 C C . PHE A 1 143 ? -7.066 7.375 14.672 1 85.88 143 PHE A C 1
ATOM 1120 O O . PHE A 1 143 ? -7.285 6.438 15.445 1 85.88 143 PHE A O 1
ATOM 1127 N N . GLU A 1 144 ? -7.914 8.289 14.438 1 85.5 144 GLU A N 1
ATOM 1128 C CA . GLU A 1 144 ? -9.188 8.234 15.148 1 85.5 144 GLU A CA 1
ATOM 1129 C C . GLU A 1 144 ? -10.227 7.453 14.352 1 85.5 144 GLU A C 1
ATOM 1131 O O . GLU A 1 144 ? -11.188 6.93 14.922 1 85.5 144 GLU A O 1
ATOM 1136 N N . ILE A 1 145 ? -10.031 7.449 13.016 1 95.31 145 ILE A N 1
ATOM 1137 C CA . ILE A 1 145 ? -10.938 6.715 12.141 1 95.31 145 ILE A CA 1
ATOM 1138 C C . ILE A 1 145 ? -10.148 5.77 11.242 1 95.31 145 ILE A C 1
ATOM 1140 O O . ILE A 1 145 ? -9.133 6.164 10.656 1 95.31 145 ILE A O 1
ATOM 1144 N N . GLY A 1 146 ? -10.578 4.496 11.234 1 97.88 146 GLY A N 1
ATOM 1145 C CA . GLY A 1 146 ? -10.047 3.521 10.297 1 97.88 146 GLY A CA 1
ATOM 1146 C C . GLY A 1 146 ? -11.102 2.941 9.367 1 97.88 146 GLY A C 1
ATOM 1147 O O . GLY A 1 146 ? -12.234 2.689 9.789 1 97.88 146 GLY A O 1
ATOM 1148 N N . ILE A 1 147 ? -10.781 2.848 8.094 1 98.62 147 ILE A N 1
ATOM 1149 C CA . ILE A 1 147 ? -11.594 2.111 7.133 1 98.62 147 ILE A CA 1
ATOM 1150 C C . ILE A 1 147 ? -10.789 0.949 6.559 1 98.62 147 ILE A C 1
ATOM 1152 O O . ILE A 1 147 ? -9.75 1.158 5.926 1 98.62 147 ILE A O 1
ATOM 1156 N N . CYS A 1 148 ? -11.281 -0.233 6.797 1 97.69 148 CYS A N 1
ATOM 1157 C CA . CYS A 1 148 ? -10.516 -1.416 6.414 1 97.69 148 CYS A CA 1
ATOM 1158 C C . CYS A 1 148 ? -11.438 -2.609 6.195 1 97.69 148 CYS A C 1
ATOM 1160 O O . CYS A 1 148 ? -12.656 -2.447 6.078 1 97.69 148 CYS A O 1
ATOM 1162 N N . GLU A 1 149 ? -10.836 -3.713 5.969 1 96.56 149 GLU A N 1
ATOM 1163 C CA . GLU A 1 149 ? -11.617 -4.914 5.676 1 96.56 149 GLU A CA 1
ATOM 1164 C C . GLU A 1 149 ? -11.836 -5.75 6.93 1 96.56 149 GLU A C 1
ATOM 1166 O O . GLU A 1 149 ? -11.039 -5.68 7.875 1 96.56 149 GLU A O 1
ATOM 1171 N N . GLN A 1 150 ? -12.922 -6.496 6.965 1 94.31 150 GLN A N 1
ATOM 1172 C CA . GLN A 1 150 ? -13.148 -7.508 7.992 1 94.31 150 GLN A CA 1
ATOM 1173 C C . GLN A 1 150 ? -12.062 -8.578 7.953 1 94.31 150 GLN A C 1
ATOM 1175 O O . GLN A 1 150 ? -11.398 -8.766 6.93 1 94.31 150 GLN A O 1
ATOM 1180 N N . PRO A 1 151 ? -11.742 -9.242 9.078 1 92.19 151 PRO A N 1
ATOM 1181 C CA . PRO A 1 151 ? -12.508 -9.219 10.328 1 92.19 151 PRO A CA 1
ATOM 1182 C C . PRO A 1 151 ? -12 -8.164 11.312 1 92.19 151 PRO A C 1
ATOM 1184 O O . PRO A 1 151 ? -10.898 -7.641 11.141 1 92.19 151 PRO A O 1
ATOM 1187 N N . VAL A 1 152 ? -12.875 -7.879 12.242 1 92 152 VAL A N 1
ATOM 1188 C CA . VAL A 1 152 ? -12.43 -7.129 13.414 1 92 152 VAL A CA 1
ATOM 1189 C C . VAL A 1 152 ? -11.57 -8.023 14.305 1 92 152 VAL A C 1
ATOM 1191 O O . VAL A 1 152 ? -11.977 -9.141 14.648 1 92 152 VAL A O 1
ATOM 1194 N N . ARG A 1 153 ? -10.492 -7.52 14.742 1 83.06 153 ARG A N 1
ATOM 1195 C CA . ARG A 1 153 ? -9.492 -8.375 15.375 1 83.06 153 ARG A CA 1
ATOM 1196 C C . ARG A 1 153 ? -9.477 -8.164 16.891 1 83.06 153 ARG A C 1
ATOM 1198 O O . ARG A 1 153 ? -8.836 -8.922 17.609 1 83.06 153 ARG A O 1
ATOM 1205 N N . THR A 1 154 ? -10.086 -7.082 17.359 1 78 154 THR A N 1
ATOM 1206 C CA . THR A 1 154 ? -10.086 -6.793 18.797 1 78 154 THR A CA 1
ATOM 1207 C C . THR A 1 154 ? -11.445 -6.266 19.234 1 78 154 THR A C 1
ATOM 1209 O O . THR A 1 154 ? -12.172 -5.652 18.453 1 78 154 THR A O 1
ATOM 1212 N N . ASP A 1 155 ? -11.672 -6.441 20.516 1 85.38 155 ASP A N 1
ATOM 1213 C CA . ASP A 1 155 ? -12.93 -5.965 21.078 1 85.38 155 ASP A CA 1
ATOM 1214 C C . ASP A 1 155 ? -12.844 -4.484 21.438 1 85.38 155 ASP A C 1
ATOM 1216 O O . ASP A 1 155 ? -13.844 -3.869 21.812 1 85.38 155 ASP A O 1
ATOM 1220 N N . GLY A 1 156 ? -11.805 -3.971 21.328 1 87.88 156 GLY A N 1
ATOM 1221 C CA . GLY A 1 156 ? -11.602 -2.582 21.703 1 87.88 156 GLY A CA 1
ATOM 1222 C C . GLY A 1 156 ? -12.016 -1.601 20.625 1 87.88 156 GLY A C 1
ATOM 1223 O O . GLY A 1 156 ? -11.82 -0.392 20.766 1 87.88 156 GLY A O 1
ATOM 1224 N N . LEU A 1 157 ? -12.656 -2.127 19.594 1 93.62 157 LEU A N 1
ATOM 1225 C CA . LEU A 1 157 ? -13.062 -1.277 18.484 1 93.62 157 LEU A CA 1
ATOM 1226 C C . LEU A 1 157 ? -14.578 -1.306 18.297 1 93.62 157 LEU A C 1
ATOM 1228 O O . LEU A 1 157 ? -15.203 -2.355 18.453 1 93.62 157 LEU A O 1
ATOM 1232 N N . ASP A 1 158 ? -15.148 -0.171 18.109 1 96.44 158 ASP A N 1
ATOM 1233 C CA . ASP A 1 158 ? -16.469 -0.096 17.5 1 96.44 158 ASP A CA 1
ATOM 1234 C C . ASP A 1 158 ? -16.375 -0.117 15.977 1 96.44 158 ASP A C 1
ATOM 1236 O O . ASP A 1 158 ? -15.414 0.385 15.406 1 96.44 158 ASP A O 1
ATOM 1240 N N . TRP A 1 159 ? -17.344 -0.755 15.352 1 97.25 159 TRP A N 1
ATOM 1241 C CA . TRP A 1 159 ? -17.234 -0.85 13.898 1 97.25 159 TRP A CA 1
ATOM 1242 C C . TRP A 1 159 ? -18.609 -0.906 13.242 1 97.25 159 TRP A C 1
ATOM 1244 O O . TRP A 1 159 ? -19.594 -1.299 13.883 1 97.25 159 TRP A O 1
ATOM 1254 N N . VAL A 1 160 ? -18.75 -0.396 12.016 1 97.31 160 VAL A N 1
ATOM 1255 C CA . VAL A 1 160 ? -19.922 -0.445 11.148 1 97.31 160 VAL A CA 1
ATOM 1256 C C . VAL A 1 160 ? -19.562 -1.147 9.844 1 97.31 160 VAL A C 1
ATOM 1258 O O . VAL A 1 160 ? -18.609 -0.767 9.164 1 97.31 160 VAL A O 1
ATOM 1261 N N . PRO A 1 161 ? -20.297 -2.197 9.453 1 97.56 161 PRO A N 1
ATOM 1262 C CA . PRO A 1 161 ? -19.969 -2.971 8.25 1 97.56 161 PRO A CA 1
ATOM 1263 C C . PRO A 1 161 ? -20.625 -2.42 6.992 1 97.56 161 PRO A C 1
ATOM 1265 O O . PRO A 1 161 ? -21.75 -1.902 7.055 1 97.56 161 PRO A O 1
ATOM 1268 N N . PHE A 1 162 ? -19.969 -2.482 5.875 1 98.19 162 PHE A N 1
ATOM 1269 C CA . PHE A 1 162 ? -20.438 -2.223 4.52 1 98.19 162 PHE A CA 1
ATOM 1270 C C . PHE A 1 162 ? -20.016 -3.344 3.576 1 98.19 162 PHE A C 1
ATOM 1272 O O . PHE A 1 162 ? -18.922 -3.908 3.721 1 98.19 162 PHE A O 1
ATOM 1279 N N . PHE A 1 163 ? -20.859 -3.682 2.629 1 97.94 163 PHE A N 1
ATOM 1280 C CA . PHE A 1 163 ? -20.578 -4.758 1.686 1 97.94 163 PHE A CA 1
ATOM 1281 C C . PHE A 1 163 ? -20.578 -4.238 0.254 1 97.94 163 PHE A C 1
ATOM 1283 O O . PHE A 1 163 ? -21.438 -3.436 -0.118 1 97.94 163 PHE A O 1
ATOM 1290 N N . PHE A 1 164 ? -19.578 -4.668 -0.463 1 97.81 164 PHE A N 1
ATOM 1291 C CA . PHE A 1 164 ? -19.438 -4.195 -1.836 1 97.81 164 PHE A CA 1
ATOM 1292 C C . PHE A 1 164 ? -19.25 -5.367 -2.793 1 97.81 164 PHE A C 1
ATOM 1294 O O . PHE A 1 164 ? -18.547 -6.328 -2.479 1 97.81 164 PHE A O 1
ATOM 1301 N N . GLU A 1 165 ? -19.828 -5.273 -3.908 1 97 165 GLU A N 1
ATOM 1302 C CA . GLU A 1 165 ? -19.766 -6.367 -4.875 1 97 165 GLU A CA 1
ATOM 1303 C C . GLU A 1 165 ? -18.484 -6.312 -5.688 1 97 165 GLU A C 1
ATOM 1305 O O . GLU A 1 165 ? -18.094 -5.25 -6.172 1 97 165 GLU A O 1
ATOM 1310 N N . ILE A 1 166 ? -17.859 -7.48 -5.809 1 97.19 166 ILE A N 1
ATOM 1311 C CA . ILE A 1 166 ? -16.641 -7.691 -6.59 1 97.19 166 ILE A CA 1
ATOM 1312 C C . ILE A 1 166 ? -17.016 -8.047 -8.031 1 97.19 166 ILE A C 1
ATOM 1314 O O . ILE A 1 166 ? -17.984 -8.766 -8.266 1 97.19 166 ILE A O 1
ATOM 1318 N N . GLN A 1 167 ? -16.281 -7.555 -8.984 1 98.06 167 GLN A N 1
ATOM 1319 C CA . GLN A 1 167 ? -16.453 -7.898 -10.391 1 98.06 167 GLN A CA 1
ATOM 1320 C C . GLN A 1 167 ? -15.227 -8.602 -10.945 1 98.06 167 GLN A C 1
ATOM 1322 O O . GLN A 1 167 ? -14.172 -8.602 -10.312 1 98.06 167 GLN A O 1
ATOM 1327 N N . CYS A 1 168 ? -15.422 -9.195 -12.023 1 98.69 168 CYS A N 1
ATOM 1328 C CA . CYS A 1 168 ? -14.32 -9.852 -12.711 1 98.69 168 CYS A CA 1
ATOM 1329 C C . CYS A 1 168 ? -13.773 -8.969 -13.828 1 98.69 168 CYS A C 1
ATOM 1331 O O . CYS A 1 168 ? -14.531 -8.484 -14.672 1 98.69 168 CYS A O 1
ATOM 1333 N N . ALA A 1 169 ? -12.523 -8.664 -13.844 1 98.69 169 ALA A N 1
ATOM 1334 C CA . ALA A 1 169 ? -11.852 -7.949 -14.93 1 98.69 169 ALA A CA 1
ATOM 1335 C C . ALA A 1 169 ? -11.156 -8.922 -15.883 1 98.69 169 ALA A C 1
ATOM 1337 O O . ALA A 1 169 ? -10.367 -9.773 -15.445 1 98.69 169 ALA A O 1
ATOM 1338 N N . VAL A 1 170 ? -11.406 -8.82 -17.078 1 98.31 170 VAL A N 1
ATOM 1339 C CA . VAL A 1 170 ? -10.805 -9.648 -18.109 1 98.31 170 VAL A CA 1
ATOM 1340 C C . VAL A 1 170 ? -10.164 -8.766 -19.172 1 98.31 170 VAL A C 1
ATOM 1342 O O . VAL A 1 170 ? -10.656 -7.668 -19.469 1 98.31 170 VAL A O 1
ATOM 1345 N N . PRO A 1 171 ? -9.039 -9.242 -19.734 1 97.88 171 PRO A N 1
ATOM 1346 C CA . PRO A 1 171 ? -8.469 -8.445 -20.828 1 97.88 171 PRO A CA 1
ATOM 1347 C C . PRO A 1 171 ? -9.492 -8.133 -21.922 1 97.88 171 PRO A C 1
ATOM 1349 O O . PRO A 1 171 ? -10.328 -8.977 -22.25 1 97.88 171 PRO A O 1
ATOM 1352 N N . ALA A 1 172 ? -9.359 -6.938 -22.469 1 96.12 172 ALA A N 1
ATOM 1353 C CA . ALA A 1 172 ? -10.344 -6.438 -23.422 1 96.12 172 ALA A CA 1
ATOM 1354 C C . ALA A 1 172 ? -10.445 -7.359 -24.641 1 96.12 172 ALA A C 1
ATOM 1356 O O . ALA A 1 172 ? -11.523 -7.5 -25.219 1 96.12 172 ALA A O 1
ATOM 1357 N N . ASP A 1 173 ? -9.398 -8.008 -24.984 1 95.62 173 ASP A N 1
ATOM 1358 C CA . ASP A 1 173 ? -9.367 -8.836 -26.188 1 9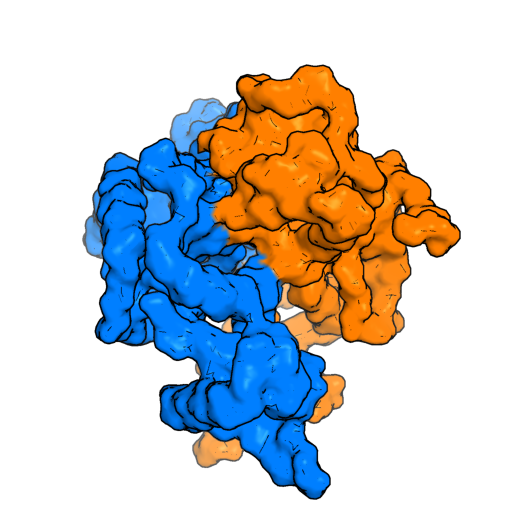5.62 173 ASP A CA 1
ATOM 1359 C C . ASP A 1 173 ? -9.633 -10.305 -25.844 1 95.62 173 ASP A C 1
ATOM 1361 O O . ASP A 1 173 ? -9.555 -11.172 -26.719 1 95.62 173 ASP A O 1
ATOM 1365 N N . SER A 1 174 ? -9.953 -10.609 -24.656 1 96.5 174 SER A N 1
ATOM 1366 C CA . SER A 1 174 ? -10.211 -11.984 -24.25 1 96.5 174 SER A CA 1
ATOM 1367 C C . SER A 1 174 ? -11.539 -12.484 -24.797 1 96.5 174 SER A C 1
ATOM 1369 O O . SER A 1 174 ? -12.523 -11.75 -24.844 1 96.5 174 SER A O 1
ATOM 1371 N N . PRO A 1 175 ? -11.633 -13.711 -25.234 1 96.75 175 PRO A N 1
ATOM 1372 C CA . PRO A 1 175 ? -12.914 -14.305 -25.625 1 96.75 175 PRO A CA 1
ATOM 1373 C C . PRO A 1 175 ? -13.953 -14.266 -24.516 1 96.75 175 PRO A C 1
ATOM 1375 O O . PRO A 1 175 ? -15.156 -14.312 -24.781 1 96.75 175 PRO A O 1
ATOM 1378 N N . LEU A 1 176 ? -13.484 -14.188 -23.344 1 97.56 176 LEU A N 1
ATOM 1379 C CA . LEU A 1 176 ? -14.391 -14.156 -22.188 1 97.56 176 LEU A CA 1
ATOM 1380 C C . LEU A 1 176 ? -15.227 -12.875 -22.188 1 97.56 176 LEU A C 1
ATOM 1382 O O . LEU A 1 176 ? -16.25 -12.797 -21.5 1 97.56 176 LEU A O 1
ATOM 1386 N N . ALA A 1 177 ? -14.734 -11.906 -22.922 1 96.19 177 ALA A N 1
ATOM 1387 C CA . ALA A 1 177 ? -15.398 -10.609 -22.953 1 96.19 177 ALA A CA 1
ATOM 1388 C C . ALA A 1 177 ? -16.797 -10.719 -23.578 1 96.19 177 ALA A C 1
ATOM 1390 O O . ALA A 1 177 ? -17.625 -9.812 -23.422 1 96.19 177 ALA A O 1
ATOM 1391 N N . ARG A 1 178 ? -17.094 -11.773 -24.25 1 96.75 178 ARG A N 1
ATOM 1392 C CA . ARG A 1 178 ? -18.391 -11.953 -24.906 1 96.75 178 ARG A CA 1
ATOM 1393 C C . ARG A 1 178 ? -19.469 -12.258 -23.875 1 96.75 178 ARG A C 1
ATOM 1395 O O . ARG A 1 178 ? -20.656 -12.086 -24.156 1 96.75 178 ARG A O 1
ATOM 1402 N N . HIS A 1 179 ? -19.047 -12.812 -22.766 1 97.25 179 HIS A N 1
ATOM 1403 C CA . HIS A 1 179 ? -20.016 -13.172 -21.719 1 97.25 179 HIS A CA 1
ATOM 1404 C C . HIS A 1 179 ? -20.344 -11.969 -20.828 1 97.25 179 HIS A C 1
ATOM 1406 O O . HIS A 1 179 ? -19.453 -11.195 -20.484 1 97.25 179 HIS A O 1
ATOM 1412 N N . GLU A 1 180 ? -21.531 -11.805 -20.453 1 96.19 180 GLU A N 1
ATOM 1413 C CA . GLU A 1 180 ? -21.922 -10.75 -19.516 1 96.19 180 GLU A CA 1
ATOM 1414 C C . GLU A 1 180 ? -21.656 -11.156 -18.078 1 96.19 180 GLU A C 1
ATOM 1416 O O . GLU A 1 180 ? -21.438 -10.305 -17.219 1 96.19 180 GLU A O 1
ATOM 1421 N N . GLU A 1 181 ? -21.703 -12.422 -17.906 1 98 181 GLU A N 1
ATOM 1422 C CA . GLU A 1 181 ? -21.469 -13.016 -16.594 1 98 181 GLU A CA 1
ATOM 1423 C C . GLU A 1 181 ? -20.5 -14.188 -16.688 1 98 181 GLU A C 1
ATOM 1425 O O . GLU A 1 181 ? -20.594 -15.008 -17.594 1 98 181 GLU A O 1
ATOM 1430 N N . LEU A 1 182 ? -19.625 -14.195 -15.773 1 98.56 182 LEU A N 1
ATOM 1431 C CA . LEU A 1 182 ? -18.641 -15.273 -15.742 1 98.56 182 LEU A CA 1
ATOM 1432 C C . LEU A 1 182 ? -18.859 -16.172 -14.523 1 98.56 182 LEU A C 1
ATOM 1434 O O . LEU A 1 182 ? -19.188 -15.688 -13.445 1 98.56 182 LEU A O 1
ATOM 1438 N N . THR A 1 183 ? -18.688 -17.453 -14.742 1 98.5 183 THR A N 1
ATOM 1439 C CA . THR A 1 183 ? -18.812 -18.484 -13.711 1 98.5 183 THR A CA 1
ATOM 1440 C C . THR A 1 183 ? -17.516 -19.266 -13.562 1 98.5 183 THR A C 1
ATOM 1442 O O . THR A 1 183 ? -16.656 -19.219 -14.438 1 98.5 183 THR A O 1
ATOM 1445 N N . PRO A 1 184 ? -17.406 -19.984 -12.461 1 98.31 184 PRO A N 1
ATOM 1446 C CA . PRO A 1 184 ? -16.234 -20.844 -12.312 1 98.31 184 PRO A CA 1
ATOM 1447 C C . PRO A 1 184 ? -16.062 -21.812 -13.492 1 98.31 184 PRO A C 1
ATOM 1449 O O . PRO A 1 184 ? -14.938 -22.031 -13.945 1 98.31 184 PRO A O 1
ATOM 1452 N N . ILE A 1 185 ? -17.094 -22.312 -14.023 1 98.31 185 ILE A N 1
ATOM 1453 C CA . ILE A 1 185 ? -17.016 -23.25 -15.125 1 98.31 185 ILE A CA 1
ATOM 1454 C C . ILE A 1 185 ? -16.453 -22.578 -16.359 1 98.31 185 ILE A C 1
ATOM 1456 O O . ILE A 1 185 ? -15.578 -23.125 -17.047 1 98.31 185 ILE A O 1
ATOM 1460 N N . LEU A 1 186 ? -16.922 -21.359 -16.641 1 98.25 186 LEU A N 1
ATOM 1461 C CA . LEU A 1 186 ? -16.406 -20.594 -17.781 1 98.25 186 LEU A CA 1
ATOM 1462 C C . LEU A 1 186 ? -14.938 -20.25 -17.594 1 98.25 186 LEU A C 1
ATOM 1464 O O . LEU A 1 186 ? -14.203 -20.078 -18.562 1 98.25 186 LEU A O 1
ATOM 1468 N N . LEU A 1 187 ? -14.531 -20.203 -16.312 1 98.56 187 LEU A N 1
ATOM 1469 C CA . LEU A 1 187 ? -13.188 -19.766 -15.984 1 98.56 187 LEU A CA 1
ATOM 1470 C C . LEU A 1 187 ? -12.289 -20.938 -15.641 1 98.56 187 LEU A C 1
ATOM 1472 O O . LEU A 1 187 ? -11.195 -20.766 -15.102 1 98.56 187 LEU A O 1
ATOM 1476 N N . ASP A 1 188 ? -12.719 -22.109 -15.953 1 98.12 188 ASP A N 1
ATOM 1477 C CA . ASP A 1 188 ? -11.969 -23.312 -15.641 1 98.12 188 ASP A CA 1
ATOM 1478 C C . ASP A 1 188 ? -10.594 -23.297 -16.312 1 98.12 188 ASP A C 1
ATOM 1480 O O . ASP A 1 188 ? -10.5 -23.219 -17.531 1 98.12 188 ASP A O 1
ATOM 1484 N N . ASP A 1 189 ? -9.562 -23.266 -15.5 1 95.88 189 ASP A N 1
ATOM 1485 C CA . ASP A 1 189 ? -8.164 -23.344 -15.906 1 95.88 189 ASP A CA 1
ATOM 1486 C C . ASP A 1 189 ? -7.711 -22.062 -16.594 1 95.88 189 ASP A C 1
ATOM 1488 O O . ASP A 1 189 ? -6.625 -22 -17.172 1 95.88 189 ASP A O 1
ATOM 1492 N N . VAL A 1 190 ? -8.57 -21.031 -16.594 1 97.19 190 VAL A N 1
ATOM 1493 C CA . VAL A 1 190 ? -8.141 -19.703 -17.047 1 97.19 190 VAL A CA 1
ATOM 1494 C C . VAL A 1 190 ? -7.129 -19.125 -16.062 1 97.19 190 VAL A C 1
ATOM 1496 O O . VAL A 1 190 ? -7.328 -19.188 -14.844 1 97.19 190 VAL A O 1
ATOM 1499 N N . PRO A 1 191 ? -5.961 -18.578 -16.531 1 96.69 191 PRO A N 1
ATOM 1500 C CA . PRO A 1 191 ? -5.008 -17.984 -15.602 1 96.69 191 PRO A CA 1
ATOM 1501 C C . PRO A 1 191 ? -5.629 -16.859 -14.758 1 96.69 191 PRO A C 1
ATOM 1503 O O . PRO A 1 191 ? -6.199 -15.922 -15.305 1 96.69 191 PRO A O 1
ATOM 1506 N N . PHE A 1 192 ? -5.465 -17.031 -13.453 1 97 192 PHE A N 1
ATOM 1507 C CA . PHE A 1 192 ? -6.031 -16.062 -12.508 1 97 192 PHE A CA 1
ATOM 1508 C C . PHE A 1 192 ? -4.934 -15.32 -11.773 1 97 192 PHE A C 1
ATOM 1510 O O . PHE A 1 192 ? -3.916 -15.906 -11.398 1 97 192 PHE A O 1
ATOM 1517 N N . ILE A 1 193 ? -5.156 -14.062 -11.641 1 97 193 ILE A N 1
ATOM 1518 C CA . ILE A 1 193 ? -4.395 -13.234 -10.711 1 97 193 ILE A CA 1
ATOM 1519 C C . ILE A 1 193 ? -5.195 -13.031 -9.43 1 97 193 ILE A C 1
ATOM 1521 O O . ILE A 1 193 ? -6.293 -12.461 -9.461 1 97 193 ILE A O 1
ATOM 1525 N N . VAL A 1 194 ? -4.656 -13.461 -8.305 1 93.75 194 VAL A N 1
ATOM 1526 C CA . VAL A 1 194 ? -5.453 -13.438 -7.082 1 93.75 194 VAL A CA 1
ATOM 1527 C C . VAL A 1 194 ? -4.77 -12.562 -6.035 1 93.75 194 VAL A C 1
ATOM 1529 O O . VAL A 1 194 ? -3.553 -12.352 -6.09 1 93.75 194 VAL A O 1
ATOM 1532 N N . MET A 1 195 ? -5.691 -12.055 -5.195 1 90.69 195 MET A N 1
ATOM 1533 C CA . MET A 1 195 ? -5.184 -11.445 -3.969 1 90.69 195 MET A CA 1
ATOM 1534 C C . MET A 1 195 ? -4.637 -12.508 -3.021 1 90.69 195 MET A C 1
ATOM 1536 O O . MET A 1 195 ? -4.926 -13.695 -3.178 1 90.69 195 MET A O 1
ATOM 1540 N N . GLY A 1 196 ? -3.744 -12.117 -2.068 1 80.06 196 GLY A N 1
ATOM 1541 C CA . GLY A 1 196 ? -3.172 -13.062 -1.122 1 80.06 196 GLY A CA 1
ATOM 1542 C C . GLY A 1 196 ? -4.07 -14.25 -0.849 1 80.06 196 GLY A C 1
ATOM 1543 O O . GLY A 1 196 ? -5.297 -14.148 -0.961 1 80.06 196 GLY A O 1
ATOM 1544 N N . ALA A 1 197 ? -3.516 -15.375 -0.491 1 68.12 197 ALA A N 1
ATOM 1545 C CA . ALA A 1 197 ? -4.223 -16.641 -0.34 1 68.12 197 ALA A CA 1
ATOM 1546 C C . ALA A 1 197 ? -5.297 -16.547 0.739 1 68.12 197 ALA A C 1
ATOM 1548 O O . ALA A 1 197 ? -6.352 -17.172 0.632 1 68.12 197 ALA A O 1
ATOM 1549 N N . ASP A 1 198 ? -5.113 -15.711 1.632 1 74.94 198 ASP A N 1
ATOM 1550 C CA . ASP A 1 198 ? -6.047 -15.672 2.752 1 74.94 198 ASP A CA 1
ATOM 1551 C C . ASP A 1 198 ? -7.012 -14.5 2.625 1 74.94 198 ASP A C 1
ATOM 1553 O O . ASP A 1 198 ? -7.859 -14.281 3.496 1 74.94 198 ASP A O 1
ATOM 1557 N N . HIS A 1 199 ? -6.816 -13.844 1.637 1 88 199 HIS A N 1
ATOM 1558 C CA . HIS A 1 199 ? -7.754 -12.742 1.448 1 88 199 HIS A CA 1
ATOM 1559 C C . HIS A 1 199 ? -9.172 -13.258 1.219 1 88 199 HIS A C 1
ATOM 1561 O O . HIS A 1 199 ? -9.367 -14.266 0.537 1 88 199 HIS A O 1
ATOM 1567 N N . MET A 1 200 ? -10.148 -12.609 1.713 1 92.12 200 MET A N 1
ATOM 1568 C CA . MET A 1 200 ? -11.531 -13.07 1.702 1 92.12 200 MET A CA 1
ATOM 1569 C C . MET A 1 200 ? -12.016 -13.305 0.275 1 92.12 200 MET A C 1
ATOM 1571 O O . MET A 1 200 ? -12.727 -14.273 0.005 1 92.12 200 MET A O 1
ATOM 1575 N N . VAL A 1 201 ? -11.625 -12.453 -0.642 1 96.19 201 VAL A N 1
ATOM 1576 C CA . VAL A 1 201 ? -12.086 -12.562 -2.021 1 96.19 201 VAL A CA 1
ATOM 1577 C C . VAL A 1 201 ? -11.508 -13.82 -2.664 1 96.19 201 VAL A C 1
ATOM 1579 O O . VAL A 1 201 ? -12.203 -14.531 -3.389 1 96.19 201 VAL A O 1
ATOM 1582 N N . THR A 1 202 ? -10.227 -14.07 -2.396 1 92.88 202 THR A N 1
ATOM 1583 C CA . THR A 1 202 ? -9.602 -15.289 -2.9 1 92.88 202 THR A CA 1
ATOM 1584 C C . THR A 1 202 ? -10.266 -16.531 -2.301 1 92.88 202 THR A C 1
ATOM 1586 O O . THR A 1 202 ? -10.562 -17.484 -3.016 1 92.88 202 THR A O 1
ATOM 1589 N N . ARG A 1 203 ? -10.516 -16.5 -1.025 1 91.81 203 ARG A N 1
ATOM 1590 C CA . ARG A 1 203 ? -11.164 -17.625 -0.347 1 91.81 203 ARG A CA 1
ATOM 1591 C C . ARG A 1 203 ? -12.547 -17.875 -0.919 1 91.81 203 ARG A C 1
ATOM 1593 O O . ARG A 1 203 ? -12.898 -19.031 -1.221 1 91.81 203 ARG A O 1
ATOM 1600 N N . ARG A 1 204 ? -13.281 -16.891 -1.058 1 95.81 204 ARG A N 1
ATOM 1601 C CA . ARG A 1 204 ? -14.641 -17.016 -1.576 1 95.81 204 ARG A CA 1
ATOM 1602 C C . ARG A 1 204 ? -14.633 -17.484 -3.027 1 95.81 204 ARG A C 1
ATOM 1604 O O . ARG A 1 204 ? -15.492 -18.266 -3.441 1 95.81 204 ARG A O 1
ATOM 1611 N N . ALA A 1 205 ? -13.672 -17.016 -3.793 1 96.75 205 ALA A N 1
ATOM 1612 C CA . ALA A 1 205 ? -13.523 -17.5 -5.164 1 96.75 205 ALA A CA 1
ATOM 1613 C C . ALA A 1 205 ? -13.195 -18.984 -5.195 1 96.75 205 ALA A C 1
ATOM 1615 O O . ALA A 1 205 ? -13.789 -19.75 -5.961 1 96.75 205 ALA A O 1
ATOM 1616 N N . ARG A 1 206 ? -12.242 -19.312 -4.379 1 94.69 206 ARG A N 1
ATOM 1617 C CA . ARG A 1 206 ? -11.852 -20.719 -4.301 1 94.69 206 ARG A CA 1
ATOM 1618 C C . ARG A 1 206 ? -13.047 -21.609 -3.963 1 94.69 206 ARG A C 1
ATOM 1620 O O . ARG A 1 206 ? -13.219 -22.672 -4.547 1 94.69 206 ARG A O 1
ATOM 1627 N N . GLU A 1 207 ? -13.805 -21.188 -3.029 1 95.25 207 GLU A N 1
ATOM 1628 C CA . GLU A 1 207 ? -15 -21.922 -2.639 1 95.25 207 GLU A CA 1
ATOM 1629 C C . GLU A 1 207 ? -15.977 -22.047 -3.807 1 95.25 207 GLU A C 1
ATOM 1631 O O . GLU A 1 207 ? -16.547 -23.125 -4.035 1 95.25 207 GLU A O 1
ATOM 1636 N N . ALA A 1 208 ? -16.188 -21 -4.512 1 97.38 208 ALA A N 1
ATOM 1637 C CA . ALA A 1 208 ? -17.094 -21 -5.664 1 97.38 208 ALA A CA 1
ATOM 1638 C C . ALA A 1 208 ? -16.594 -21.969 -6.734 1 97.38 208 ALA A C 1
ATOM 1640 O O . ALA A 1 208 ? -17.391 -22.734 -7.305 1 97.38 208 ALA A O 1
ATOM 1641 N N . PHE A 1 209 ? -15.305 -21.938 -7.012 1 96.94 209 PHE A N 1
ATOM 1642 C CA . PHE A 1 209 ? -14.734 -22.859 -7.996 1 96.94 209 PHE A CA 1
ATOM 1643 C C . PHE A 1 209 ? -14.883 -24.297 -7.543 1 96.94 209 PHE A C 1
ATOM 1645 O O . PHE A 1 209 ? -15.281 -25.172 -8.328 1 96.94 209 PHE A O 1
ATOM 1652 N N . HIS A 1 210 ? -14.586 -24.547 -6.316 1 95.62 210 HIS A N 1
ATOM 1653 C CA . HIS A 1 210 ? -14.68 -25.891 -5.754 1 95.62 210 HIS A CA 1
ATOM 1654 C C . HIS A 1 210 ? -16.094 -26.438 -5.859 1 95.62 210 HIS A C 1
ATOM 1656 O O . HIS A 1 210 ? -16.297 -27.578 -6.27 1 95.62 210 HIS A O 1
ATOM 1662 N N . ARG A 1 211 ? -17.031 -25.672 -5.523 1 96.56 211 ARG A N 1
ATOM 1663 C CA . ARG A 1 211 ? -18.438 -26.078 -5.539 1 96.56 211 ARG A CA 1
ATOM 1664 C C . ARG A 1 211 ? -18.875 -26.5 -6.938 1 96.56 211 ARG A C 1
ATOM 1666 O O . ARG A 1 211 ? -19.719 -27.391 -7.09 1 96.56 211 ARG A O 1
ATOM 1673 N N . GLU A 1 212 ? -18.281 -25.875 -7.926 1 96.75 212 GLU A N 1
ATOM 1674 C CA . GLU A 1 212 ? -18.688 -26.156 -9.305 1 96.75 212 GLU A CA 1
ATOM 1675 C C . GLU A 1 212 ? -17.766 -27.172 -9.961 1 96.75 212 GLU A C 1
ATOM 1677 O O . GLU A 1 212 ? -17.922 -27.484 -11.148 1 96.75 212 GLU A O 1
ATOM 1682 N N . GLY A 1 213 ? -16.797 -27.609 -9.219 1 96.75 213 GLY A N 1
ATOM 1683 C CA . GLY A 1 213 ? -15.852 -28.594 -9.742 1 96.75 213 GLY A CA 1
ATOM 1684 C C . GLY A 1 213 ? -14.922 -28.031 -10.797 1 96.75 213 GLY A C 1
ATOM 1685 O O . GLY A 1 213 ? -14.516 -28.734 -11.727 1 96.75 213 GLY A O 1
ATOM 1686 N N . ALA A 1 214 ? -14.727 -26.734 -10.797 1 97.75 214 ALA A N 1
ATOM 1687 C CA . ALA A 1 214 ? -13.828 -26.047 -11.719 1 97.75 214 ALA A CA 1
ATOM 1688 C C . ALA A 1 214 ? -12.477 -25.766 -11.062 1 97.75 214 ALA A C 1
ATOM 1690 O O . ALA A 1 214 ? -12.391 -25.672 -9.836 1 97.75 214 ALA A O 1
ATOM 1691 N N . ASN A 1 215 ? -11.453 -25.594 -11.891 1 96.38 215 ASN A N 1
ATOM 1692 C CA . ASN A 1 215 ? -10.109 -25.344 -11.383 1 96.38 215 ASN A CA 1
ATOM 1693 C C . ASN A 1 215 ? -9.742 -23.875 -11.43 1 96.38 215 ASN A C 1
ATOM 1695 O O . ASN A 1 215 ? -9.758 -23.25 -12.5 1 96.38 215 ASN A O 1
ATOM 1699 N N . LEU A 1 216 ? -9.445 -23.328 -10.297 1 94.69 216 LEU A N 1
ATOM 1700 C CA . LEU A 1 216 ? -8.875 -21.984 -10.211 1 94.69 216 LEU A CA 1
ATOM 1701 C C . LEU A 1 216 ? -7.367 -22.016 -10.43 1 94.69 216 LEU A C 1
ATOM 1703 O O . LEU A 1 216 ? -6.602 -22.234 -9.492 1 94.69 216 LEU A O 1
ATOM 1707 N N . ARG A 1 217 ? -6.938 -21.719 -11.594 1 94 217 ARG A N 1
ATOM 1708 C CA . ARG A 1 217 ? -5.52 -21.75 -11.93 1 94 217 ARG A CA 1
ATOM 1709 C C . ARG A 1 217 ? -4.844 -20.438 -11.578 1 94 217 ARG A C 1
ATOM 1711 O O . ARG A 1 217 ? -5.008 -19.438 -12.297 1 94 217 ARG A O 1
ATOM 1718 N N . ILE A 1 218 ? -4.02 -20.469 -10.602 1 90.5 218 ILE A N 1
ATOM 1719 C CA . ILE A 1 218 ? -3.367 -19.25 -10.148 1 90.5 218 ILE A CA 1
ATOM 1720 C C . ILE A 1 218 ? -2.061 -19.047 -10.914 1 90.5 218 ILE A C 1
ATOM 1722 O O . ILE A 1 218 ? -1.127 -19.844 -10.781 1 90.5 218 ILE A O 1
ATOM 1726 N N . ARG A 1 219 ? -2.014 -18 -11.641 1 93.81 219 ARG A N 1
ATOM 1727 C CA . ARG A 1 219 ? -0.82 -17.641 -12.391 1 93.81 219 ARG A CA 1
ATOM 1728 C C . ARG A 1 219 ? 0.024 -16.625 -11.617 1 93.81 219 ARG A C 1
ATOM 1730 O O . ARG A 1 219 ? 1.25 -16.609 -11.742 1 93.81 219 ARG A O 1
ATOM 1737 N N . CYS A 1 220 ? -0.668 -15.75 -10.891 1 93.19 220 CYS A N 1
ATOM 1738 C CA . CYS A 1 220 ? 0.003 -14.711 -10.117 1 93.19 220 CYS A CA 1
ATOM 1739 C C . CYS A 1 220 ? -0.744 -14.422 -8.82 1 93.19 220 CYS A C 1
ATOM 1741 O O . CYS A 1 220 ? -1.975 -14.359 -8.812 1 93.19 220 CYS A O 1
ATOM 1743 N N . GLN A 1 221 ? 0.016 -14.305 -7.832 1 90.56 221 GLN A N 1
ATOM 1744 C CA . GLN A 1 221 ? -0.496 -13.836 -6.547 1 90.56 221 GLN A CA 1
ATOM 1745 C C . GLN A 1 221 ? 0.093 -12.477 -6.184 1 90.56 221 GLN A C 1
ATOM 1747 O O . GLN A 1 221 ? 1.306 -12.281 -6.273 1 90.56 221 GLN A O 1
ATOM 1752 N N . THR A 1 222 ? -0.791 -11.539 -5.816 1 92.69 222 THR A N 1
ATOM 1753 C CA . THR A 1 222 ? -0.363 -10.203 -5.438 1 92.69 222 THR A CA 1
ATOM 1754 C C . THR A 1 222 ? -1.184 -9.688 -4.258 1 92.69 222 THR A C 1
ATOM 1756 O O . THR A 1 222 ? -1.963 -10.438 -3.662 1 92.69 222 THR A O 1
ATOM 1759 N N . ASP A 1 223 ? -0.936 -8.391 -3.885 1 89.19 223 ASP A N 1
ATOM 1760 C CA . ASP A 1 223 ? -1.441 -7.996 -2.574 1 89.19 223 ASP A CA 1
ATOM 1761 C C . ASP A 1 223 ? -2.463 -6.867 -2.699 1 89.19 223 ASP A C 1
ATOM 1763 O O . ASP A 1 223 ? -3.184 -6.57 -1.746 1 89.19 223 ASP A O 1
ATOM 1767 N N . LEU A 1 224 ? -2.504 -6.215 -3.777 1 94.44 224 LEU A N 1
ATOM 1768 C CA . LEU A 1 224 ? -3.473 -5.145 -3.975 1 94.44 224 LEU A CA 1
ATOM 1769 C C . LEU A 1 224 ? -4.32 -5.398 -5.219 1 94.44 224 LEU A C 1
ATOM 1771 O O . LEU A 1 224 ? -3.809 -5.871 -6.234 1 94.44 224 LEU A O 1
ATOM 1775 N N . PHE A 1 225 ? -5.578 -5.008 -5.148 1 96.38 225 PHE A N 1
ATOM 1776 C CA . PHE A 1 225 ? -6.461 -5.094 -6.309 1 96.38 225 PHE A CA 1
ATOM 1777 C C . PHE A 1 225 ? -5.891 -4.301 -7.48 1 96.38 225 PHE A C 1
ATOM 1779 O O . PHE A 1 225 ? -6 -4.723 -8.633 1 96.38 225 PHE A O 1
ATOM 1786 N N . ARG A 1 226 ? -5.297 -3.184 -7.152 1 95.62 226 ARG A N 1
ATOM 1787 C CA . ARG A 1 226 ? -4.703 -2.342 -8.188 1 95.62 226 ARG A CA 1
ATOM 1788 C C . ARG A 1 226 ? -3.611 -3.088 -8.938 1 95.62 226 ARG A C 1
ATOM 1790 O O . ARG A 1 226 ? -3.539 -3.02 -10.172 1 95.62 226 ARG A O 1
ATOM 1797 N N . ASN A 1 227 ? -2.721 -3.752 -8.195 1 95.69 227 ASN A N 1
ATOM 1798 C CA . ASN A 1 227 ? -1.675 -4.543 -8.836 1 95.69 227 ASN A CA 1
ATOM 1799 C C . ASN A 1 227 ? -2.264 -5.617 -9.742 1 95.69 227 ASN A C 1
ATOM 1801 O O . ASN A 1 227 ? -1.813 -5.793 -10.875 1 95.69 227 ASN A O 1
ATOM 1805 N N . ALA A 1 228 ? -3.256 -6.312 -9.258 1 97.19 228 ALA A N 1
ATOM 1806 C CA . ALA A 1 228 ? -3.902 -7.375 -10.016 1 97.19 228 ALA A CA 1
ATOM 1807 C C . ALA A 1 228 ? -4.52 -6.828 -11.305 1 97.19 228 ALA A C 1
ATOM 1809 O O . ALA A 1 228 ? -4.348 -7.41 -12.375 1 97.19 228 ALA A O 1
ATOM 1810 N N . LEU A 1 229 ? -5.211 -5.719 -11.18 1 97.5 229 LEU A N 1
ATOM 1811 C CA . LEU A 1 229 ? -5.871 -5.109 -12.328 1 97.5 229 LEU A CA 1
ATOM 1812 C C . LEU A 1 229 ? -4.855 -4.715 -13.398 1 97.5 229 LEU A C 1
ATOM 1814 O O . LEU A 1 229 ? -5.09 -4.918 -14.586 1 97.5 229 LEU A O 1
ATOM 1818 N N . ASN A 1 230 ? -3.779 -4.18 -12.961 1 96.38 230 ASN A N 1
ATOM 1819 C CA . ASN A 1 230 ? -2.768 -3.732 -13.906 1 96.38 230 ASN A CA 1
ATOM 1820 C C . ASN A 1 230 ? -2.1 -4.914 -14.609 1 96.38 230 ASN A C 1
ATOM 1822 O O . ASN A 1 230 ? -1.695 -4.805 -15.766 1 96.38 230 ASN A O 1
ATOM 1826 N N . LEU A 1 231 ? -1.98 -6.016 -13.891 1 97.19 231 LEU A N 1
ATOM 1827 C CA . LEU A 1 231 ? -1.487 -7.23 -14.539 1 97.19 231 LEU A CA 1
ATOM 1828 C C . LEU A 1 231 ? -2.494 -7.75 -15.555 1 97.19 231 LEU A C 1
ATOM 1830 O O . LEU A 1 231 ? -2.107 -8.289 -16.594 1 97.19 231 LEU A O 1
ATOM 1834 N N . VAL A 1 232 ? -3.807 -7.598 -15.305 1 98.06 232 VAL A N 1
ATOM 1835 C CA . VAL A 1 232 ? -4.84 -7.945 -16.281 1 98.06 232 VAL A CA 1
ATOM 1836 C C . VAL A 1 232 ? -4.672 -7.102 -17.531 1 98.06 232 VAL A C 1
ATOM 1838 O O . VAL A 1 232 ? -4.734 -7.621 -18.656 1 98.06 232 VAL A O 1
ATOM 1841 N N . LYS A 1 233 ? -4.449 -5.793 -17.344 1 96.5 233 LYS A N 1
ATOM 1842 C CA . LYS A 1 233 ? -4.266 -4.871 -18.453 1 96.5 233 LYS A CA 1
ATOM 1843 C C . LYS A 1 233 ? -3.107 -5.316 -19.344 1 96.5 233 LYS A C 1
ATOM 1845 O O . LYS A 1 233 ? -3.113 -5.062 -20.547 1 96.5 233 LYS A O 1
ATOM 1850 N N . GLN A 1 234 ? -2.148 -5.973 -18.688 1 95.62 234 GLN A N 1
ATOM 1851 C CA . GLN A 1 234 ? -0.982 -6.445 -19.422 1 95.62 234 GLN A CA 1
ATOM 1852 C C . GLN A 1 234 ? -1.238 -7.816 -20.047 1 95.62 234 GLN A C 1
ATOM 1854 O O . GLN A 1 234 ? -0.347 -8.398 -20.656 1 95.62 234 GLN A O 1
ATOM 1859 N N . GLY A 1 235 ? -2.365 -8.438 -19.797 1 95.75 235 GLY A N 1
ATOM 1860 C CA . GLY A 1 235 ? -2.773 -9.664 -20.453 1 95.75 235 GLY A CA 1
ATOM 1861 C C . GLY A 1 235 ? -2.361 -10.922 -19.703 1 95.75 235 GLY A C 1
ATOM 1862 O O . GLY A 1 235 ? -2.377 -12.016 -20.266 1 95.75 235 GLY A O 1
ATOM 1863 N N . LEU A 1 236 ? -2 -10.789 -18.438 1 96.38 236 LEU A N 1
ATOM 1864 C CA . LEU A 1 236 ? -1.438 -11.922 -17.703 1 96.38 236 LEU A CA 1
ATOM 1865 C C . LEU A 1 236 ? -2.535 -12.883 -17.266 1 96.38 236 LEU A C 1
ATOM 1867 O O . LEU A 1 236 ? -2.254 -14.031 -16.922 1 96.38 236 LEU A O 1
ATOM 1871 N N . GLY A 1 237 ? -3.736 -12.43 -17.188 1 97.31 237 GLY A N 1
ATOM 1872 C CA . GLY A 1 237 ? -4.852 -13.242 -16.734 1 97.31 237 GLY A CA 1
ATOM 1873 C C . GLY A 1 237 ? -6.086 -12.422 -16.391 1 97.31 237 GLY A C 1
ATOM 1874 O O . GLY A 1 237 ? -6.242 -11.305 -16.875 1 97.31 237 GLY A O 1
ATOM 1875 N N . VAL A 1 238 ? -7 -13.086 -15.633 1 98.62 238 VAL A N 1
ATOM 1876 C CA . VAL A 1 238 ? -8.211 -12.43 -15.148 1 98.62 238 VAL A CA 1
ATOM 1877 C C . VAL A 1 238 ? -8.117 -12.242 -13.633 1 98.62 238 VAL A C 1
ATOM 1879 O O . VAL A 1 238 ? -7.297 -12.883 -12.969 1 98.62 238 VAL A O 1
ATOM 1882 N N . THR A 1 239 ? -8.883 -11.312 -13.125 1 98.69 239 THR A N 1
ATOM 1883 C CA . THR A 1 239 ? -8.875 -11.109 -11.68 1 98.69 239 THR A CA 1
ATOM 1884 C C . THR A 1 239 ? -10.25 -10.68 -11.188 1 98.69 239 THR A C 1
ATOM 1886 O O . THR A 1 239 ? -11.133 -10.359 -11.992 1 98.69 239 THR A O 1
ATOM 1889 N N . LEU A 1 240 ? -10.484 -10.812 -9.922 1 98.62 240 LEU A N 1
ATOM 1890 C CA . LEU A 1 240 ? -11.602 -10.188 -9.211 1 98.62 240 LEU A CA 1
ATOM 1891 C C . LEU A 1 240 ? -11.18 -8.859 -8.594 1 98.62 240 LEU A C 1
ATOM 1893 O O . LEU A 1 240 ? -10.109 -8.758 -7.988 1 98.62 240 LEU A O 1
ATOM 1897 N N . VAL A 1 241 ? -12.008 -7.82 -8.766 1 98.38 241 VAL A N 1
ATOM 1898 C CA . VAL A 1 241 ? -11.555 -6.488 -8.375 1 98.38 241 VAL A CA 1
ATOM 1899 C C . VAL A 1 241 ? -12.703 -5.738 -7.695 1 98.38 241 VAL A C 1
ATOM 1901 O O . VAL A 1 241 ? -13.859 -5.875 -8.086 1 98.38 241 VAL A O 1
ATOM 1904 N N . ASP A 1 242 ? -12.328 -4.934 -6.734 1 97.06 242 ASP A N 1
ATOM 1905 C CA . ASP A 1 242 ? -13.297 -4.176 -5.949 1 97.06 242 ASP A CA 1
ATOM 1906 C C . ASP A 1 242 ? -13.711 -2.895 -6.668 1 97.06 242 ASP A C 1
ATOM 1908 O O . ASP A 1 242 ? -13.008 -2.428 -7.566 1 97.06 242 ASP A O 1
ATOM 1912 N N . PRO A 1 243 ? -14.883 -2.279 -6.262 1 96.44 243 PRO A N 1
ATOM 1913 C CA . PRO A 1 243 ? -15.367 -1.083 -6.953 1 96.44 243 PRO A CA 1
ATOM 1914 C C . PRO A 1 243 ? -14.523 0.154 -6.664 1 96.44 243 PRO A C 1
ATOM 1916 O O . PRO A 1 243 ? -14.547 1.114 -7.438 1 96.44 243 PRO A O 1
ATOM 1919 N N . PHE A 1 244 ? -13.805 0.201 -5.605 1 96.81 244 PHE A N 1
ATOM 1920 C CA . PHE A 1 244 ? -13.016 1.378 -5.262 1 96.81 244 PHE A CA 1
ATOM 1921 C C . PHE A 1 244 ? -11.789 1.493 -6.164 1 96.81 244 PHE A C 1
ATOM 1923 O O . PHE A 1 244 ? -11.453 2.588 -6.617 1 96.81 244 PHE A O 1
ATOM 1930 N N . THR A 1 245 ? -11.102 0.339 -6.336 1 95.94 245 THR A N 1
ATOM 1931 C CA . THR A 1 245 ? -10.016 0.316 -7.309 1 95.94 245 THR A CA 1
ATOM 1932 C C . THR A 1 245 ? -10.516 0.748 -8.688 1 95.94 245 THR A C 1
ATOM 1934 O O . THR A 1 245 ? -9.867 1.545 -9.367 1 95.94 245 THR A O 1
ATOM 1937 N N . LEU A 1 246 ? -11.656 0.329 -9.078 1 94.81 246 LEU A N 1
ATOM 1938 C CA . LEU A 1 246 ? -12.234 0.614 -10.391 1 94.81 246 LEU A CA 1
ATOM 1939 C C . LEU A 1 246 ? -12.555 2.098 -10.531 1 94.81 246 LEU A C 1
ATOM 1941 O O . LEU A 1 246 ? -12.383 2.676 -11.609 1 94.81 246 LEU A O 1
ATOM 1945 N N . SER A 1 247 ? -13.008 2.721 -9.516 1 90.5 247 SER A N 1
ATOM 1946 C CA . SER A 1 247 ? -13.445 4.109 -9.57 1 90.5 247 SER A CA 1
ATOM 1947 C C . SER A 1 247 ? -12.273 5.051 -9.828 1 90.5 247 SER A C 1
ATOM 1949 O O . SER A 1 247 ? -12.461 6.172 -10.297 1 90.5 247 SER A O 1
ATOM 1951 N N . SER A 1 248 ? -11.062 4.633 -9.484 1 89.06 248 SER A N 1
ATOM 1952 C CA . SER A 1 248 ? -9.883 5.473 -9.664 1 89.06 248 SER A CA 1
ATOM 1953 C C . SER A 1 248 ? -9.062 5.02 -10.867 1 89.06 248 SER A C 1
ATOM 1955 O O . SER A 1 248 ? -7.922 5.449 -11.047 1 89.06 248 SER A O 1
ATOM 1957 N N . ASP A 1 249 ? -9.562 4.098 -11.594 1 92.12 249 ASP A N 1
ATOM 1958 C CA . ASP A 1 249 ? -8.867 3.541 -12.75 1 92.12 249 ASP A CA 1
ATOM 1959 C C . ASP A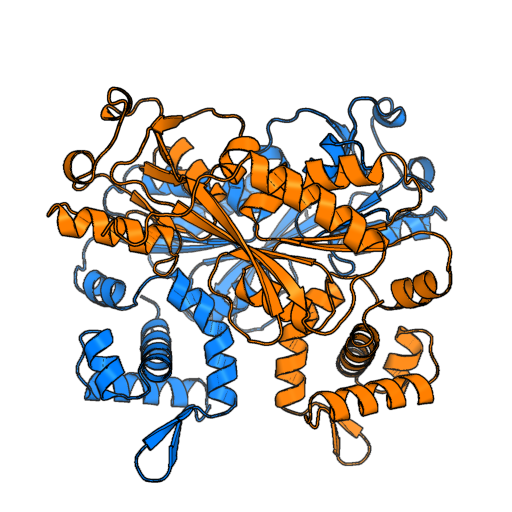 1 249 ? -9.336 4.211 -14.039 1 92.12 249 ASP A C 1
ATOM 1961 O O . ASP A 1 249 ? -10.414 4.797 -14.086 1 92.12 249 ASP A O 1
ATOM 1965 N N . ASP A 1 250 ? -8.508 4.168 -15.078 1 88.44 250 ASP A N 1
ATOM 1966 C CA . ASP A 1 250 ? -8.844 4.789 -16.359 1 88.44 250 ASP A CA 1
ATOM 1967 C C . ASP A 1 250 ? -9.75 3.885 -17.188 1 88.44 250 ASP A C 1
ATOM 1969 O O . ASP A 1 250 ? -10.172 4.258 -18.281 1 88.44 250 ASP A O 1
ATOM 1973 N N . ARG A 1 251 ? -10.016 2.705 -16.766 1 90 251 ARG A N 1
ATOM 1974 C CA . ARG A 1 251 ? -10.961 1.751 -17.344 1 90 251 ARG A CA 1
ATOM 1975 C C . ARG A 1 251 ? -10.523 1.33 -18.75 1 90 251 ARG A C 1
ATOM 1977 O O . ARG A 1 251 ? -11.367 1.117 -19.625 1 90 251 ARG A O 1
ATOM 1984 N N . SER A 1 252 ? -9.258 1.266 -18.953 1 92 252 SER A N 1
ATOM 1985 C CA . SER A 1 252 ? -8.719 0.835 -20.234 1 92 252 SER A CA 1
ATOM 1986 C C . SER A 1 252 ? -7.988 -0.497 -20.109 1 92 252 SER A C 1
ATOM 1988 O O . SER A 1 252 ? -7.504 -0.846 -19.031 1 92 252 SER A O 1
ATOM 1990 N N . GLY A 1 253 ? -8.031 -1.235 -21.188 1 95.25 253 GLY A N 1
ATOM 1991 C CA . GLY A 1 253 ? -7.238 -2.453 -21.266 1 95.25 253 GLY A CA 1
ATOM 1992 C C . GLY A 1 253 ? -7.969 -3.674 -20.75 1 95.25 253 GLY A C 1
ATOM 1993 O O . GLY A 1 253 ? -7.43 -4.781 -20.75 1 95.25 253 GLY A O 1
ATOM 1994 N N . TYR A 1 254 ? -9.18 -3.471 -20.281 1 97.88 254 TYR A N 1
ATOM 1995 C CA . TYR A 1 254 ? -9.961 -4.578 -19.734 1 97.88 254 TYR A CA 1
ATOM 1996 C C . TYR A 1 254 ? -11.453 -4.289 -19.828 1 97.88 254 TYR A C 1
ATOM 1998 O O . TYR A 1 254 ? -11.852 -3.162 -20.125 1 97.88 254 TYR A O 1
ATOM 2006 N N . VAL A 1 255 ? -12.258 -5.309 -19.688 1 98.19 255 VAL A N 1
ATOM 2007 C CA . VAL A 1 255 ? -13.703 -5.168 -19.531 1 98.19 255 VAL A CA 1
ATOM 2008 C C . VAL A 1 255 ? -14.133 -5.82 -18.219 1 98.19 255 VAL A C 1
ATOM 2010 O O . VAL A 1 255 ? -13.477 -6.742 -17.719 1 98.19 255 VAL A O 1
ATOM 2013 N N . LEU A 1 256 ? -15.18 -5.289 -17.672 1 98.31 256 LEU A N 1
ATOM 2014 C CA . LEU A 1 256 ? -15.727 -5.809 -16.422 1 98.31 256 LEU A CA 1
ATOM 2015 C C . LEU A 1 256 ? -16.906 -6.73 -16.688 1 98.31 256 LEU A C 1
ATOM 2017 O O . LEU A 1 256 ? -17.734 -6.453 -17.562 1 98.31 256 LEU A O 1
ATOM 2021 N N . ARG A 1 257 ? -16.953 -7.816 -15.984 1 98.5 257 ARG A N 1
ATOM 2022 C CA . ARG A 1 257 ? -18.078 -8.75 -16.016 1 98.5 257 ARG A CA 1
ATOM 2023 C C . ARG A 1 257 ? -18.531 -9.117 -14.609 1 98.5 257 ARG A C 1
ATOM 2025 O O . ARG A 1 257 ? -17.719 -9.164 -13.688 1 98.5 257 ARG A O 1
ATOM 2032 N N . ARG A 1 258 ? -19.781 -9.445 -14.539 1 97.62 258 ARG A N 1
ATOM 2033 C CA . ARG A 1 258 ? -20.281 -9.977 -13.281 1 97.62 258 ARG A CA 1
ATOM 2034 C C . ARG A 1 258 ? -19.734 -11.375 -13.016 1 97.62 258 ARG A C 1
ATOM 2036 O O . ARG A 1 258 ? -19.438 -12.117 -13.953 1 97.62 258 ARG A O 1
ATOM 2043 N N . PHE A 1 259 ? -19.469 -11.625 -11.789 1 98.31 259 PHE A N 1
ATOM 2044 C CA . PHE A 1 259 ? -19.078 -12.977 -11.375 1 98.31 259 PHE A CA 1
ATOM 2045 C C . PHE A 1 259 ? -20.234 -13.656 -10.648 1 98.31 259 PHE A C 1
ATOM 2047 O O . PHE A 1 259 ? -20.891 -13.055 -9.797 1 98.31 259 PHE A O 1
ATOM 2054 N N . ALA A 1 260 ? -20.531 -14.867 -11.047 1 97.31 260 ALA A N 1
ATOM 2055 C CA . ALA A 1 260 ? -21.531 -15.695 -10.391 1 97.31 260 ALA A CA 1
ATOM 2056 C C . ALA A 1 260 ? -20.922 -16.969 -9.836 1 97.31 260 ALA A C 1
ATOM 2058 O O . ALA A 1 260 ? -20.266 -17.719 -10.562 1 97.31 260 ALA A O 1
ATOM 2059 N N . PRO A 1 261 ? -21.156 -17.203 -8.562 1 97.06 261 PRO A N 1
ATOM 2060 C CA . PRO A 1 261 ? -21.984 -16.484 -7.594 1 97.06 261 PRO A CA 1
ATOM 2061 C C . PRO A 1 261 ? -21.344 -15.172 -7.145 1 97.06 261 PRO A C 1
ATOM 2063 O O . PRO A 1 261 ? -20.125 -14.992 -7.266 1 97.06 261 PRO A O 1
ATOM 2066 N N . ARG A 1 262 ? -22.203 -14.359 -6.609 1 96.38 262 ARG A N 1
ATOM 2067 C CA . ARG A 1 262 ? -21.734 -13.055 -6.145 1 96.38 262 ARG A CA 1
ATOM 2068 C C . ARG A 1 262 ? -20.688 -13.211 -5.051 1 96.38 262 ARG A C 1
ATOM 2070 O O . ARG A 1 262 ? -20.844 -14.016 -4.133 1 96.38 262 ARG A O 1
ATOM 2077 N N . ILE A 1 263 ? -19.625 -12.5 -5.215 1 97.06 263 ILE A N 1
ATOM 2078 C CA . ILE A 1 263 ? -18.609 -12.375 -4.184 1 97.06 263 ILE A CA 1
ATOM 2079 C C . ILE A 1 263 ? -18.594 -10.945 -3.641 1 97.06 263 ILE A C 1
ATOM 2081 O O . ILE A 1 263 ? -18.594 -9.984 -4.41 1 97.06 263 ILE A O 1
ATOM 2085 N N . LEU A 1 264 ? -18.594 -10.812 -2.336 1 97.25 264 LEU A N 1
ATOM 2086 C CA . LEU A 1 264 ? -18.641 -9.5 -1.708 1 97.25 264 LEU A CA 1
ATOM 2087 C C . LEU A 1 264 ? -17.344 -9.195 -0.976 1 97.25 264 LEU A C 1
ATOM 2089 O O . LEU A 1 264 ? -16.656 -10.117 -0.515 1 97.25 264 LEU A O 1
ATOM 2093 N N . LEU A 1 265 ? -17.031 -7.965 -0.973 1 97.69 265 LEU A N 1
ATOM 2094 C CA . LEU A 1 265 ? -15.969 -7.43 -0.129 1 97.69 265 LEU A CA 1
ATOM 2095 C C . LEU A 1 265 ? -16.531 -6.824 1.148 1 97.69 265 LEU A C 1
ATOM 2097 O O . LEU A 1 265 ? -17.375 -5.918 1.091 1 97.69 265 LEU A O 1
ATOM 2101 N N . ASP A 1 266 ? -16.094 -7.305 2.293 1 97.62 266 ASP A N 1
ATOM 2102 C CA . ASP A 1 266 ? -16.562 -6.809 3.586 1 97.62 266 ASP A CA 1
ATOM 2103 C C . ASP A 1 266 ? -15.648 -5.695 4.102 1 97.62 266 ASP A C 1
ATOM 2105 O O . ASP A 1 266 ? -14.516 -5.953 4.512 1 97.62 266 ASP A O 1
ATOM 2109 N N . VAL A 1 267 ? -16.219 -4.527 4.121 1 98.31 267 VAL A N 1
ATOM 2110 C CA . VAL A 1 267 ? -15.453 -3.371 4.594 1 98.31 267 VAL A CA 1
ATOM 2111 C C . VAL A 1 267 ? -16.078 -2.838 5.879 1 98.31 267 VAL A C 1
ATOM 2113 O O . VAL A 1 267 ? -17.297 -2.904 6.062 1 98.31 267 VAL A O 1
ATOM 2116 N N . ILE A 1 268 ? -15.195 -2.332 6.75 1 98.31 268 ILE A N 1
ATOM 2117 C CA . ILE A 1 268 ? -15.688 -1.785 8.008 1 98.31 268 ILE A CA 1
ATOM 2118 C C . ILE A 1 268 ? -15.055 -0.415 8.258 1 98.31 268 ILE A C 1
ATOM 2120 O O . ILE A 1 268 ? -13.914 -0.171 7.867 1 98.31 268 ILE A O 1
ATOM 2124 N N . ILE A 1 269 ? -15.781 0.451 8.883 1 98.69 269 ILE A N 1
ATOM 2125 C CA . ILE A 1 269 ? -15.234 1.63 9.547 1 98.69 269 ILE A CA 1
ATOM 2126 C C . ILE A 1 269 ? -15.039 1.341 11.031 1 98.69 269 ILE A C 1
ATOM 2128 O O . ILE A 1 269 ? -15.938 0.818 11.695 1 98.69 269 ILE A O 1
ATOM 2132 N N . VAL A 1 270 ? -13.852 1.654 11.555 1 97.69 270 VAL A N 1
ATOM 2133 C CA . VAL A 1 270 ? -13.578 1.346 12.953 1 97.69 270 VAL A CA 1
ATOM 2134 C C . VAL A 1 270 ? -13.188 2.621 13.695 1 97.69 270 VAL A C 1
ATOM 2136 O O . VAL A 1 270 ? -12.531 3.5 13.141 1 97.69 270 VAL A O 1
ATOM 2139 N N . THR A 1 271 ? -13.586 2.764 14.891 1 95 271 THR A N 1
ATOM 2140 C CA . THR A 1 271 ? -13.148 3.723 15.906 1 95 271 THR A CA 1
ATOM 2141 C C . THR A 1 271 ? -12.852 3.018 17.219 1 95 271 THR A C 1
ATOM 2143 O O . THR A 1 271 ? -13.281 1.885 17.438 1 95 271 THR A O 1
ATOM 2146 N N . ALA A 1 272 ? -12.078 3.658 18.016 1 87.62 272 ALA A N 1
ATOM 2147 C CA . ALA A 1 272 ? -11.734 3.045 19.297 1 87.62 272 ALA A CA 1
ATOM 2148 C C . ALA A 1 272 ? -12.914 3.107 20.266 1 87.62 272 ALA A C 1
ATOM 2150 O O . ALA A 1 272 ? -13.5 4.172 20.469 1 87.62 272 ALA A O 1
ATOM 2151 N N . ARG A 1 273 ? -13.156 1.974 20.766 1 90 273 ARG A N 1
ATOM 2152 C CA . ARG A 1 273 ? -14.234 1.916 21.75 1 90 273 ARG A CA 1
ATOM 2153 C C . ARG A 1 273 ? -13.867 2.695 23.016 1 90 273 ARG A C 1
ATOM 2155 O O . ARG A 1 273 ? -12.758 2.564 23.531 1 90 273 ARG A O 1
ATOM 2162 N N . GLY A 1 274 ? -14.812 3.488 23.484 1 81.75 274 GLY A N 1
ATOM 2163 C CA . GLY A 1 274 ? -14.625 4.215 24.734 1 81.75 274 GLY A CA 1
ATOM 2164 C C . GLY A 1 274 ? -13.781 5.465 24.562 1 81.75 274 GLY A C 1
ATOM 2165 O O . GLY A 1 274 ? -13.516 6.168 25.547 1 81.75 274 GLY A O 1
ATOM 2166 N N . ARG A 1 275 ? -13.328 5.695 23.5 1 79.19 275 ARG A N 1
ATOM 2167 C CA . ARG A 1 275 ? -12.578 6.918 23.219 1 79.19 275 ARG A CA 1
ATOM 2168 C C . ARG A 1 275 ? -13.328 7.801 22.234 1 79.19 275 ARG A C 1
ATOM 2170 O O . ARG A 1 275 ? -13.461 7.449 21.062 1 79.19 275 ARG A O 1
ATOM 2177 N N . PRO A 1 276 ? -13.758 8.898 22.766 1 78.38 276 PRO A N 1
ATOM 2178 C CA . PRO A 1 276 ? -14.492 9.766 21.844 1 78.38 276 PRO A CA 1
ATOM 2179 C C . PRO A 1 276 ? -13.602 10.32 20.719 1 78.38 276 PRO A C 1
ATOM 2181 O O . PRO A 1 276 ? -12.438 10.641 20.953 1 78.38 276 PRO A O 1
ATOM 2184 N N . ILE A 1 277 ? -14.148 10.336 19.484 1 83.38 277 ILE A N 1
ATOM 2185 C CA . ILE A 1 277 ? -13.438 10.961 18.375 1 83.38 277 ILE A CA 1
ATOM 2186 C C . ILE A 1 277 ? -13.633 12.477 18.422 1 83.38 277 ILE A C 1
ATOM 2188 O O . ILE A 1 277 ? -14.539 12.969 19.094 1 83.38 277 ILE A O 1
ATOM 2192 N N . SER A 1 278 ? -12.734 13.219 17.781 1 80.06 278 SER A N 1
ATOM 2193 C CA . SER A 1 278 ? -12.828 14.68 17.719 1 80.06 278 SER A CA 1
ATOM 2194 C C . SER A 1 278 ? -14.094 15.117 17 1 80.06 278 SER A C 1
ATOM 2196 O O . SER A 1 278 ? -14.719 14.328 16.297 1 80.06 278 SER A O 1
ATOM 2198 N N . ALA A 1 279 ? -14.477 16.391 17.25 1 86.25 279 ALA A N 1
ATOM 2199 C CA . ALA A 1 279 ? -15.625 16.953 16.531 1 86.25 279 ALA A CA 1
ATOM 2200 C C . ALA A 1 279 ? -15.414 16.891 15.023 1 86.25 279 ALA A C 1
ATOM 2202 O O . ALA A 1 279 ? -16.328 16.547 14.273 1 86.25 279 ALA A O 1
ATOM 2203 N N . ILE A 1 280 ? -14.188 17.266 14.562 1 88.38 280 ILE A N 1
ATOM 2204 C CA . ILE A 1 280 ? -13.828 17.219 13.156 1 88.38 280 ILE A CA 1
ATOM 2205 C C . ILE A 1 280 ? -13.914 15.781 12.648 1 88.38 280 ILE A C 1
ATOM 2207 O O . ILE A 1 280 ? -14.453 15.531 11.562 1 88.38 280 ILE A O 1
ATOM 2211 N N . GLY A 1 281 ? -13.422 14.836 13.43 1 91.88 281 GLY A N 1
ATOM 2212 C CA . GLY A 1 281 ? -13.508 13.422 13.094 1 91.88 281 GLY A CA 1
ATOM 2213 C C . GLY A 1 281 ? -14.938 12.93 12.969 1 91.88 281 GLY A C 1
ATOM 2214 O O . GLY A 1 281 ? -15.258 12.172 12.047 1 91.88 281 GLY A O 1
ATOM 2215 N N . ALA A 1 282 ? -15.766 13.375 13.898 1 93.12 282 ALA A N 1
ATOM 2216 C CA . ALA A 1 282 ? -17.172 12.969 13.883 1 93.12 282 ALA A CA 1
ATOM 2217 C C . ALA A 1 282 ? -17.875 13.469 12.625 1 93.12 282 ALA A C 1
ATOM 2219 O O . ALA A 1 282 ? -18.672 12.75 12.023 1 93.12 282 ALA A O 1
ATOM 2220 N N . GLN A 1 283 ? -17.578 14.703 12.289 1 94.81 283 GLN A N 1
ATOM 2221 C CA . GLN A 1 283 ? -18.156 15.266 11.062 1 94.81 283 GLN A CA 1
ATOM 2222 C C . GLN A 1 283 ? -17.688 14.492 9.836 1 94.81 283 GLN A C 1
ATOM 2224 O O . GLN A 1 283 ? -18.484 14.195 8.945 1 94.81 283 GLN A O 1
ATOM 2229 N N . PHE A 1 284 ? -16.406 14.18 9.766 1 97.12 284 PHE A N 1
ATOM 2230 C CA . PHE A 1 284 ? -15.875 13.43 8.641 1 97.12 284 PHE A CA 1
ATOM 2231 C C . PHE A 1 284 ? -16.453 12.023 8.594 1 97.12 284 PHE A C 1
ATOM 2233 O O . PHE A 1 284 ? -16.781 11.516 7.52 1 97.12 284 PHE A O 1
ATOM 2240 N N . LEU A 1 285 ? -16.562 11.398 9.75 1 97.69 285 LEU A N 1
ATOM 2241 C CA . LEU A 1 285 ? -17.141 10.062 9.859 1 97.69 285 LEU A CA 1
ATOM 2242 C C . LEU A 1 285 ? -18.562 10.039 9.289 1 97.69 285 LEU A C 1
ATOM 2244 O O . LEU A 1 285 ? -18.922 9.109 8.57 1 97.69 285 LEU A O 1
ATOM 2248 N N . GLU A 1 286 ? -19.344 11 9.641 1 98 286 GLU A N 1
ATOM 2249 C CA . GLU A 1 286 ? -20.703 11.094 9.109 1 98 286 GLU A CA 1
ATOM 2250 C C . GLU A 1 286 ? -20.688 11.18 7.582 1 98 286 GLU A C 1
ATOM 2252 O O . GLU A 1 286 ? -21.453 10.484 6.91 1 98 286 GLU A O 1
ATOM 2257 N N . GLN A 1 287 ? -19.828 12.031 7.051 1 98.19 287 GLN A N 1
ATOM 2258 C CA . GLN A 1 287 ? -19.719 12.211 5.605 1 98.19 287 GLN A CA 1
ATOM 2259 C C . GLN A 1 287 ? -19.328 10.898 4.922 1 98.19 287 GLN A C 1
ATOM 2261 O O . GLN A 1 287 ? -19.969 10.484 3.953 1 98.19 287 GLN A O 1
ATOM 2266 N N . VAL A 1 288 ? -18.281 10.266 5.387 1 98.44 288 VAL A N 1
ATOM 2267 C CA . VAL A 1 288 ? -17.75 9.078 4.73 1 98.44 288 VAL A CA 1
ATOM 2268 C C . VAL A 1 288 ? -18.75 7.926 4.863 1 98.44 288 VAL A C 1
ATOM 2270 O O . VAL A 1 288 ? -18.922 7.141 3.928 1 98.44 288 VAL A O 1
ATOM 2273 N N . SER A 1 289 ? -19.391 7.805 6.039 1 98.25 289 SER A N 1
ATOM 2274 C CA . SER A 1 289 ? -20.391 6.762 6.246 1 98.25 289 SER A CA 1
ATOM 2275 C C . SER A 1 289 ? -21.562 6.902 5.262 1 98.25 289 SER A C 1
ATOM 2277 O O . SER A 1 289 ? -22.031 5.91 4.715 1 98.25 289 SER A O 1
ATOM 2279 N N . ALA A 1 290 ? -21.984 8.086 5.066 1 98.19 290 ALA A N 1
ATOM 2280 C CA . ALA A 1 290 ? -23.078 8.336 4.121 1 98.19 290 ALA A CA 1
ATOM 2281 C C . ALA A 1 290 ? -22.672 7.934 2.705 1 98.19 290 ALA A C 1
ATOM 2283 O O . ALA A 1 290 ? -23.469 7.312 1.986 1 98.19 290 ALA A O 1
ATOM 2284 N N . SER A 1 291 ? -21.484 8.336 2.301 1 97.94 291 SER A N 1
ATOM 2285 C CA . SER A 1 291 ? -20.984 7.984 0.974 1 97.94 291 SER A CA 1
ATOM 2286 C C . SER A 1 291 ? -20.859 6.477 0.805 1 97.94 291 SER A C 1
ATOM 2288 O O . SER A 1 291 ? -21.219 5.934 -0.243 1 97.94 291 SER A O 1
ATOM 2290 N N . MET A 1 292 ? -20.344 5.801 1.837 1 97.56 292 MET A N 1
ATOM 2291 C CA . MET A 1 292 ? -20.203 4.348 1.799 1 97.56 292 MET A CA 1
ATOM 2292 C C . MET A 1 292 ? -21.578 3.676 1.704 1 97.56 292 MET A C 1
ATOM 2294 O O . MET A 1 292 ? -21.734 2.684 0.989 1 97.56 292 MET A O 1
ATOM 2298 N N . THR A 1 293 ? -22.547 4.148 2.42 1 97.44 293 THR A N 1
ATOM 2299 C CA . THR A 1 293 ? -23.891 3.598 2.4 1 97.44 293 THR A CA 1
ATOM 2300 C C . THR A 1 293 ? -24.484 3.664 0.993 1 97.44 293 THR A C 1
ATOM 2302 O O . THR A 1 293 ? -25.125 2.717 0.54 1 97.44 293 THR A O 1
ATOM 2305 N N . THR A 1 294 ? -24.203 4.742 0.319 1 96.06 294 THR A N 1
ATOM 2306 C CA . THR A 1 294 ? -24.734 4.941 -1.027 1 96.06 294 THR A CA 1
ATOM 2307 C C . THR A 1 294 ? -24.141 3.924 -1.996 1 96.06 294 THR A C 1
ATOM 2309 O O . THR A 1 294 ? -24.812 3.477 -2.928 1 96.06 294 THR A O 1
ATOM 2312 N N . LEU A 1 295 ? -22.906 3.559 -1.773 1 95.38 295 LEU A N 1
ATOM 2313 C CA . LEU A 1 295 ? -22.188 2.68 -2.686 1 95.38 295 LEU A CA 1
ATOM 2314 C C . LEU A 1 295 ? -22.391 1.216 -2.314 1 95.38 295 LEU A C 1
ATOM 2316 O O . LEU A 1 295 ? -22.234 0.327 -3.152 1 95.38 295 LEU A O 1
ATOM 2320 N N . ALA A 1 296 ? -22.703 0.929 -1.06 1 97 296 ALA A N 1
ATOM 2321 C CA . ALA A 1 296 ? -22.75 -0.425 -0.513 1 97 296 ALA A CA 1
ATOM 2322 C C . ALA A 1 296 ? -23.938 -1.2 -1.066 1 97 296 ALA A C 1
ATOM 2324 O O . ALA A 1 296 ? -24.938 -0.604 -1.499 1 97 296 ALA A O 1
ATOM 2325 N N . THR A 1 297 ? -23.812 -2.473 -1.164 1 94.88 297 THR A N 1
ATOM 2326 C CA . THR A 1 297 ? -24.922 -3.377 -1.439 1 94.88 297 THR A CA 1
ATOM 2327 C C . THR A 1 297 ? -25.469 -3.969 -0.144 1 94.88 297 THR A C 1
ATOM 2329 O O . THR A 1 297 ? -24.891 -3.773 0.927 1 94.88 297 THR A O 1
ATOM 2332 N N . ALA A 1 298 ? -26.656 -4.578 -0.292 1 86.12 298 ALA A N 1
ATOM 2333 C CA . ALA A 1 298 ? -27.281 -5.191 0.881 1 86.12 298 ALA A CA 1
ATOM 2334 C C . ALA A 1 298 ? -26.422 -6.344 1.409 1 86.12 298 ALA A C 1
ATOM 2336 O O . ALA A 1 298 ? -25.734 -7.012 0.643 1 86.12 298 ALA A O 1
ATOM 2337 N N . ALA A 1 299 ? -26.438 -6.465 2.705 1 84.19 299 ALA A N 1
ATOM 2338 C CA . ALA A 1 299 ? -25.734 -7.578 3.332 1 84.19 299 ALA A CA 1
ATOM 2339 C C . ALA A 1 299 ? -26.188 -8.914 2.752 1 84.19 299 ALA A C 1
ATOM 2341 O O . ALA A 1 299 ? -27.328 -9.047 2.299 1 84.19 299 ALA A O 1
ATOM 2342 N N . PRO A 1 300 ? -25.109 -9.82 2.672 1 73.88 300 PRO A N 1
ATOM 2343 C CA . PRO A 1 300 ? -25.547 -11.133 2.195 1 73.88 300 PRO A CA 1
ATOM 2344 C C . PRO A 1 300 ? -26.641 -11.742 3.068 1 73.88 300 PRO A C 1
ATOM 2346 O O . PRO A 1 300 ? -26.672 -11.5 4.277 1 73.88 300 PRO A O 1
ATOM 2349 N N . ASP A 1 301 ? -27.703 -12.234 2.434 1 62.66 301 ASP A N 1
ATOM 2350 C CA . ASP A 1 301 ? -28.719 -12.992 3.17 1 62.66 301 ASP A CA 1
ATOM 2351 C C . ASP A 1 301 ? -28.094 -14.172 3.904 1 62.66 301 ASP A C 1
ATOM 2353 O O . ASP A 1 301 ? -27.25 -14.891 3.346 1 62.66 301 ASP A O 1
ATOM 2357 N N . PRO A 1 302 ? -28.109 -14.094 5.312 1 54.16 302 PRO A N 1
ATOM 2358 C CA . PRO A 1 302 ? -27.562 -15.25 6.027 1 54.16 302 PRO A CA 1
ATOM 2359 C C . PRO A 1 302 ? -27.844 -16.562 5.32 1 54.16 302 PRO A C 1
ATOM 2361 O O . PRO A 1 302 ? -27.094 -17.531 5.473 1 54.16 302 PRO A O 1
ATOM 2364 N N . ALA A 1 303 ? -29 -16.719 4.734 1 47.84 303 ALA A N 1
ATOM 2365 C CA . ALA A 1 303 ? -29.453 -17.969 4.137 1 47.84 303 ALA A CA 1
ATOM 2366 C C . ALA A 1 303 ? -28.672 -18.281 2.863 1 47.84 303 ALA A C 1
ATOM 2368 O O . ALA A 1 303 ? -28.922 -19.297 2.217 1 47.84 303 ALA A O 1
ATOM 2369 N N . GLU A 1 304 ? -28.047 -17.406 2.23 1 44.22 304 GLU A N 1
ATOM 2370 C CA . GLU A 1 304 ? -27.406 -17.812 0.983 1 44.22 304 GLU A CA 1
ATOM 2371 C C . GLU A 1 304 ? -26.141 -18.641 1.253 1 44.22 304 GLU A C 1
ATOM 2373 O O . GLU A 1 304 ? -25.219 -18.188 1.928 1 44.22 304 GLU A O 1
ATOM 2378 N N . PRO A 1 305 ? -26 -19.812 1.079 1 37.19 305 PRO A N 1
ATOM 2379 C CA . PRO A 1 305 ? -24.781 -20.625 1.182 1 37.19 305 PRO A CA 1
ATOM 2380 C C . PRO A 1 305 ? -23.641 -20.109 0.311 1 37.19 305 PRO A C 1
ATOM 2382 O O . PRO A 1 305 ? -23.891 -19.438 -0.699 1 37.19 305 PRO A O 1
ATOM 2385 N N . MET B 1 1 ? 15.031 -22.5 -4.438 1 28.11 1 MET B N 1
ATOM 2386 C CA . MET B 1 1 ? 13.844 -22.109 -3.688 1 28.11 1 MET B CA 1
ATOM 2387 C C . MET B 1 1 ? 14.203 -21.75 -2.25 1 28.11 1 MET B C 1
ATOM 2389 O O . MET B 1 1 ? 14.906 -22.5 -1.573 1 28.11 1 MET B O 1
ATOM 2393 N N . SER B 1 2 ? 14.156 -20.656 -1.741 1 36.59 2 SER B N 1
ATOM 2394 C CA . SER B 1 2 ? 15 -20.281 -0.614 1 36.59 2 SER B CA 1
ATOM 2395 C C . SER B 1 2 ? 14.68 -21.125 0.622 1 36.59 2 SER B C 1
ATOM 2397 O O . SER B 1 2 ? 13.539 -21.531 0.814 1 36.59 2 SER B O 1
ATOM 2399 N N . ARG B 1 3 ? 15.609 -21.766 1.055 1 47.16 3 ARG B N 1
ATOM 2400 C CA . ARG B 1 3 ? 15.805 -22.75 2.111 1 47.16 3 ARG B CA 1
ATOM 2401 C C . ARG B 1 3 ? 15.031 -22.375 3.365 1 47.16 3 ARG B C 1
ATOM 2403 O O . ARG B 1 3 ? 14.523 -23.25 4.074 1 47.16 3 ARG B O 1
ATOM 2410 N N . PHE B 1 4 ? 14.625 -21.062 3.473 1 54.12 4 PHE B N 1
ATOM 2411 C CA . PHE B 1 4 ? 14.086 -20.672 4.77 1 54.12 4 PHE B CA 1
ATOM 2412 C C . PHE B 1 4 ? 12.562 -20.547 4.703 1 54.12 4 PHE B C 1
ATOM 2414 O O . PHE B 1 4 ? 11.898 -20.516 5.738 1 54.12 4 PHE B O 1
ATOM 2421 N N . PHE B 1 5 ? 12.078 -20.578 3.574 1 57.56 5 PHE B N 1
ATOM 2422 C CA . PHE B 1 5 ? 10.641 -20.375 3.465 1 57.56 5 PHE B CA 1
ATOM 2423 C C . PHE B 1 5 ? 9.875 -21.531 4.098 1 57.56 5 PHE B C 1
ATOM 2425 O O . PHE B 1 5 ? 8.906 -21.312 4.832 1 57.56 5 PHE B O 1
ATOM 2432 N N . ARG B 1 6 ? 10.414 -22.672 3.867 1 62.31 6 ARG B N 1
ATOM 2433 C CA . ARG B 1 6 ? 9.766 -23.844 4.434 1 62.31 6 ARG B CA 1
ATOM 2434 C C . ARG B 1 6 ? 9.805 -23.812 5.957 1 62.31 6 ARG B C 1
ATOM 2436 O O . ARG B 1 6 ? 8.859 -24.266 6.617 1 62.31 6 ARG B O 1
ATOM 2443 N N . HIS B 1 7 ? 10.797 -23.203 6.395 1 71.94 7 HIS B N 1
ATOM 2444 C CA . HIS B 1 7 ? 10.938 -23.094 7.844 1 71.94 7 HIS B CA 1
ATOM 2445 C C . HIS B 1 7 ? 9.906 -22.141 8.422 1 71.94 7 HIS B C 1
ATOM 2447 O O . HIS B 1 7 ? 9.25 -22.453 9.422 1 71.94 7 HIS B O 1
ATOM 2453 N N . TYR B 1 8 ? 9.766 -21.094 7.664 1 73.31 8 TYR B N 1
ATOM 2454 C CA . TYR B 1 8 ? 8.82 -20.094 8.141 1 73.31 8 TYR B CA 1
ATOM 2455 C C . TYR B 1 8 ? 7.383 -20.578 7.977 1 73.31 8 TYR B C 1
ATOM 2457 O O . TYR B 1 8 ? 6.52 -20.297 8.812 1 73.31 8 TYR B O 1
ATOM 2465 N N . GLN B 1 9 ? 7.219 -21.297 7 1 70.75 9 GLN B N 1
ATOM 2466 C CA . GLN B 1 9 ? 5.898 -21.891 6.812 1 70.75 9 GLN B CA 1
ATOM 2467 C C . GLN B 1 9 ? 5.566 -22.859 7.949 1 70.75 9 GLN B C 1
ATOM 2469 O O . GLN B 1 9 ? 4.457 -22.828 8.484 1 70.75 9 GLN B O 1
ATOM 2474 N N . ALA B 1 10 ? 6.527 -23.719 8.148 1 73.69 10 ALA B N 1
ATOM 2475 C CA . ALA B 1 10 ? 6.355 -24.672 9.242 1 73.69 10 ALA B CA 1
ATOM 2476 C C . ALA B 1 10 ? 6.07 -23.953 10.555 1 73.69 10 ALA B C 1
ATOM 2478 O O . ALA B 1 10 ? 5.117 -24.297 11.266 1 73.69 10 ALA B O 1
ATOM 2479 N N . PHE B 1 11 ? 6.832 -22.938 10.766 1 82.62 11 PHE B N 1
ATOM 2480 C CA . PHE B 1 11 ? 6.684 -22.109 11.961 1 82.62 11 PHE B CA 1
ATOM 2481 C C . PHE B 1 11 ? 5.309 -21.453 12 1 82.62 11 PHE B C 1
ATOM 2483 O O . PHE B 1 11 ? 4.605 -21.547 13.008 1 82.62 11 PHE B O 1
ATOM 2490 N N . HIS B 1 12 ? 4.996 -20.875 10.922 1 75.88 12 HIS B N 1
ATOM 2491 C CA . HIS B 1 12 ? 3.719 -20.188 10.805 1 75.88 12 HIS B CA 1
ATOM 2492 C C . HIS B 1 12 ? 2.553 -21.141 11.031 1 75.88 12 HIS B C 1
ATOM 2494 O O . HIS B 1 12 ? 1.619 -20.828 11.773 1 75.88 12 HIS B O 1
ATOM 2500 N N . ALA B 1 13 ? 2.59 -22.281 10.445 1 76.31 13 ALA B N 1
ATOM 2501 C CA . ALA B 1 13 ? 1.548 -23.297 10.57 1 76.31 13 ALA B CA 1
ATOM 2502 C C . ALA B 1 13 ? 1.43 -23.781 12.008 1 76.31 13 ALA B C 1
ATOM 2504 O O . ALA B 1 13 ? 0.325 -24.031 12.492 1 76.31 13 ALA B O 1
ATOM 2505 N N . ILE B 1 14 ? 2.514 -23.891 12.672 1 82.69 14 ILE B N 1
ATOM 2506 C CA . ILE B 1 14 ? 2.506 -24.344 14.055 1 82.69 14 ILE B CA 1
ATOM 2507 C C . ILE B 1 14 ? 1.786 -23.328 14.938 1 82.69 14 ILE B C 1
ATOM 2509 O O . ILE B 1 14 ? 0.971 -23.688 15.789 1 82.69 14 ILE B O 1
ATOM 2513 N N . ILE B 1 15 ? 2.08 -22.125 14.641 1 80.25 15 ILE B N 1
ATOM 2514 C CA . ILE B 1 15 ? 1.446 -21.094 15.445 1 80.25 15 ILE B CA 1
ATOM 2515 C C . ILE B 1 15 ? -0.055 -21.062 15.164 1 80.25 15 ILE B C 1
ATOM 2517 O O . ILE B 1 15 ? -0.864 -20.969 16.094 1 80.25 15 ILE B O 1
ATOM 2521 N N . GLU B 1 16 ? -0.409 -21.156 13.938 1 74.75 16 GLU B N 1
ATOM 2522 C CA . GLU B 1 16 ? -1.812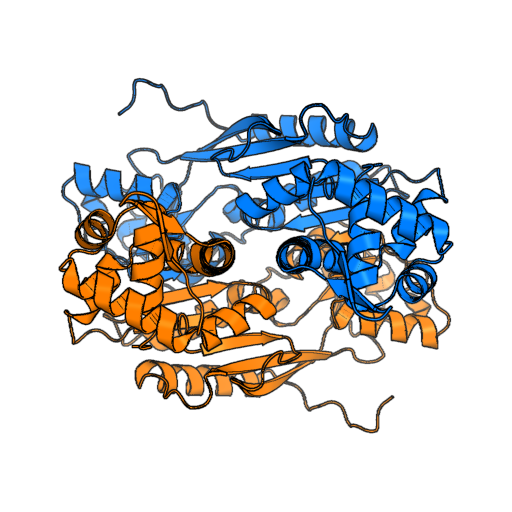 -21.078 13.547 1 74.75 16 GLU B CA 1
ATOM 2523 C C . GLU B 1 16 ? -2.605 -22.281 14.062 1 74.75 16 GLU B C 1
ATOM 2525 O O . GLU B 1 16 ? -3.75 -22.125 14.5 1 74.75 16 GLU B O 1
ATOM 2530 N N . THR B 1 17 ? -2.008 -23.438 14.016 1 75.62 17 THR B N 1
ATOM 2531 C CA . THR B 1 17 ? -2.729 -24.672 14.344 1 75.62 17 THR B CA 1
ATOM 2532 C C . THR B 1 17 ? -2.547 -25.016 15.812 1 75.62 17 THR B C 1
ATOM 2534 O O . THR B 1 17 ? -3.314 -25.812 16.375 1 75.62 17 THR B O 1
ATOM 2537 N N . GLY B 1 18 ? -1.486 -24.406 16.359 1 79.25 18 GLY B N 1
ATOM 2538 C CA . GLY B 1 18 ? -1.207 -24.609 17.766 1 79.25 18 GLY B CA 1
ATOM 2539 C C . GLY B 1 18 ? -0.401 -25.875 18.047 1 79.25 18 GLY B C 1
ATOM 2540 O O . GLY B 1 18 ? 0.048 -26.094 19.172 1 79.25 18 GLY B O 1
ATOM 2541 N N . THR B 1 19 ? -0.338 -26.734 17 1 82.12 19 THR B N 1
ATOM 2542 C CA . THR B 1 19 ? 0.361 -28 17.203 1 82.12 19 THR B CA 1
ATOM 2543 C C . THR B 1 19 ? 1.226 -28.359 16 1 82.12 19 THR B C 1
ATOM 2545 O O . THR B 1 19 ? 0.977 -27.875 14.891 1 82.12 19 THR B O 1
ATOM 2548 N N . VAL B 1 20 ? 2.256 -29.203 16.297 1 85.44 20 VAL B N 1
ATOM 2549 C CA . VAL B 1 20 ? 3.096 -29.734 15.227 1 85.44 20 VAL B CA 1
ATOM 2550 C C . VAL B 1 20 ? 2.271 -30.641 14.312 1 85.44 20 VAL B C 1
ATOM 2552 O O . VAL B 1 20 ? 2.404 -30.594 13.094 1 85.44 20 VAL B O 1
ATOM 2555 N N . THR B 1 21 ? 1.442 -31.406 14.953 1 81 21 THR B N 1
ATOM 2556 C CA . THR B 1 21 ? 0.569 -32.281 14.195 1 81 21 THR B CA 1
ATOM 2557 C C . THR B 1 21 ? -0.366 -31.5 13.289 1 81 21 THR B C 1
ATOM 2559 O O . THR B 1 21 ? -0.53 -31.828 12.117 1 81 21 THR B O 1
ATOM 2562 N N . GLY B 1 22 ? -0.895 -30.516 13.797 1 81.88 22 GLY B N 1
ATOM 2563 C CA . GLY B 1 22 ? -1.772 -29.656 13.016 1 81.88 22 GLY B CA 1
ATOM 2564 C C . GLY B 1 22 ? -1.065 -28.969 11.859 1 81.88 22 GLY B C 1
ATOM 2565 O O . GLY B 1 22 ? -1.618 -28.844 10.766 1 81.88 22 GLY B O 1
ATOM 2566 N N . ALA B 1 23 ? 0.097 -28.547 12.148 1 80.62 23 ALA B N 1
ATOM 2567 C CA . ALA B 1 23 ? 0.908 -27.922 11.109 1 80.62 23 ALA B CA 1
ATOM 2568 C C . ALA B 1 23 ? 1.235 -28.922 9.992 1 80.62 23 ALA B C 1
ATOM 2570 O O . ALA B 1 23 ? 1.184 -28.578 8.812 1 80.62 23 ALA B O 1
ATOM 2571 N N . ALA B 1 24 ? 1.548 -30.156 10.383 1 76.19 24 ALA B N 1
ATOM 2572 C CA . ALA B 1 24 ? 1.864 -31.219 9.422 1 76.19 24 ALA B CA 1
ATOM 2573 C C . ALA B 1 24 ? 0.674 -31.5 8.516 1 76.19 24 ALA B C 1
ATOM 2575 O O . ALA B 1 24 ? 0.828 -31.609 7.293 1 76.19 24 ALA B O 1
ATOM 2576 N N . GLU B 1 25 ? -0.425 -31.562 9.117 1 71.56 25 GLU B N 1
ATOM 2577 C CA . GLU B 1 25 ? -1.657 -31.781 8.375 1 71.56 25 GLU B CA 1
ATOM 2578 C C . GLU B 1 25 ? -1.941 -30.641 7.41 1 71.56 25 GLU B C 1
ATOM 2580 O O . GLU B 1 25 ? -2.273 -30.859 6.246 1 71.56 25 GLU B O 1
ATOM 2585 N N . ARG B 1 26 ? -1.739 -29.484 7.961 1 69.19 26 ARG B N 1
ATOM 2586 C CA . ARG B 1 26 ? -2.039 -28.297 7.18 1 69.19 26 ARG B CA 1
ATOM 2587 C C . ARG B 1 26 ? -1.114 -28.172 5.973 1 69.19 26 ARG B C 1
ATOM 2589 O O . ARG B 1 26 ? -1.544 -27.781 4.891 1 69.19 26 ARG B O 1
ATOM 2596 N N . LEU B 1 27 ? 0.078 -28.594 6.215 1 65.88 27 LEU B N 1
ATOM 2597 C CA . LEU B 1 27 ? 1.081 -28.391 5.176 1 65.88 27 LEU B CA 1
ATOM 2598 C C . LEU B 1 27 ? 1.286 -29.672 4.371 1 65.88 27 LEU B C 1
ATOM 2600 O O . LEU B 1 27 ? 2.045 -29.688 3.4 1 65.88 27 LEU B O 1
ATOM 2604 N N . GLY B 1 28 ? 0.584 -30.766 4.742 1 63.06 28 GLY B N 1
ATOM 2605 C CA . GLY B 1 28 ? 0.662 -32.031 4.02 1 63.06 28 GLY B CA 1
ATOM 2606 C C . GLY B 1 28 ? 2.023 -32.688 4.117 1 63.06 28 GLY B C 1
ATOM 2607 O O . GLY B 1 28 ? 2.523 -33.25 3.137 1 63.06 28 GLY B O 1
ATOM 2608 N N . VAL B 1 29 ? 2.619 -32.531 5.215 1 67.56 29 VAL B N 1
ATOM 2609 C CA . VAL B 1 29 ? 3.916 -33.156 5.441 1 67.56 29 VAL B CA 1
ATOM 2610 C C . VAL B 1 29 ? 3.885 -33.938 6.746 1 67.56 29 VAL B C 1
ATOM 2612 O O . VAL B 1 29 ? 2.885 -33.906 7.469 1 67.56 29 VAL B O 1
ATOM 2615 N N . SER B 1 30 ? 4.887 -34.688 6.891 1 74.88 30 SER B N 1
ATOM 2616 C CA . SER B 1 30 ? 4.961 -35.5 8.109 1 74.88 30 SER B CA 1
ATOM 2617 C C . SER B 1 30 ? 5.312 -34.656 9.32 1 74.88 30 SER B C 1
ATOM 2619 O O . SER B 1 30 ? 5.914 -33.594 9.18 1 74.88 30 SER B O 1
ATOM 2621 N N . GLN B 1 31 ? 4.824 -35.156 10.414 1 80.81 31 GLN B N 1
ATOM 2622 C CA . GLN B 1 31 ? 5.129 -34.469 11.664 1 80.81 31 GLN B CA 1
ATOM 2623 C C . GLN B 1 31 ? 6.633 -34.344 11.875 1 80.81 31 GLN B C 1
ATOM 2625 O O . GLN B 1 31 ? 7.129 -33.281 12.266 1 80.81 31 GLN B O 1
ATOM 2630 N N . PRO B 1 32 ? 7.453 -35.312 11.625 1 80.81 32 PRO B N 1
ATOM 2631 C CA . PRO B 1 32 ? 8.898 -35.156 11.766 1 80.81 32 PRO B CA 1
ATOM 2632 C C . PRO B 1 32 ? 9.461 -34.062 10.844 1 80.81 32 PRO B C 1
ATOM 2634 O O . PRO B 1 32 ? 10.375 -33.344 11.227 1 80.81 32 PRO B O 1
ATOM 2637 N N . ALA B 1 33 ? 8.891 -33.969 9.719 1 77.12 33 ALA B N 1
ATOM 2638 C CA . ALA B 1 33 ? 9.336 -32.969 8.766 1 77.12 33 ALA B CA 1
ATOM 2639 C C . ALA B 1 33 ? 9.109 -31.547 9.312 1 77.12 33 ALA B C 1
ATOM 2641 O O . ALA B 1 33 ? 9.984 -30.688 9.227 1 77.12 33 ALA B O 1
ATOM 2642 N N . ILE B 1 34 ? 7.914 -31.344 9.805 1 82.19 34 ILE B N 1
ATOM 2643 C CA . ILE B 1 34 ? 7.586 -30.062 10.406 1 82.19 34 ILE B CA 1
ATOM 2644 C C . ILE B 1 34 ? 8.523 -29.781 11.586 1 82.19 34 ILE B C 1
ATOM 2646 O O . ILE B 1 34 ? 9.047 -28.672 11.719 1 82.19 34 ILE B O 1
ATOM 2650 N N . SER B 1 35 ? 8.688 -30.75 12.43 1 84.75 35 SER B N 1
ATOM 2651 C CA . SER B 1 35 ? 9.562 -30.609 13.586 1 84.75 35 SER B CA 1
ATOM 2652 C C . SER B 1 35 ? 10.984 -30.281 13.172 1 84.75 35 SER B C 1
ATOM 2654 O O . SER B 1 35 ? 11.633 -29.422 13.789 1 84.75 35 SER B O 1
ATOM 2656 N N . ASN B 1 36 ? 11.414 -30.906 12.164 1 82.12 36 ASN B N 1
ATOM 2657 C CA . ASN B 1 36 ? 12.75 -30.656 11.648 1 82.12 36 ASN B CA 1
ATOM 2658 C C . ASN B 1 36 ? 12.883 -29.234 11.109 1 82.12 36 ASN B C 1
ATOM 2660 O O . ASN B 1 36 ? 13.891 -28.562 11.344 1 82.12 36 ASN B O 1
ATOM 2664 N N . LEU B 1 37 ? 11.922 -28.875 10.375 1 79.19 37 LEU B N 1
ATOM 2665 C CA . LEU B 1 37 ? 11.914 -27.516 9.82 1 79.19 37 LEU B CA 1
ATOM 2666 C C . LEU B 1 37 ? 11.945 -26.484 10.938 1 79.19 37 LEU B C 1
ATOM 2668 O O . LEU B 1 37 ? 12.672 -25.484 10.836 1 79.19 37 LEU B O 1
ATOM 2672 N N . LEU B 1 38 ? 11.156 -26.75 11.93 1 84.44 38 LEU B N 1
ATOM 2673 C CA . LEU B 1 38 ? 11.133 -25.844 13.07 1 84.44 38 LEU B CA 1
ATOM 2674 C C . LEU B 1 38 ? 12.484 -25.812 13.766 1 84.44 38 LEU B C 1
ATOM 2676 O O . LEU B 1 38 ? 13 -24.734 14.094 1 84.44 38 LEU B O 1
ATOM 2680 N N . ALA B 1 39 ? 12.984 -26.953 14.016 1 85.06 39 ALA B N 1
ATOM 2681 C CA . ALA B 1 39 ? 14.297 -27.047 14.664 1 85.06 39 ALA B CA 1
ATOM 2682 C C . ALA B 1 39 ? 15.359 -26.312 13.859 1 85.06 39 ALA B C 1
ATOM 2684 O O . ALA B 1 39 ? 16.203 -25.594 14.422 1 85.06 39 ALA B O 1
ATOM 2685 N N . GLN B 1 40 ? 15.258 -26.484 12.641 1 79.25 40 GLN B N 1
ATOM 2686 C CA . GLN B 1 40 ? 16.203 -25.812 11.758 1 79.25 40 GLN B CA 1
ATOM 2687 C C . GLN B 1 40 ? 16.031 -24.297 11.828 1 79.25 40 GLN B C 1
ATOM 2689 O O . GLN B 1 40 ? 17 -23.547 11.844 1 79.25 40 GLN B O 1
ATOM 2694 N N . LEU B 1 41 ? 14.781 -23.938 11.789 1 77.31 41 LEU B N 1
ATOM 2695 C CA . LEU B 1 41 ? 14.5 -22.516 11.898 1 77.31 41 LEU B CA 1
ATOM 2696 C C . LEU B 1 41 ? 15.062 -21.938 13.188 1 77.31 41 LEU B C 1
ATOM 2698 O O . LEU B 1 41 ? 15.695 -20.875 13.18 1 77.31 41 LEU B O 1
ATOM 2702 N N . GLU B 1 42 ? 14.828 -22.609 14.289 1 81.31 42 GLU B N 1
ATOM 2703 C CA . GLU B 1 42 ? 15.312 -22.172 15.594 1 81.31 42 GLU B CA 1
ATOM 2704 C C . GLU B 1 42 ? 16.844 -22.125 15.625 1 81.31 42 GLU B C 1
ATOM 2706 O O . GLU B 1 42 ? 17.422 -21.172 16.156 1 81.31 42 GLU B O 1
ATOM 2711 N N . ARG B 1 43 ? 17.422 -23.062 15.078 1 76.75 43 ARG B N 1
ATOM 2712 C CA . ARG B 1 43 ? 18.875 -23.109 15.016 1 76.75 43 ARG B CA 1
ATOM 2713 C C . ARG B 1 43 ? 19.422 -21.938 14.195 1 76.75 43 ARG B C 1
ATOM 2715 O O . ARG B 1 43 ? 20.391 -21.297 14.602 1 76.75 43 ARG B O 1
ATOM 2722 N N . ARG B 1 44 ? 18.766 -21.75 13.211 1 66.19 44 ARG B N 1
ATOM 2723 C CA . ARG B 1 44 ? 19.266 -20.75 12.273 1 66.19 44 ARG B CA 1
ATOM 2724 C C . ARG B 1 44 ? 19.047 -19.328 12.812 1 66.19 44 ARG B C 1
ATOM 2726 O O . ARG B 1 44 ? 19.859 -18.438 12.578 1 66.19 44 ARG B O 1
ATOM 2733 N N . THR B 1 45 ? 17.969 -19.172 13.398 1 62.69 45 THR B N 1
ATOM 2734 C CA . THR B 1 45 ? 17.641 -17.859 13.906 1 62.69 45 THR B CA 1
ATOM 2735 C C . THR B 1 45 ? 18.188 -17.656 15.32 1 62.69 45 THR B C 1
ATOM 2737 O O . THR B 1 45 ? 18.203 -16.531 15.836 1 62.69 45 THR B O 1
ATOM 2740 N N . ARG B 1 46 ? 18.672 -18.672 15.922 1 65.69 46 ARG B N 1
ATOM 2741 C CA . ARG B 1 46 ? 19.141 -18.688 17.297 1 65.69 46 ARG B CA 1
ATOM 2742 C C . ARG B 1 46 ? 18.078 -18.188 18.266 1 65.69 46 ARG B C 1
ATOM 2744 O O . ARG B 1 46 ? 18.375 -17.516 19.25 1 65.69 46 ARG B O 1
ATOM 2751 N N . LEU B 1 47 ? 16.859 -18.391 17.781 1 73.19 47 LEU B N 1
ATOM 2752 C CA . LEU B 1 47 ? 15.711 -18.078 18.625 1 73.19 47 LEU B CA 1
ATOM 2753 C C . LEU B 1 47 ? 15 -19.359 19.078 1 73.19 47 LEU B C 1
ATOM 2755 O O . LEU B 1 47 ? 14.867 -20.297 18.297 1 73.19 47 LEU B O 1
ATOM 2759 N N . LYS B 1 48 ? 14.766 -19.359 20.359 1 78.25 48 LYS B N 1
ATOM 2760 C CA . LYS B 1 48 ? 13.789 -20.359 20.797 1 78.25 48 LYS B CA 1
ATOM 2761 C C . LYS B 1 48 ? 12.359 -19.875 20.531 1 78.25 48 LYS B C 1
ATOM 2763 O O . LYS B 1 48 ? 11.922 -18.875 21.094 1 78.25 48 LYS B O 1
ATOM 2768 N N . LEU B 1 49 ? 11.688 -20.578 19.594 1 82.88 49 LEU B N 1
ATOM 2769 C CA . LEU B 1 49 ? 10.414 -20.078 19.109 1 82.88 49 LEU B CA 1
ATOM 2770 C C . LEU B 1 49 ? 9.25 -20.719 19.844 1 82.88 49 LEU B C 1
ATOM 2772 O O . LEU B 1 49 ? 8.156 -20.156 19.922 1 82.88 49 LEU B O 1
ATOM 2776 N N . PHE B 1 50 ? 9.523 -21.906 20.312 1 87.5 50 PHE B N 1
ATOM 2777 C CA . PHE B 1 50 ? 8.477 -22.594 21.078 1 87.5 50 PHE B CA 1
ATOM 2778 C C . PHE B 1 50 ? 9.039 -23.188 22.359 1 87.5 50 PHE B C 1
ATOM 2780 O O . PHE B 1 50 ? 10.211 -23.562 22.406 1 87.5 50 PHE B O 1
ATOM 2787 N N . GLU B 1 51 ? 8.211 -23.094 23.391 1 82.69 51 GLU B N 1
ATOM 2788 C CA . GLU B 1 51 ? 8.531 -23.766 24.641 1 82.69 51 GLU B CA 1
ATOM 2789 C C . GLU B 1 51 ? 7.453 -24.781 25.031 1 82.69 51 GLU B C 1
ATOM 2791 O O . GLU B 1 51 ? 6.293 -24.625 24.641 1 82.69 51 GLU B O 1
ATOM 2796 N N . ARG B 1 52 ? 7.871 -25.859 25.578 1 75 52 ARG B N 1
ATOM 2797 C CA . ARG B 1 52 ? 6.934 -26.875 26.031 1 75 52 ARG B CA 1
ATOM 2798 C C . ARG B 1 52 ? 6.477 -26.594 27.469 1 75 52 ARG B C 1
ATOM 2800 O O . ARG B 1 52 ? 7.293 -26.328 28.344 1 75 52 ARG B O 1
ATOM 2807 N N . ASN B 1 53 ? 5.258 -26.328 27.625 1 71.25 53 ASN B N 1
ATOM 2808 C CA . ASN B 1 53 ? 4.637 -26.203 28.938 1 71.25 53 ASN B CA 1
ATOM 2809 C C . ASN B 1 53 ? 3.57 -27.266 29.156 1 71.25 53 ASN B C 1
ATOM 2811 O O . ASN B 1 53 ? 2.523 -27.25 28.5 1 71.25 53 ASN B O 1
ATOM 2815 N N . ARG B 1 54 ? 3.75 -28.094 30.062 1 68.88 54 ARG B N 1
ATOM 2816 C CA . ARG B 1 54 ? 2.842 -29.172 30.406 1 68.88 54 ARG B CA 1
ATOM 2817 C C . ARG B 1 54 ? 2.453 -29.984 29.172 1 68.88 54 ARG B C 1
ATOM 2819 O O . ARG B 1 54 ? 1.274 -30.281 28.969 1 68.88 54 ARG B O 1
ATOM 2826 N N . GLY B 1 55 ? 3.328 -30.109 28.234 1 64.56 55 GLY B N 1
ATOM 2827 C CA . GLY B 1 55 ? 3.102 -30.953 27.078 1 64.56 55 GLY B CA 1
ATOM 2828 C C . GLY B 1 55 ? 2.605 -30.188 25.859 1 64.56 55 GLY B C 1
ATOM 2829 O O . GLY B 1 55 ? 2.467 -30.75 24.781 1 64.56 55 GLY B O 1
ATOM 2830 N N . ARG B 1 56 ? 2.35 -29.016 26.078 1 72.06 56 ARG B N 1
ATOM 2831 C CA . ARG B 1 56 ? 1.847 -28.203 24.969 1 72.06 56 ARG B CA 1
ATOM 2832 C C . ARG B 1 56 ? 2.939 -27.312 24.406 1 72.06 56 ARG B C 1
ATOM 2834 O O . ARG B 1 56 ? 3.754 -26.766 25.156 1 72.06 56 ARG B O 1
ATOM 2841 N N . LEU B 1 57 ? 3.012 -27.172 23.094 1 78.62 57 LEU B N 1
ATOM 2842 C CA . LEU B 1 57 ? 3.934 -26.281 22.375 1 78.62 57 LEU B CA 1
ATOM 2843 C C . LEU B 1 57 ? 3.416 -24.859 22.375 1 78.62 57 LEU B C 1
ATOM 2845 O O . LEU B 1 57 ? 2.381 -24.562 21.766 1 78.62 57 LEU B O 1
ATOM 2849 N N . LEU B 1 58 ? 4.102 -23.984 23.172 1 83.38 58 LEU B N 1
ATOM 2850 C CA . LEU B 1 58 ? 3.684 -22.594 23.266 1 83.38 58 LEU B CA 1
ATOM 2851 C C . LEU B 1 58 ? 4.691 -21.672 22.578 1 83.38 58 LEU B C 1
ATOM 2853 O O . LEU B 1 58 ? 5.902 -21.844 22.734 1 83.38 58 LEU B O 1
ATOM 2857 N N . PRO B 1 59 ? 4.168 -20.812 21.812 1 83.25 59 PRO B N 1
ATOM 2858 C CA . PRO B 1 59 ? 5.086 -19.844 21.203 1 83.25 59 PRO B CA 1
ATOM 2859 C C . PRO B 1 59 ? 5.73 -18.906 22.234 1 83.25 59 PRO B C 1
ATOM 2861 O O . PRO B 1 59 ? 5.086 -18.516 23.203 1 83.25 59 PRO B O 1
ATOM 2864 N N . THR B 1 60 ? 7.023 -18.609 22.047 1 78.12 60 THR B N 1
ATOM 2865 C CA . THR B 1 60 ? 7.727 -17.625 22.859 1 78.12 60 THR B CA 1
ATOM 2866 C C . THR B 1 60 ? 7.359 -16.203 22.438 1 78.12 60 THR B C 1
ATOM 2868 O O . THR B 1 60 ? 6.754 -16.016 21.375 1 78.12 60 THR B O 1
ATOM 2871 N N . PRO B 1 61 ? 7.66 -15.305 23.219 1 62.78 61 PRO B N 1
ATOM 2872 C CA . PRO B 1 61 ? 7.465 -13.914 22.797 1 62.78 61 PRO B CA 1
ATOM 2873 C C . PRO B 1 61 ? 8.18 -13.602 21.484 1 62.78 61 PRO B C 1
ATOM 2875 O O . PRO B 1 61 ? 7.641 -12.883 20.641 1 62.78 61 PRO B O 1
ATOM 2878 N N . GLU B 1 62 ? 9.312 -14.164 21.328 1 63.44 62 GLU B N 1
ATOM 2879 C CA . GLU B 1 62 ? 10.07 -14.008 20.094 1 63.44 62 GLU B CA 1
ATOM 2880 C C . GLU B 1 62 ? 9.32 -14.602 18.906 1 63.44 62 GLU B C 1
ATOM 2882 O O . GLU B 1 62 ? 9.344 -14.039 17.812 1 63.44 62 GLU B O 1
ATOM 2887 N N . ALA B 1 63 ? 8.703 -15.75 19.156 1 72.25 63 ALA B N 1
ATOM 2888 C CA . ALA B 1 63 ? 7.91 -16.406 18.125 1 72.25 63 ALA B CA 1
ATOM 2889 C C . ALA B 1 63 ? 6.773 -15.5 17.656 1 72.25 63 ALA B C 1
ATOM 2891 O O . ALA B 1 63 ? 6.5 -15.414 16.453 1 72.25 63 ALA B O 1
ATOM 2892 N N . MET B 1 64 ? 6.227 -14.844 18.531 1 66.69 64 MET B N 1
ATOM 2893 C CA . MET B 1 64 ? 5.07 -14.016 18.188 1 66.69 64 MET B CA 1
ATOM 2894 C C . MET B 1 64 ? 5.492 -12.805 17.375 1 66.69 64 MET B C 1
ATOM 2896 O O . MET B 1 64 ? 4.801 -12.406 16.422 1 66.69 64 MET B O 1
ATOM 2900 N N . VAL B 1 65 ? 6.613 -12.32 17.719 1 56 65 VAL B N 1
ATOM 2901 C CA . VAL B 1 65 ? 7.172 -11.227 16.938 1 56 65 VAL B CA 1
ATOM 2902 C C . VAL B 1 65 ? 7.465 -11.703 15.508 1 56 65 VAL B C 1
ATOM 2904 O O . VAL B 1 65 ? 7.109 -11.031 14.539 1 56 65 VAL B O 1
ATOM 2907 N N . LEU B 1 66 ? 8.117 -12.859 15.516 1 64.12 66 LEU B N 1
ATOM 2908 C CA . LEU B 1 66 ? 8.43 -13.438 14.211 1 64.12 66 LEU B CA 1
ATOM 2909 C C . LEU B 1 66 ? 7.152 -13.727 13.43 1 64.12 66 LEU B C 1
ATOM 2911 O O . LEU B 1 66 ? 7.098 -13.5 12.219 1 64.12 66 LEU B O 1
ATOM 2915 N N . PHE B 1 67 ? 6.195 -14.195 14.133 1 69.31 67 PHE B N 1
ATOM 2916 C CA . PHE B 1 67 ? 4.922 -14.508 13.492 1 69.31 67 PHE B CA 1
ATOM 2917 C C . PHE B 1 67 ? 4.316 -13.258 12.859 1 69.31 67 PHE B C 1
ATOM 2919 O O . PHE B 1 67 ? 3.893 -13.289 11.703 1 69.31 67 PHE B O 1
ATOM 2926 N N . ASP B 1 68 ? 4.316 -12.266 13.531 1 58.53 68 ASP B N 1
ATOM 2927 C CA . ASP B 1 68 ? 3.74 -11.016 13.031 1 58.53 68 ASP B CA 1
ATOM 2928 C C . ASP B 1 68 ? 4.469 -10.547 11.773 1 58.53 68 ASP B C 1
ATOM 2930 O O . ASP B 1 68 ? 3.84 -10.047 10.836 1 58.53 68 ASP B O 1
ATOM 2934 N N . GLU B 1 69 ? 5.727 -10.844 11.859 1 51.78 69 GLU B N 1
ATOM 2935 C CA . GLU B 1 69 ? 6.578 -10.422 10.758 1 51.78 69 GLU B CA 1
ATOM 2936 C C . GLU B 1 69 ? 6.289 -11.234 9.492 1 51.78 69 GLU B C 1
ATOM 2938 O O . GLU B 1 69 ? 6.348 -10.703 8.383 1 51.78 69 GLU B O 1
ATOM 2943 N N . ILE B 1 70 ? 6.02 -12.531 9.805 1 59.66 70 ILE B N 1
ATOM 2944 C CA . ILE B 1 70 ? 6.004 -13.383 8.617 1 59.66 70 ILE B CA 1
ATOM 2945 C C . ILE B 1 70 ? 4.562 -13.633 8.18 1 59.66 70 ILE B C 1
ATOM 2947 O O . ILE B 1 70 ? 4.316 -14.07 7.055 1 59.66 70 ILE B O 1
ATOM 2951 N N . ASP B 1 71 ? 3.703 -13.258 9.008 1 61.44 71 ASP B N 1
ATOM 2952 C CA . ASP B 1 71 ? 2.299 -13.578 8.773 1 61.44 71 ASP B CA 1
ATOM 2953 C C . ASP B 1 71 ? 1.814 -12.977 7.453 1 61.44 71 ASP B C 1
ATOM 2955 O O . ASP B 1 71 ? 1.229 -13.672 6.625 1 61.44 71 ASP B O 1
ATOM 2959 N N . THR B 1 72 ? 2.094 -11.844 7.355 1 50.81 72 THR B N 1
ATOM 2960 C CA . THR B 1 72 ? 1.621 -11.156 6.16 1 50.81 72 THR B CA 1
ATOM 2961 C C . THR B 1 72 ? 2.207 -11.789 4.902 1 50.81 72 THR B C 1
ATOM 2963 O O . THR B 1 72 ? 1.519 -11.922 3.889 1 50.81 72 THR B O 1
ATOM 2966 N N . VAL B 1 73 ? 3.408 -12.18 5.035 1 50 73 VAL B N 1
ATOM 2967 C CA . VAL B 1 73 ? 4.098 -12.766 3.887 1 50 73 VAL B CA 1
ATOM 2968 C C . VAL B 1 73 ? 3.537 -14.156 3.6 1 50 73 VAL B C 1
ATOM 2970 O O . VAL B 1 73 ? 3.234 -14.484 2.451 1 50 73 VAL B O 1
ATOM 2973 N N . ILE B 1 74 ? 3.502 -14.883 4.672 1 55.56 74 ILE B N 1
ATOM 2974 C CA . ILE B 1 74 ? 3.064 -16.266 4.488 1 55.56 74 ILE B CA 1
ATOM 2975 C C . ILE B 1 74 ? 1.612 -16.281 4.016 1 55.56 74 ILE B C 1
ATOM 2977 O O . ILE B 1 74 ? 1.253 -17.062 3.131 1 55.56 74 ILE B O 1
ATOM 2981 N N . ARG B 1 75 ? 0.89 -15.391 4.645 1 50 75 ARG B N 1
ATOM 2982 C CA . ARG B 1 75 ? -0.509 -15.32 4.234 1 50 75 ARG B CA 1
ATOM 2983 C C . ARG B 1 75 ? -0.636 -14.812 2.801 1 50 75 ARG B C 1
ATOM 2985 O O . ARG B 1 75 ? -1.528 -15.242 2.064 1 50 75 ARG B O 1
ATOM 2992 N N . GLY B 1 76 ? 0.029 -13.859 2.613 1 44.94 76 GLY B N 1
ATOM 2993 C CA . GLY B 1 76 ? 0.051 -13.367 1.246 1 44.94 76 GLY B CA 1
ATOM 2994 C C . GLY B 1 76 ? 0.525 -14.398 0.245 1 44.94 76 GLY B C 1
ATOM 2995 O O . GLY B 1 76 ? 0.07 -14.414 -0.901 1 44.94 76 GLY B O 1
ATOM 2996 N N . LEU B 1 77 ? 1.715 -14.961 0.631 1 44.41 77 LEU B N 1
ATOM 2997 C CA . LEU B 1 77 ? 2.217 -15.992 -0.271 1 44.41 77 LEU B CA 1
ATOM 2998 C C . LEU B 1 77 ? 1.278 -17.188 -0.3 1 44.41 77 LEU B C 1
ATOM 3000 O O . LEU B 1 77 ? 1.321 -18 -1.233 1 44.41 77 LEU B O 1
ATOM 3004 N N . GLY B 1 78 ? 0.069 -17.25 -0.054 1 40.31 78 GLY B N 1
ATOM 3005 C CA . GLY B 1 78 ? -0.868 -18.359 -0.048 1 40.31 78 GLY B CA 1
ATOM 3006 C C . GLY B 1 78 ? -0.404 -19.531 0.805 1 40.31 78 GLY B C 1
ATOM 3007 O O . GLY B 1 78 ? 0.767 -19.594 1.185 1 40.31 78 GLY B O 1
ATOM 3008 N N . GLN B 1 79 ? -1.344 -20.438 1.275 1 36.72 79 GLN B N 1
ATOM 3009 C CA . GLN B 1 79 ? -1.005 -21.703 1.913 1 36.72 79 GLN B CA 1
ATOM 3010 C C . GLN B 1 79 ? 0.261 -22.297 1.306 1 36.72 79 GLN B C 1
ATOM 3012 O O . GLN B 1 79 ? 0.406 -22.359 0.083 1 36.72 79 GLN B O 1
ATOM 3017 N N . VAL B 1 80 ? 1.352 -22.234 1.966 1 36 80 VAL B N 1
ATOM 3018 C CA . VAL B 1 80 ? 2.598 -22.969 1.829 1 36 80 VAL B CA 1
ATOM 3019 C C . VAL B 1 80 ? 2.32 -24.328 1.167 1 36 80 VAL B C 1
ATOM 3021 O O . VAL B 1 80 ? 3.23 -24.953 0.621 1 36 80 VAL B O 1
ATOM 3024 N N . SER B 1 81 ? 1.255 -24.781 1.36 1 34.97 81 SER B N 1
ATOM 3025 C CA . SER B 1 81 ? 0.971 -26.109 0.823 1 34.97 81 SER B CA 1
ATOM 3026 C C . SER B 1 81 ? 1.104 -26.125 -0.696 1 34.97 81 SER B C 1
ATOM 3028 O O . SER B 1 81 ? 1.604 -27.109 -1.268 1 34.97 81 SER B O 1
ATOM 3030 N N . GLN B 1 82 ? 0.593 -25.141 -1.259 1 34.28 82 GLN B N 1
ATOM 3031 C CA . GLN B 1 82 ? 0.716 -25.234 -2.709 1 34.28 82 GLN B CA 1
ATOM 3032 C C . GLN B 1 82 ? 2.158 -25.016 -3.154 1 34.28 82 GLN B C 1
ATOM 3034 O O . GLN B 1 82 ? 2.609 -25.625 -4.133 1 34.28 82 GLN B O 1
ATOM 3039 N N . ALA B 1 83 ? 2.902 -24.234 -2.502 1 35.25 83 ALA B N 1
ATOM 3040 C CA . ALA B 1 83 ? 4.316 -24.156 -2.857 1 35.25 83 ALA B CA 1
ATOM 3041 C C . ALA B 1 83 ? 5.008 -25.5 -2.639 1 35.25 83 ALA B C 1
ATOM 3043 O O . ALA B 1 83 ? 5.859 -25.906 -3.432 1 35.25 83 ALA B O 1
ATOM 3044 N N . VAL B 1 84 ? 4.715 -26.141 -1.554 1 35.06 84 VAL B N 1
ATOM 3045 C CA . VAL B 1 84 ? 5.246 -27.484 -1.402 1 35.06 84 VAL B CA 1
ATOM 3046 C C . VAL B 1 84 ? 4.758 -28.375 -2.553 1 35.06 84 VAL B C 1
ATOM 3048 O O . VAL B 1 84 ? 5.523 -29.156 -3.102 1 35.06 84 VAL B O 1
ATOM 3051 N N . VAL B 1 85 ? 3.553 -28.281 -2.84 1 34.31 85 VAL B N 1
ATOM 3052 C CA . VAL B 1 85 ? 3.084 -29.062 -3.977 1 34.31 85 VAL B CA 1
ATOM 3053 C C . VAL B 1 85 ? 3.773 -28.594 -5.254 1 34.31 85 VAL B C 1
ATOM 3055 O O . VAL B 1 85 ? 4.207 -29.406 -6.07 1 34.31 85 VAL B O 1
ATOM 3058 N N . ASP B 1 86 ? 3.863 -27.266 -5.371 1 36.25 86 ASP B N 1
ATOM 3059 C CA . ASP B 1 86 ? 4.5 -26.828 -6.609 1 36.25 86 ASP B CA 1
ATOM 3060 C C . ASP B 1 86 ? 6.008 -27.062 -6.562 1 36.25 86 ASP B C 1
ATOM 3062 O O . ASP B 1 86 ? 6.664 -27.109 -7.605 1 36.25 86 ASP B O 1
ATOM 3066 N N . LEU B 1 87 ? 6.68 -27 -5.523 1 33.66 87 LEU B N 1
ATOM 3067 C CA . LEU B 1 87 ? 8.039 -27.531 -5.488 1 33.66 87 LEU B CA 1
ATOM 3068 C C . LEU B 1 87 ? 8.078 -28.953 -6.043 1 33.66 87 LEU B C 1
ATOM 3070 O O . LEU B 1 87 ? 9.062 -29.344 -6.664 1 33.66 87 LEU B O 1
ATOM 3074 N N . GLN B 1 88 ? 7.203 -29.688 -5.668 1 32.03 88 GLN B N 1
ATOM 3075 C CA . GLN B 1 88 ? 7.254 -31.016 -6.27 1 32.03 88 GLN B CA 1
ATOM 3076 C C . GLN B 1 88 ? 6.984 -30.953 -7.77 1 32.03 88 GLN B C 1
ATOM 3078 O O . GLN B 1 88 ? 7.195 -31.938 -8.484 1 32.03 88 GLN B O 1
ATOM 3083 N N . ASN B 1 89 ? 6.035 -30.172 -8.195 1 34.5 89 ASN B N 1
ATOM 3084 C CA . ASN B 1 89 ? 5.934 -30.156 -9.648 1 34.5 89 ASN B CA 1
ATOM 3085 C C . ASN B 1 89 ? 7.07 -29.359 -10.281 1 34.5 89 ASN B C 1
ATOM 3087 O O . ASN B 1 89 ? 7.102 -28.125 -10.18 1 34.5 89 ASN B O 1
ATOM 3091 N N . GLN B 1 90 ? 8.258 -29.75 -10.281 1 39.62 90 GLN B N 1
ATOM 3092 C CA . GLN B 1 90 ? 9.602 -29.547 -10.805 1 39.62 90 GLN B CA 1
ATOM 3093 C C . GLN B 1 90 ? 9.602 -28.562 -11.977 1 39.62 90 GLN B C 1
ATOM 3095 O O . GLN B 1 90 ? 10.617 -27.922 -12.25 1 39.62 90 GLN B O 1
ATOM 3100 N N . LYS B 1 91 ? 8.805 -28.594 -13.062 1 45.22 91 LYS B N 1
ATOM 3101 C CA . LYS B 1 91 ? 9.133 -28.047 -14.375 1 45.22 91 LYS B CA 1
ATOM 3102 C C . LYS B 1 91 ? 8.75 -26.578 -14.469 1 45.22 91 LYS B C 1
ATOM 3104 O O . LYS B 1 91 ? 9.273 -25.844 -15.312 1 45.22 91 LYS B O 1
ATOM 3109 N N . ALA B 1 92 ? 7.652 -25.969 -13.859 1 56.59 92 ALA B N 1
ATOM 3110 C CA . ALA B 1 92 ? 7.258 -24.609 -14.227 1 56.59 92 ALA B CA 1
ATOM 3111 C C . ALA B 1 92 ? 7.848 -23.578 -13.266 1 56.59 92 ALA B C 1
ATOM 3113 O O . ALA B 1 92 ? 7.895 -23.812 -12.055 1 56.59 92 ALA B O 1
ATOM 3114 N N . GLY B 1 93 ? 8.922 -22.703 -13.68 1 76.5 93 GLY B N 1
ATOM 3115 C CA . GLY B 1 93 ? 9.688 -21.672 -12.977 1 76.5 93 GLY B CA 1
ATOM 3116 C C . GLY B 1 93 ? 8.812 -20.688 -12.227 1 76.5 93 GLY B C 1
ATOM 3117 O O . GLY B 1 93 ? 7.672 -20.453 -12.609 1 76.5 93 GLY B O 1
ATOM 3118 N N . GLN B 1 94 ? 9.148 -20.359 -10.906 1 82.44 94 GLN B N 1
ATOM 3119 C CA . GLN B 1 94 ? 8.477 -19.359 -10.094 1 82.44 94 GLN B CA 1
ATOM 3120 C C . GLN B 1 94 ? 9.336 -18.109 -9.938 1 82.44 94 GLN B C 1
ATOM 3122 O O . GLN B 1 94 ? 10.539 -18.203 -9.664 1 82.44 94 GLN B O 1
ATOM 3127 N N . LEU B 1 95 ? 8.688 -17.062 -10.18 1 90.06 95 LEU B N 1
ATOM 3128 C CA . LEU B 1 95 ? 9.32 -15.766 -9.938 1 90.06 95 LEU B CA 1
ATOM 3129 C C . LEU B 1 95 ? 8.812 -15.133 -8.648 1 90.06 95 LEU B C 1
ATOM 3131 O O . LEU B 1 95 ? 7.598 -15.031 -8.445 1 90.06 95 LEU B O 1
ATOM 3135 N N . GLN B 1 96 ? 9.711 -14.797 -7.742 1 88.88 96 GLN B N 1
ATOM 3136 C CA . GLN B 1 96 ? 9.375 -14.156 -6.473 1 88.88 96 GLN B CA 1
ATOM 3137 C C . GLN B 1 96 ? 10 -12.766 -6.379 1 88.88 96 GLN B C 1
ATOM 3139 O O . GLN B 1 96 ? 11.211 -12.633 -6.191 1 88.88 96 GLN B O 1
ATOM 3144 N N . VAL B 1 97 ? 9.086 -11.766 -6.418 1 95 97 VAL B N 1
ATOM 3145 C CA . VAL B 1 97 ? 9.609 -10.406 -6.449 1 95 97 VAL B CA 1
ATOM 3146 C C . VAL B 1 97 ? 8.727 -9.492 -5.594 1 95 97 VAL B C 1
ATOM 3148 O O . VAL B 1 97 ? 7.504 -9.609 -5.613 1 95 97 VAL B O 1
ATOM 3151 N N . ALA B 1 98 ? 9.344 -8.68 -4.754 1 95.38 98 ALA B N 1
ATOM 3152 C CA . ALA B 1 98 ? 8.664 -7.66 -3.959 1 95.38 98 ALA B CA 1
ATOM 3153 C C . ALA B 1 98 ? 9.164 -6.266 -4.324 1 95.38 98 ALA B C 1
ATOM 3155 O O . ALA B 1 98 ? 10.352 -6.07 -4.594 1 95.38 98 ALA B O 1
ATOM 3156 N N . THR B 1 99 ? 8.266 -5.316 -4.344 1 97.94 99 THR B N 1
ATOM 3157 C CA . THR B 1 99 ? 8.672 -3.963 -4.695 1 97.94 99 THR B CA 1
ATOM 3158 C C . THR B 1 99 ? 7.906 -2.936 -3.867 1 97.94 99 THR B C 1
ATOM 3160 O O . THR B 1 99 ? 6.941 -3.277 -3.186 1 97.94 99 THR B O 1
ATOM 3163 N N . ASN B 1 100 ? 8.438 -1.73 -3.852 1 96.12 100 ASN B N 1
ATOM 3164 C CA . ASN B 1 100 ? 7.664 -0.655 -3.24 1 96.12 100 ASN B CA 1
ATOM 3165 C C . ASN B 1 100 ? 6.402 -0.346 -4.039 1 96.12 100 ASN B C 1
ATOM 3167 O O . ASN B 1 100 ? 6.273 -0.763 -5.191 1 96.12 100 ASN B O 1
ATOM 3171 N N . HIS B 1 101 ? 5.484 0.378 -3.5 1 94.31 101 HIS B N 1
ATOM 3172 C CA . HIS B 1 101 ? 4.168 0.606 -4.09 1 94.31 101 HIS B CA 1
ATOM 3173 C C . HIS B 1 101 ? 4.277 1.416 -5.379 1 94.31 101 HIS B C 1
ATOM 3175 O O . HIS B 1 101 ? 3.572 1.141 -6.352 1 94.31 101 HIS B O 1
ATOM 3181 N N . ALA B 1 102 ? 5.113 2.402 -5.418 1 94.5 102 ALA B N 1
ATOM 3182 C CA . ALA B 1 102 ? 5.227 3.26 -6.594 1 94.5 102 ALA B CA 1
ATOM 3183 C C . ALA B 1 102 ? 5.52 2.436 -7.848 1 94.5 102 ALA B C 1
ATOM 3185 O O . ALA B 1 102 ? 4.941 2.682 -8.906 1 94.5 102 ALA B O 1
ATOM 3186 N N . MET B 1 103 ? 6.34 1.489 -7.723 1 96.81 103 MET B N 1
ATOM 3187 C CA . MET B 1 103 ? 6.758 0.685 -8.867 1 96.81 103 MET B CA 1
ATOM 3188 C C . MET B 1 103 ? 5.766 -0.441 -9.133 1 96.81 103 MET B C 1
ATOM 3190 O O . MET B 1 103 ? 5.777 -1.042 -10.211 1 96.81 103 MET B O 1
ATOM 3194 N N . ALA B 1 104 ? 4.98 -0.729 -8.203 1 96.75 104 ALA B N 1
ATOM 3195 C CA . ALA B 1 104 ? 4.086 -1.881 -8.281 1 96.75 104 ALA B CA 1
ATOM 3196 C C . ALA B 1 104 ? 2.896 -1.586 -9.195 1 96.75 104 ALA B C 1
ATOM 3198 O O . ALA B 1 104 ? 2.207 -2.506 -9.641 1 96.75 104 ALA B O 1
ATOM 3199 N N . PHE B 1 105 ? 2.605 -0.363 -9.492 1 93.56 105 PHE B N 1
ATOM 3200 C CA . PHE B 1 105 ? 1.357 -0.033 -10.172 1 93.56 105 PHE B CA 1
ATOM 3201 C C . PHE B 1 105 ? 1.534 -0.082 -11.68 1 93.56 105 PHE B C 1
ATOM 3203 O O . PHE B 1 105 ? 0.609 -0.451 -12.406 1 93.56 105 PHE B O 1
ATOM 3210 N N . GLY B 1 106 ? 2.617 0.242 -12.156 1 93.81 106 GLY B N 1
ATOM 3211 C CA . GLY B 1 106 ? 2.801 0.293 -13.594 1 93.81 106 GLY B CA 1
ATOM 3212 C C . GLY B 1 106 ? 4.059 -0.414 -14.062 1 93.81 106 GLY B C 1
ATOM 3213 O O . GLY B 1 106 ? 3.986 -1.412 -14.781 1 93.81 106 GLY B O 1
ATOM 3214 N N . PHE B 1 107 ? 5.168 0.026 -13.531 1 97.38 107 PHE B N 1
ATOM 3215 C CA . PHE B 1 107 ? 6.477 -0.437 -13.984 1 97.38 107 PHE B CA 1
ATOM 3216 C C . PHE B 1 107 ? 6.598 -1.948 -13.828 1 97.38 107 PHE B C 1
ATOM 3218 O O . PHE B 1 107 ? 6.938 -2.65 -14.781 1 97.38 107 PHE B O 1
ATOM 3225 N N . MET B 1 108 ? 6.285 -2.473 -12.656 1 97.88 108 MET B N 1
ATOM 3226 C CA . MET B 1 108 ? 6.527 -3.885 -12.375 1 97.88 108 MET B CA 1
ATOM 3227 C C . MET B 1 108 ? 5.559 -4.77 -13.156 1 97.88 108 MET B C 1
ATOM 3229 O O . MET B 1 108 ? 5.957 -5.797 -13.711 1 97.88 108 MET B O 1
ATOM 3233 N N . PRO B 1 109 ? 4.262 -4.438 -13.211 1 97.19 109 PRO B N 1
ATOM 3234 C CA . PRO B 1 109 ? 3.367 -5.23 -14.055 1 97.19 109 PRO B CA 1
ATOM 3235 C C . PRO B 1 109 ? 3.854 -5.336 -15.5 1 97.19 109 PRO B C 1
ATOM 3237 O O . PRO B 1 109 ? 3.781 -6.406 -16.109 1 97.19 109 PRO B O 1
ATOM 3240 N N . GLU B 1 110 ? 4.367 -4.254 -16.016 1 97.25 110 GLU B N 1
ATOM 3241 C CA . GLU B 1 110 ? 4.906 -4.27 -17.375 1 97.25 110 GLU B CA 1
ATOM 3242 C C . GLU B 1 110 ? 6.109 -5.207 -17.484 1 97.25 110 GLU B C 1
ATOM 3244 O O . GLU B 1 110 ? 6.227 -5.977 -18.438 1 97.25 110 GLU B O 1
ATOM 3249 N N . GLN B 1 111 ? 6.988 -5.098 -16.5 1 98.25 111 GLN B N 1
ATOM 3250 C CA . GLN B 1 111 ? 8.172 -5.949 -16.484 1 98.25 111 GLN B CA 1
ATOM 3251 C C . GLN B 1 111 ? 7.789 -7.422 -16.375 1 98.25 111 GLN B C 1
ATOM 3253 O O . GLN B 1 111 ? 8.367 -8.273 -17.047 1 98.25 111 GLN B O 1
ATOM 3258 N N . ILE B 1 112 ? 6.859 -7.738 -15.5 1 97.88 112 ILE B N 1
ATOM 3259 C CA . ILE B 1 112 ? 6.434 -9.117 -15.266 1 97.88 112 ILE B CA 1
ATOM 3260 C C . ILE B 1 112 ? 5.773 -9.672 -16.516 1 97.88 112 ILE B C 1
ATOM 3262 O O . ILE B 1 112 ? 6.043 -10.805 -16.922 1 97.88 112 ILE B O 1
ATOM 3266 N N . ALA B 1 113 ? 4.93 -8.891 -17.141 1 96.75 113 ALA B N 1
ATOM 3267 C CA . ALA B 1 113 ? 4.238 -9.336 -18.344 1 96.75 113 ALA B CA 1
ATOM 3268 C C . ALA B 1 113 ? 5.23 -9.625 -19.469 1 96.75 113 ALA B C 1
ATOM 3270 O O . ALA B 1 113 ? 5.129 -10.656 -20.141 1 96.75 113 ALA B O 1
ATOM 3271 N N . ARG B 1 114 ? 6.164 -8.719 -19.641 1 97.19 114 ARG B N 1
ATOM 3272 C CA . ARG B 1 114 ? 7.195 -8.922 -20.656 1 97.19 114 ARG B CA 1
ATOM 3273 C C . ARG B 1 114 ? 7.996 -10.188 -20.375 1 97.19 114 ARG B C 1
ATOM 3275 O O . ARG B 1 114 ? 8.289 -10.953 -21.297 1 97.19 114 ARG B O 1
ATOM 3282 N N . PHE B 1 115 ? 8.289 -10.383 -19.172 1 97.62 115 PHE B N 1
ATOM 3283 C CA . PHE B 1 115 ? 9.086 -11.539 -18.766 1 97.62 115 PHE B CA 1
ATOM 3284 C C . PHE B 1 115 ? 8.305 -12.828 -18.969 1 97.62 115 PHE B C 1
ATOM 3286 O O . PHE B 1 115 ? 8.875 -13.859 -19.328 1 97.62 115 PHE B O 1
ATOM 3293 N N . ALA B 1 116 ? 7.043 -12.805 -18.734 1 95.75 116 ALA B N 1
ATOM 3294 C CA . ALA B 1 116 ? 6.199 -13.992 -18.719 1 95.75 116 ALA B CA 1
ATOM 3295 C C . ALA B 1 116 ? 5.652 -14.297 -20.109 1 95.75 116 ALA B C 1
ATOM 3297 O O . ALA B 1 116 ? 5.031 -15.336 -20.328 1 95.75 116 ALA B O 1
ATOM 3298 N N . ALA B 1 117 ? 5.84 -13.461 -21.062 1 94.44 117 ALA B N 1
ATOM 3299 C CA . ALA B 1 117 ? 5.219 -13.539 -22.391 1 94.44 117 ALA B CA 1
ATOM 3300 C C . ALA B 1 117 ? 5.504 -14.883 -23.047 1 94.44 117 ALA B C 1
ATOM 3302 O O . ALA B 1 117 ? 4.625 -15.469 -23.688 1 94.44 117 ALA B O 1
ATOM 3303 N N . ASP B 1 118 ? 6.629 -15.469 -22.844 1 92.69 118 ASP B N 1
ATOM 3304 C CA . ASP B 1 118 ? 6.996 -16.734 -23.484 1 92.69 118 ASP B CA 1
ATOM 3305 C C . ASP B 1 118 ? 7.121 -17.859 -22.469 1 92.69 118 ASP B C 1
ATOM 3307 O O . ASP B 1 118 ? 7.77 -18.875 -22.734 1 92.69 118 ASP B O 1
ATOM 3311 N N . LYS B 1 119 ? 6.531 -17.609 -21.359 1 92.75 119 LYS B N 1
ATOM 3312 C CA . LYS B 1 119 ? 6.602 -18.594 -20.281 1 92.75 119 LYS B CA 1
ATOM 3313 C C . LYS B 1 119 ? 5.215 -18.891 -19.719 1 92.75 119 LYS B C 1
ATOM 3315 O O . LYS B 1 119 ? 4.883 -18.5 -18.609 1 92.75 119 LYS B O 1
ATOM 3320 N N . PRO B 1 120 ? 4.473 -19.656 -20.406 1 87.44 120 PRO B N 1
ATOM 3321 C CA . PRO B 1 120 ? 3.07 -19.875 -20.047 1 87.44 120 PRO B CA 1
ATOM 3322 C C . PRO B 1 120 ? 2.91 -20.594 -18.719 1 87.44 120 PRO B C 1
ATOM 3324 O O . PRO B 1 120 ? 1.868 -20.469 -18.062 1 87.44 120 PRO B O 1
ATOM 3327 N N . ASN B 1 121 ? 3.951 -21.234 -18.234 1 86.06 121 ASN B N 1
ATOM 3328 C CA . ASN B 1 121 ? 3.836 -22.016 -17 1 86.06 121 ASN B CA 1
ATOM 3329 C C . ASN B 1 121 ? 4.492 -21.297 -15.828 1 86.06 121 ASN B C 1
ATOM 3331 O O . ASN B 1 121 ? 4.523 -21.828 -14.719 1 86.06 121 ASN B O 1
ATOM 3335 N N . LEU B 1 122 ? 4.992 -20.141 -16.125 1 89.81 122 LEU B N 1
ATOM 3336 C CA . LEU B 1 122 ? 5.602 -19.359 -15.047 1 89.81 122 LEU B CA 1
ATOM 3337 C C . LEU B 1 122 ? 4.551 -18.906 -14.039 1 89.81 122 LEU B C 1
ATOM 3339 O O . LEU B 1 122 ? 3.504 -18.375 -14.43 1 89.81 122 LEU B O 1
ATOM 3343 N N . THR B 1 123 ? 4.809 -19.172 -12.828 1 87.75 123 THR B N 1
ATOM 3344 C CA . THR B 1 123 ? 4.008 -18.594 -11.75 1 87.75 123 THR B CA 1
ATOM 3345 C C . THR B 1 123 ? 4.75 -17.438 -11.094 1 87.75 123 THR B C 1
ATOM 3347 O O . THR B 1 123 ? 5.98 -17.453 -11 1 87.75 123 THR B O 1
ATOM 3350 N N . VAL B 1 124 ? 3.996 -16.438 -10.656 1 91.81 124 VAL B N 1
ATOM 3351 C CA . VAL B 1 124 ? 4.613 -15.227 -10.133 1 91.81 124 VAL B CA 1
ATOM 3352 C C . VAL B 1 124 ? 4.043 -14.922 -8.75 1 91.81 124 VAL B C 1
ATOM 3354 O O . VAL B 1 124 ? 2.822 -14.906 -8.562 1 91.81 124 VAL B O 1
ATOM 3357 N N . ALA B 1 125 ? 4.91 -14.797 -7.805 1 88.81 125 ALA B N 1
ATOM 3358 C CA . ALA B 1 125 ? 4.605 -14.141 -6.535 1 88.81 125 ALA B CA 1
ATOM 3359 C C . ALA B 1 125 ? 5.121 -12.703 -6.516 1 88.81 125 ALA B C 1
ATOM 3361 O O . ALA B 1 125 ? 6.332 -12.477 -6.492 1 88.81 125 ALA B O 1
ATOM 3362 N N . PHE B 1 126 ? 4.207 -11.773 -6.539 1 93.56 126 PHE B N 1
ATOM 3363 C CA . PHE B 1 126 ? 4.504 -10.352 -6.656 1 93.56 126 PHE B CA 1
ATOM 3364 C C . PHE B 1 126 ? 3.785 -9.555 -5.574 1 93.56 126 PHE B C 1
ATOM 3366 O O . PHE B 1 126 ? 2.557 -9.578 -5.488 1 93.56 126 PHE B O 1
ATOM 3373 N N . GLN B 1 127 ? 4.562 -8.859 -4.73 1 91.06 127 GLN B N 1
ATOM 3374 C CA . GLN B 1 127 ? 3.967 -8.094 -3.643 1 91.06 127 GLN B CA 1
ATOM 3375 C C . GLN B 1 127 ? 4.566 -6.695 -3.559 1 91.06 127 GLN B C 1
ATOM 3377 O O . GLN B 1 127 ? 5.75 -6.504 -3.857 1 91.06 127 GLN B O 1
ATOM 3382 N N . SER B 1 128 ? 3.725 -5.809 -3.166 1 94.31 128 SER B N 1
ATOM 3383 C CA . SER B 1 128 ? 4.195 -4.469 -2.832 1 94.31 128 SER B CA 1
ATOM 3384 C C . SER B 1 128 ? 4.172 -4.234 -1.324 1 94.31 128 SER B C 1
ATOM 3386 O O . SER B 1 128 ? 3.275 -4.723 -0.63 1 94.31 128 SER B O 1
ATOM 3388 N N . GLN B 1 129 ? 5.188 -3.523 -0.887 1 90.25 129 GLN B N 1
ATOM 3389 C CA . GLN B 1 129 ? 5.316 -3.242 0.539 1 90.25 129 GLN B CA 1
ATOM 3390 C C . GLN B 1 129 ? 6.277 -2.082 0.788 1 90.25 129 GLN B C 1
ATOM 3392 O O . GLN B 1 129 ? 6.895 -1.571 -0.147 1 90.25 129 GLN B O 1
ATOM 3397 N N . TYR B 1 130 ? 6.348 -1.674 2.057 1 86.81 130 TYR B N 1
ATOM 3398 C CA . TYR B 1 130 ? 7.328 -0.667 2.449 1 86.81 130 TYR B CA 1
ATOM 3399 C C . TYR B 1 130 ? 8.742 -1.234 2.406 1 86.81 130 TYR B C 1
ATOM 3401 O O . TYR B 1 130 ? 8.938 -2.438 2.586 1 86.81 130 TYR B O 1
ATOM 3409 N N . SER B 1 131 ? 9.664 -0.331 2.299 1 91.44 131 SER B N 1
ATOM 3410 C CA . SER B 1 131 ? 11.039 -0.687 1.988 1 91.44 131 SER B CA 1
ATOM 3411 C C . SER B 1 131 ? 11.633 -1.591 3.062 1 91.44 131 SER B C 1
ATOM 3413 O O . SER B 1 131 ? 12.297 -2.586 2.752 1 91.44 131 SER B O 1
ATOM 3415 N N . ALA B 1 132 ? 11.43 -1.235 4.344 1 82.88 132 ALA B N 1
ATOM 3416 C CA . ALA B 1 132 ? 12 -2.029 5.43 1 82.88 132 ALA B CA 1
ATOM 3417 C C . ALA B 1 132 ? 11.492 -3.467 5.383 1 82.88 132 ALA B C 1
ATOM 3419 O O . ALA B 1 132 ? 12.266 -4.41 5.543 1 82.88 132 ALA B O 1
ATOM 3420 N N . LYS B 1 133 ? 10.211 -3.584 5.121 1 82.88 133 LYS B N 1
ATOM 3421 C CA . LYS B 1 133 ? 9.609 -4.914 5.086 1 82.88 133 LYS B CA 1
ATOM 3422 C C . LYS B 1 133 ? 10.094 -5.707 3.877 1 82.88 133 LYS B C 1
ATOM 3424 O O . LYS B 1 133 ? 10.289 -6.918 3.961 1 82.88 133 LYS B O 1
ATOM 3429 N N . ILE B 1 134 ? 10.258 -5.09 2.795 1 91.56 134 ILE B N 1
ATOM 3430 C CA . ILE B 1 134 ? 10.773 -5.738 1.594 1 91.56 134 ILE B CA 1
ATOM 3431 C C . ILE B 1 134 ? 12.156 -6.312 1.872 1 91.56 134 ILE B C 1
ATOM 3433 O O . ILE B 1 134 ? 12.445 -7.457 1.52 1 91.56 134 ILE B O 1
ATOM 3437 N N . GLN B 1 135 ? 12.984 -5.504 2.492 1 89 135 GLN B N 1
ATOM 3438 C CA . GLN B 1 135 ? 14.328 -5.957 2.812 1 89 135 GLN B CA 1
ATOM 3439 C C . GLN B 1 135 ? 14.297 -7.141 3.777 1 89 135 GLN B C 1
ATOM 3441 O O . GLN B 1 135 ? 15.047 -8.109 3.607 1 89 135 GLN B O 1
ATOM 3446 N N . ASP B 1 136 ? 13.375 -7.059 4.734 1 79.62 136 ASP B N 1
ATOM 3447 C CA . ASP B 1 136 ? 13.195 -8.18 5.652 1 79.62 136 ASP B CA 1
ATOM 3448 C C . ASP B 1 136 ? 12.812 -9.453 4.902 1 79.62 136 ASP B C 1
ATOM 3450 O O . ASP B 1 136 ? 13.328 -10.531 5.199 1 79.62 136 ASP B O 1
ATOM 3454 N N . TRP B 1 137 ? 11.914 -9.336 3.916 1 81.56 137 TRP B N 1
ATOM 3455 C CA . TRP B 1 137 ? 11.414 -10.477 3.162 1 81.56 137 TRP B CA 1
ATOM 3456 C C . TRP B 1 137 ? 12.523 -11.117 2.334 1 81.56 137 TRP B C 1
ATOM 3458 O O . TRP B 1 137 ? 12.617 -12.344 2.262 1 81.56 137 TRP B O 1
ATOM 3468 N N . VAL B 1 138 ? 13.312 -10.32 1.758 1 86.56 138 VAL B N 1
ATOM 3469 C CA . VAL B 1 138 ? 14.414 -10.82 0.944 1 86.56 138 VAL B CA 1
ATOM 3470 C C . VAL B 1 138 ? 15.453 -11.5 1.838 1 86.56 138 VAL B C 1
ATOM 3472 O O . VAL B 1 138 ? 15.945 -12.586 1.514 1 86.56 138 VAL B O 1
ATOM 3475 N N . MET B 1 139 ? 15.727 -10.875 2.963 1 81.12 139 MET B N 1
ATOM 3476 C CA . MET B 1 139 ? 16.672 -11.453 3.91 1 81.12 139 MET B CA 1
ATOM 3477 C C . MET B 1 139 ? 16.188 -12.812 4.406 1 81.12 139 MET B C 1
ATOM 3479 O O . MET B 1 139 ? 16.969 -13.742 4.559 1 81.12 139 MET B O 1
ATOM 3483 N N . ALA B 1 140 ? 14.914 -12.82 4.609 1 71.12 140 ALA B N 1
ATOM 3484 C CA . ALA B 1 140 ? 14.305 -14.039 5.133 1 71.12 140 ALA B CA 1
ATOM 3485 C C . ALA B 1 140 ? 14.156 -15.094 4.039 1 71.12 140 ALA B C 1
ATOM 3487 O O . ALA B 1 140 ? 13.82 -16.25 4.324 1 71.12 140 ALA B O 1
ATOM 3488 N N . GLY B 1 141 ? 14.367 -14.711 2.799 1 74.12 141 GLY B N 1
ATOM 3489 C CA . GLY B 1 141 ? 14.281 -15.648 1.688 1 74.12 141 GLY B CA 1
ATOM 3490 C C . GLY B 1 141 ? 12.867 -15.844 1.181 1 74.12 141 GLY B C 1
ATOM 3491 O O . GLY B 1 141 ? 12.602 -16.797 0.435 1 74.12 141 GLY B O 1
ATOM 3492 N N . LEU B 1 142 ? 11.961 -15.055 1.624 1 74.75 142 LEU B N 1
ATOM 3493 C CA . LEU B 1 142 ? 10.578 -15.133 1.172 1 74.75 142 LEU B CA 1
ATOM 3494 C C . LEU B 1 142 ? 10.445 -14.633 -0.263 1 74.75 142 LEU B C 1
ATOM 3496 O O . LEU B 1 142 ? 9.609 -15.125 -1.021 1 74.75 142 LEU B O 1
ATOM 3500 N N . PHE B 1 143 ? 11.188 -13.688 -0.612 1 85.88 143 PHE B N 1
ATOM 3501 C CA . PHE B 1 143 ? 11.352 -13.172 -1.967 1 85.88 143 PHE B CA 1
ATOM 3502 C C . PHE B 1 143 ? 12.82 -13.148 -2.365 1 85.88 143 PHE B C 1
ATOM 3504 O O . PHE B 1 143 ? 13.688 -12.906 -1.526 1 85.88 143 PHE B O 1
ATOM 3511 N N . GLU B 1 144 ? 13.07 -13.43 -3.566 1 85.62 144 GLU B N 1
ATOM 3512 C CA . GLU B 1 144 ? 14.477 -13.508 -3.963 1 85.62 144 GLU B CA 1
ATOM 3513 C C . GLU B 1 144 ? 14.984 -12.156 -4.461 1 85.62 144 GLU B C 1
ATOM 3515 O O . GLU B 1 144 ? 16.188 -11.891 -4.434 1 85.62 144 GLU B O 1
ATOM 3520 N N . ILE B 1 145 ? 14.031 -11.352 -4.973 1 95.38 145 ILE B N 1
ATOM 3521 C CA . ILE B 1 145 ? 14.383 -10.023 -5.461 1 95.38 145 ILE B CA 1
ATOM 3522 C C . ILE B 1 145 ? 13.492 -8.969 -4.805 1 95.38 145 ILE B C 1
ATOM 3524 O O . ILE B 1 145 ? 12.273 -9.141 -4.73 1 95.38 145 ILE B O 1
ATOM 3528 N N . GLY B 1 146 ? 14.148 -7.938 -4.25 1 97.94 146 GLY B N 1
ATOM 3529 C CA . GLY B 1 146 ? 13.43 -6.773 -3.75 1 97.94 146 GLY B CA 1
ATOM 3530 C C . GLY B 1 146 ? 13.828 -5.484 -4.453 1 97.94 146 GLY B C 1
ATOM 3531 O O . GLY B 1 146 ? 15 -5.277 -4.77 1 97.94 146 GLY B O 1
ATOM 3532 N N . ILE B 1 147 ? 12.844 -4.68 -4.797 1 98.62 147 ILE B N 1
ATOM 3533 C CA . ILE B 1 147 ? 13.078 -3.32 -5.27 1 98.62 147 ILE B CA 1
ATOM 3534 C C . ILE B 1 147 ? 12.43 -2.324 -4.309 1 98.62 147 ILE B C 1
ATOM 3536 O O . ILE B 1 147 ? 11.211 -2.338 -4.121 1 98.62 147 ILE B O 1
ATOM 3540 N N . CYS B 1 148 ? 13.258 -1.497 -3.734 1 97.75 148 CYS B N 1
ATOM 3541 C CA . CYS B 1 148 ? 12.758 -0.598 -2.697 1 97.75 148 CYS B CA 1
ATOM 3542 C C . CYS B 1 148 ? 13.641 0.643 -2.588 1 97.75 148 CYS B C 1
ATOM 3544 O O . CYS B 1 148 ? 14.445 0.918 -3.477 1 97.75 148 CYS B O 1
ATOM 3546 N N . GLU B 1 149 ? 13.344 1.427 -1.624 1 96.69 149 GLU B N 1
ATOM 3547 C CA . GLU B 1 149 ? 14.07 2.682 -1.462 1 96.69 149 GLU B CA 1
ATOM 3548 C C . GLU B 1 149 ? 15.203 2.535 -0.456 1 96.69 149 GLU B C 1
ATOM 3550 O O . GLU B 1 149 ? 15.156 1.67 0.421 1 96.69 149 GLU B O 1
ATOM 3555 N N . GLN B 1 150 ? 16.234 3.342 -0.623 1 94.44 150 GLN B N 1
ATOM 3556 C CA . GLN B 1 150 ? 17.281 3.471 0.381 1 94.44 150 GLN B CA 1
ATOM 3557 C C . GLN B 1 150 ? 16.719 3.984 1.703 1 94.44 150 GLN B C 1
ATOM 3559 O O . GLN B 1 150 ? 15.656 4.602 1.732 1 94.44 150 GLN B O 1
ATOM 3564 N N . PRO B 1 151 ? 17.328 3.658 2.85 1 92.31 151 PRO B N 1
ATOM 3565 C CA . PRO B 1 151 ? 18.641 3.039 2.971 1 92.31 151 PRO B CA 1
ATOM 3566 C C . PRO B 1 151 ? 18.578 1.517 3.062 1 92.31 151 PRO B C 1
ATOM 3568 O O . PRO B 1 151 ? 17.5 0.956 3.297 1 92.31 151 PRO B O 1
ATOM 3571 N N . VAL B 1 152 ? 19.719 0.927 2.801 1 92.31 152 VAL B N 1
ATOM 3572 C CA . VAL B 1 152 ? 19.891 -0.48 3.143 1 92.31 152 VAL B CA 1
ATOM 3573 C C . VAL B 1 152 ? 20.016 -0.633 4.656 1 92.31 152 VAL B C 1
ATOM 3575 O O . VAL B 1 152 ? 20.812 0.063 5.293 1 92.31 152 VAL B O 1
ATOM 3578 N N . ARG B 1 153 ? 19.328 -1.562 5.191 1 83 153 ARG B N 1
ATOM 3579 C CA . ARG B 1 153 ? 19.188 -1.615 6.645 1 83 153 ARG B CA 1
ATOM 3580 C C . ARG B 1 153 ? 20.031 -2.744 7.234 1 83 153 ARG B C 1
ATOM 3582 O O . ARG B 1 153 ? 20.188 -2.836 8.453 1 83 153 ARG B O 1
ATOM 3589 N N . THR B 1 154 ? 20.484 -3.67 6.402 1 78.44 154 THR B N 1
ATOM 3590 C CA . THR B 1 154 ? 21.266 -4.797 6.898 1 78.44 154 THR B CA 1
ATOM 3591 C C . THR B 1 154 ? 22.422 -5.117 5.957 1 78.44 154 THR B C 1
ATOM 3593 O O . THR B 1 154 ? 22.344 -4.852 4.754 1 78.44 154 THR B O 1
ATOM 3596 N N . ASP B 1 155 ? 23.422 -5.758 6.531 1 85.31 155 ASP B N 1
ATOM 3597 C CA . ASP B 1 155 ? 24.578 -6.141 5.738 1 85.31 155 ASP B CA 1
ATOM 3598 C C . ASP B 1 155 ? 24.344 -7.457 5.008 1 85.31 155 ASP B C 1
ATOM 3600 O O . ASP B 1 155 ? 25.156 -7.875 4.18 1 85.31 155 ASP B O 1
ATOM 3604 N N . GLY B 1 156 ? 23.344 -8.016 5.25 1 88.25 156 GLY B N 1
ATOM 3605 C CA . GLY B 1 156 ? 23.062 -9.312 4.656 1 88.25 156 GLY B CA 1
ATOM 3606 C C . GLY B 1 156 ? 22.469 -9.219 3.266 1 88.25 156 GLY B C 1
ATOM 3607 O O . GLY B 1 156 ? 22.094 -10.234 2.672 1 88.25 156 GLY B O 1
ATOM 3608 N N . LEU B 1 157 ? 22.469 -8.016 2.727 1 93.75 157 LEU B N 1
ATOM 3609 C CA . LEU B 1 157 ? 21.875 -7.805 1.406 1 93.75 157 LEU B CA 1
ATOM 3610 C C . LEU B 1 157 ? 22.922 -7.273 0.43 1 93.75 157 LEU B C 1
ATOM 3612 O O . LEU B 1 157 ? 23.766 -6.453 0.801 1 93.75 157 LEU B O 1
ATOM 3616 N N . ASP B 1 158 ? 22.953 -7.809 -0.732 1 96.56 158 ASP B N 1
ATOM 3617 C CA . ASP B 1 158 ? 23.562 -7.125 -1.865 1 96.56 158 ASP B CA 1
ATOM 3618 C C . ASP B 1 158 ? 22.578 -6.152 -2.518 1 96.56 158 ASP B C 1
ATOM 3620 O O . ASP B 1 158 ? 21.375 -6.398 -2.529 1 96.56 158 ASP B O 1
ATOM 3624 N N . TRP B 1 159 ? 23.109 -5.043 -2.992 1 97.25 159 TRP B N 1
ATOM 3625 C CA . TRP B 1 159 ? 22.172 -4.07 -3.549 1 97.25 159 TRP B CA 1
ATOM 3626 C C . TRP B 1 159 ? 22.828 -3.25 -4.652 1 97.25 159 TRP B C 1
ATOM 3628 O O . TRP B 1 159 ? 24.062 -3.119 -4.688 1 97.25 159 TRP B O 1
ATOM 3638 N N . VAL B 1 160 ? 22.062 -2.779 -5.641 1 97.31 160 VAL B N 1
ATOM 3639 C CA . VAL B 1 160 ? 22.438 -1.881 -6.727 1 97.31 160 VAL B CA 1
ATOM 3640 C C . VAL B 1 160 ? 21.562 -0.625 -6.684 1 97.31 160 VAL B C 1
ATOM 3642 O O . VAL B 1 160 ? 20.344 -0.712 -6.676 1 97.31 160 VAL B O 1
ATOM 3645 N N . PRO B 1 161 ? 22.172 0.577 -6.641 1 97.56 161 PRO B N 1
ATOM 3646 C CA . PRO B 1 161 ? 21.406 1.817 -6.512 1 97.56 161 PRO B CA 1
ATOM 3647 C C . PRO B 1 161 ? 21 2.406 -7.863 1 97.56 161 PRO B C 1
ATOM 3649 O O . PRO B 1 161 ? 21.75 2.285 -8.836 1 97.56 161 PRO B O 1
ATOM 3652 N N . PHE B 1 162 ? 19.844 2.996 -7.941 1 98.19 162 PHE B N 1
ATOM 3653 C CA . PHE B 1 162 ? 19.312 3.803 -9.031 1 98.19 162 PHE B CA 1
ATOM 3654 C C . PHE B 1 162 ? 18.719 5.105 -8.508 1 98.19 162 PHE B C 1
ATOM 3656 O O . PHE B 1 162 ? 18.141 5.137 -7.422 1 98.19 162 PHE B O 1
ATOM 3663 N N . PHE B 1 163 ? 18.875 6.172 -9.266 1 97.94 163 PHE B N 1
ATOM 3664 C CA . PHE B 1 163 ? 18.375 7.48 -8.852 1 97.94 163 PHE B CA 1
ATOM 3665 C C . PHE B 1 163 ? 17.391 8.031 -9.867 1 97.94 163 PHE B C 1
ATOM 3667 O O . PHE B 1 163 ? 17.609 7.918 -11.078 1 97.94 163 PHE B O 1
ATOM 3674 N N . PHE B 1 164 ? 16.312 8.539 -9.32 1 97.81 164 PHE B N 1
ATOM 3675 C CA . PHE B 1 164 ? 15.266 9.047 -10.188 1 97.81 164 PHE B CA 1
ATOM 3676 C C . PHE B 1 164 ? 14.859 10.461 -9.773 1 97.81 164 PHE B C 1
ATOM 3678 O O . PHE B 1 164 ? 14.766 10.758 -8.578 1 97.81 164 PHE B O 1
ATOM 3685 N N . GLU B 1 165 ? 14.602 11.258 -10.727 1 97 165 GLU B N 1
ATOM 3686 C CA . GLU B 1 165 ? 14.266 12.648 -10.445 1 97 165 GLU B CA 1
ATOM 3687 C C . GLU B 1 165 ? 12.789 12.797 -10.094 1 97 165 GLU B C 1
ATOM 3689 O O . GLU B 1 165 ? 11.922 12.25 -10.773 1 97 165 GLU B O 1
ATOM 3694 N N . ILE B 1 166 ? 12.539 13.547 -9.016 1 97.25 166 ILE B N 1
ATOM 3695 C CA . ILE B 1 166 ? 11.203 13.883 -8.531 1 97.25 166 ILE B CA 1
ATOM 3696 C C . ILE B 1 166 ? 10.711 15.164 -9.203 1 97.25 166 ILE B C 1
ATOM 3698 O O . ILE B 1 166 ? 11.492 16.094 -9.445 1 97.25 166 ILE B O 1
ATOM 3702 N N . GLN B 1 167 ? 9.469 15.227 -9.539 1 98 167 GLN B N 1
ATOM 3703 C CA . GLN B 1 167 ? 8.844 16.422 -10.094 1 98 167 GLN B CA 1
ATOM 3704 C C . GLN B 1 167 ? 7.762 16.969 -9.172 1 98 167 GLN B C 1
ATOM 3706 O O . GLN B 1 167 ? 7.34 16.281 -8.234 1 98 167 GLN B O 1
ATOM 3711 N N . CYS B 1 168 ? 7.422 18.141 -9.414 1 98.69 168 CYS B N 1
ATOM 3712 C CA . CYS B 1 168 ? 6.34 18.766 -8.656 1 98.69 168 CYS B CA 1
ATOM 3713 C C . CYS B 1 168 ? 5.027 18.703 -9.438 1 98.69 168 CYS B C 1
ATOM 3715 O O . CYS B 1 168 ? 4.973 19.094 -10.602 1 98.69 168 CYS B O 1
ATOM 3717 N N . ALA B 1 169 ? 3.984 18.172 -8.875 1 98.69 169 ALA B N 1
ATOM 3718 C CA . ALA B 1 169 ? 2.641 18.172 -9.453 1 98.69 169 ALA B CA 1
ATOM 3719 C C . ALA B 1 169 ? 1.799 19.297 -8.859 1 98.69 169 ALA B C 1
ATOM 3721 O O . ALA B 1 169 ? 1.692 19.438 -7.637 1 98.69 169 ALA B O 1
ATOM 3722 N N . VAL B 1 170 ? 1.247 20.062 -9.656 1 98.31 170 VAL B N 1
ATOM 3723 C CA . VAL B 1 170 ? 0.387 21.172 -9.258 1 98.31 170 VAL B CA 1
ATOM 3724 C C . VAL B 1 170 ? -0.97 21.047 -9.945 1 98.31 170 VAL B C 1
ATOM 3726 O O . VAL B 1 170 ? -1.056 20.578 -11.078 1 98.31 170 VAL B O 1
ATOM 3729 N N . PRO B 1 171 ? -2.035 21.453 -9.227 1 97.88 171 PRO B N 1
ATOM 3730 C CA . PRO B 1 171 ? -3.328 21.422 -9.914 1 97.88 171 PRO B CA 1
ATOM 3731 C C . PRO B 1 171 ? -3.297 22.172 -11.25 1 97.88 171 PRO B C 1
ATOM 3733 O O . PRO B 1 171 ? -2.641 23.203 -11.367 1 97.88 171 PRO B O 1
ATOM 3736 N N . ALA B 1 172 ? -4.039 21.625 -12.195 1 96.19 172 ALA B N 1
ATOM 3737 C CA . ALA B 1 172 ? -3.994 22.141 -13.57 1 96.19 172 ALA B CA 1
ATOM 3738 C C . ALA B 1 172 ? -4.398 23.609 -13.617 1 96.19 172 ALA B C 1
ATOM 3740 O O . ALA B 1 172 ? -3.9 24.359 -14.453 1 96.19 172 ALA B O 1
ATOM 3741 N N . ASP B 1 173 ? -5.234 24.031 -12.742 1 95.69 173 ASP B N 1
ATOM 3742 C CA . ASP B 1 173 ? -5.762 25.391 -12.758 1 95.69 173 ASP B CA 1
ATOM 3743 C C . ASP B 1 173 ? -4.977 26.297 -11.812 1 95.69 173 ASP B C 1
ATOM 3745 O O . ASP B 1 173 ? -5.332 27.469 -11.625 1 95.69 173 ASP B O 1
ATOM 3749 N N . SER B 1 174 ? -3.943 25.828 -11.258 1 96.5 174 SER B N 1
ATOM 3750 C CA . SER B 1 174 ? -3.139 26.625 -10.328 1 96.5 174 SER B CA 1
ATOM 3751 C C . SER B 1 174 ? -2.336 27.688 -11.062 1 96.5 174 SER B C 1
ATOM 3753 O O . SER B 1 174 ? -1.804 27.438 -12.141 1 96.5 174 SER B O 1
ATOM 3755 N N . PRO B 1 175 ? -2.203 28.875 -10.539 1 96.75 175 PRO B N 1
ATOM 3756 C CA . PRO B 1 175 ? -1.32 29.891 -11.109 1 96.75 175 PRO B CA 1
ATOM 3757 C C . PRO B 1 175 ? 0.128 29.422 -11.227 1 96.75 175 PRO B C 1
ATOM 3759 O O . PRO B 1 175 ? 0.886 29.953 -12.047 1 96.75 175 PRO B O 1
ATOM 3762 N N . LEU B 1 176 ? 0.457 28.484 -10.43 1 97.56 176 LEU B N 1
ATOM 3763 C CA . LEU B 1 176 ? 1.819 27.969 -10.445 1 97.56 176 LEU B CA 1
ATOM 3764 C C . LEU B 1 176 ? 2.119 27.266 -11.766 1 97.56 176 LEU B C 1
ATOM 3766 O O . LEU B 1 176 ? 3.281 27.031 -12.102 1 97.56 176 LEU B O 1
ATOM 3770 N N . ALA B 1 177 ? 1.057 26.906 -12.445 1 96.25 177 ALA B N 1
ATOM 3771 C CA . ALA B 1 177 ? 1.197 26.172 -13.695 1 96.25 177 ALA B CA 1
ATOM 3772 C C . ALA B 1 177 ? 1.909 27 -14.75 1 96.25 177 ALA B C 1
ATOM 3774 O O . ALA B 1 177 ? 2.385 26.469 -15.758 1 96.25 177 ALA B O 1
ATOM 3775 N N . ARG B 1 178 ? 2.004 28.281 -14.578 1 96.75 178 ARG B N 1
ATOM 3776 C CA . ARG B 1 178 ? 2.637 29.156 -15.555 1 96.75 178 ARG B CA 1
ATOM 3777 C C . ARG B 1 178 ? 4.152 29.016 -15.523 1 96.75 178 ARG B C 1
ATOM 3779 O O . ARG B 1 178 ? 4.836 29.375 -16.484 1 96.75 178 ARG B O 1
ATOM 3786 N N . HIS B 1 179 ? 4.652 28.578 -14.391 1 97.19 179 HIS B N 1
ATOM 3787 C CA . HIS B 1 179 ? 6.094 28.422 -14.234 1 97.19 179 HIS B CA 1
ATOM 3788 C C . HIS B 1 179 ? 6.559 27.078 -14.781 1 97.19 179 HIS B C 1
ATOM 3790 O O . HIS B 1 179 ? 5.887 26.062 -14.594 1 97.19 179 HIS B O 1
ATOM 3796 N N . GLU B 1 180 ? 7.656 27.031 -15.414 1 96.19 180 GLU B N 1
ATOM 3797 C CA . GLU B 1 180 ? 8.234 25.766 -15.883 1 96.19 180 GLU B CA 1
ATOM 3798 C C . GLU B 1 180 ? 9 25.062 -14.766 1 96.19 180 GLU B C 1
ATOM 3800 O O . GLU B 1 180 ? 9.133 23.844 -14.773 1 96.19 180 GLU B O 1
ATOM 3805 N N . GLU B 1 181 ? 9.461 25.875 -13.914 1 98 181 GLU B N 1
ATOM 3806 C CA . GLU B 1 181 ? 10.234 25.406 -12.766 1 98 181 GLU B CA 1
ATOM 3807 C C . GLU B 1 181 ? 9.75 26.062 -11.477 1 98 181 GLU B C 1
ATOM 3809 O O . GLU B 1 181 ? 9.484 27.266 -11.438 1 98 181 GLU B O 1
ATOM 3814 N N . LEU B 1 182 ? 9.641 25.25 -10.516 1 98.62 182 LEU B N 1
ATOM 3815 C CA . LEU B 1 182 ? 9.195 25.75 -9.211 1 98.62 182 LEU B CA 1
ATOM 3816 C C . LEU B 1 182 ? 10.32 25.656 -8.188 1 98.62 182 LEU B C 1
ATOM 3818 O O . LEU B 1 182 ? 11.102 24.703 -8.188 1 98.62 182 LEU B O 1
ATOM 3822 N N . THR B 1 183 ? 10.398 26.688 -7.363 1 98.56 183 THR B N 1
ATOM 3823 C CA . THR B 1 183 ? 11.383 26.797 -6.289 1 98.56 183 THR B CA 1
ATOM 3824 C C . THR B 1 183 ? 10.695 26.938 -4.934 1 98.56 183 THR B C 1
ATOM 3826 O O . THR B 1 183 ? 9.508 27.234 -4.863 1 98.56 183 THR B O 1
ATOM 3829 N N . PRO B 1 184 ? 11.461 26.703 -3.9 1 98.31 184 PRO B N 1
ATOM 3830 C CA . PRO B 1 184 ? 10.891 26.938 -2.572 1 98.31 184 PRO B CA 1
ATOM 3831 C C . PRO B 1 184 ? 10.305 28.328 -2.412 1 98.31 184 PRO B C 1
ATOM 3833 O O . PRO B 1 184 ? 9.242 28.5 -1.812 1 98.31 184 PRO B O 1
ATOM 3836 N N . ILE B 1 185 ? 10.906 29.312 -2.941 1 98.31 185 ILE B N 1
ATOM 3837 C CA . ILE B 1 185 ? 10.438 30.688 -2.818 1 98.31 185 ILE B CA 1
ATOM 3838 C C . ILE B 1 185 ? 9.086 30.844 -3.506 1 98.31 185 ILE B C 1
ATOM 3840 O O . ILE B 1 185 ? 8.164 31.453 -2.953 1 98.31 185 ILE B O 1
ATOM 3844 N N . LEU B 1 186 ? 8.945 30.266 -4.699 1 98.25 186 LEU B N 1
ATOM 3845 C CA . LEU B 1 186 ? 7.68 30.312 -5.426 1 98.25 186 LEU B CA 1
ATOM 3846 C C . LEU B 1 186 ? 6.594 29.562 -4.676 1 98.25 186 LEU B C 1
ATOM 3848 O O . LEU B 1 186 ? 5.406 29.875 -4.805 1 98.25 186 LEU B O 1
ATOM 3852 N N . LEU B 1 187 ? 7.047 28.609 -3.848 1 98.56 187 LEU B N 1
ATOM 3853 C CA . LEU B 1 187 ? 6.105 27.719 -3.172 1 98.56 187 LEU B CA 1
ATOM 3854 C C . LEU B 1 187 ? 5.945 28.109 -1.708 1 98.56 187 LEU B C 1
ATOM 3856 O O . LEU B 1 187 ? 5.387 27.344 -0.914 1 98.56 187 LEU B O 1
ATOM 3860 N N . ASP B 1 188 ? 6.391 29.266 -1.372 1 98.12 188 ASP B N 1
ATOM 3861 C CA . ASP B 1 188 ? 6.328 29.734 0.006 1 98.12 188 ASP B CA 1
ATOM 3862 C C . ASP B 1 188 ? 4.887 29.797 0.504 1 98.12 188 ASP B C 1
ATOM 3864 O O . ASP B 1 188 ? 4.055 30.5 -0.077 1 98.12 188 ASP B O 1
ATOM 3868 N N . ASP B 1 189 ? 4.586 28.984 1.476 1 95.75 189 ASP B N 1
ATOM 3869 C CA . ASP B 1 189 ? 3.305 28.938 2.178 1 95.75 189 ASP B CA 1
ATOM 3870 C C . ASP B 1 189 ? 2.217 28.328 1.296 1 95.75 189 ASP B C 1
ATOM 3872 O O . ASP B 1 189 ? 1.033 28.375 1.638 1 95.75 189 ASP B O 1
ATOM 3876 N N . VAL B 1 190 ? 2.596 27.797 0.121 1 97.25 190 VAL B N 1
ATOM 3877 C CA . VAL B 1 190 ? 1.652 27.031 -0.681 1 97.25 190 VAL B CA 1
ATOM 3878 C C . VAL B 1 190 ? 1.33 25.719 0.024 1 97.25 190 VAL B C 1
ATOM 3880 O O . VAL B 1 190 ? 2.23 25.031 0.524 1 97.25 190 VAL B O 1
ATOM 3883 N N . PRO B 1 191 ? 0.015 25.328 0.153 1 96.69 191 PRO B N 1
ATOM 3884 C CA . PRO B 1 191 ? -0.305 24.047 0.781 1 96.69 191 PRO B CA 1
ATOM 3885 C C . PRO B 1 191 ? 0.38 22.859 0.095 1 96.69 191 PRO B C 1
ATOM 3887 O O . PRO B 1 191 ? 0.241 22.688 -1.117 1 96.69 191 PRO B O 1
ATOM 3890 N N . PHE B 1 192 ? 1.086 22.094 0.915 1 96.94 192 PHE B N 1
ATOM 3891 C CA . PHE B 1 192 ? 1.831 20.953 0.406 1 96.94 192 PHE B CA 1
ATOM 3892 C C . PHE B 1 192 ? 1.248 19.656 0.937 1 96.94 192 PHE B C 1
ATOM 3894 O O . PHE B 1 192 ? 0.859 19.562 2.104 1 96.94 192 PHE B O 1
ATOM 3901 N N . ILE B 1 193 ? 1.176 18.703 0.066 1 97 193 ILE B N 1
ATOM 3902 C CA . ILE B 1 193 ? 0.942 17.312 0.438 1 97 193 ILE B CA 1
ATOM 3903 C C . ILE B 1 193 ? 2.264 16.547 0.429 1 97 193 ILE B C 1
ATOM 3905 O O . ILE B 1 193 ? 2.922 16.453 -0.609 1 97 193 ILE B O 1
ATOM 3909 N N . VAL B 1 194 ? 2.637 16.016 1.567 1 93.75 194 VAL B N 1
ATOM 3910 C CA . VAL B 1 194 ? 3.967 15.422 1.653 1 93.75 194 VAL B CA 1
ATOM 3911 C C . VAL B 1 194 ? 3.846 13.938 2.002 1 93.75 194 VAL B C 1
ATOM 3913 O O . VAL B 1 194 ? 2.84 13.508 2.57 1 93.75 194 VAL B O 1
ATOM 3916 N N . MET B 1 195 ? 4.91 13.266 1.527 1 90.69 195 MET B N 1
ATOM 3917 C CA . MET B 1 195 ? 5.098 11.906 2.027 1 90.69 195 MET B CA 1
ATOM 3918 C C . MET B 1 195 ? 5.512 11.914 3.496 1 90.69 195 MET B C 1
ATOM 3920 O O . MET B 1 195 ? 5.879 12.961 4.031 1 90.69 195 MET B O 1
ATOM 3924 N N . GLY B 1 196 ? 5.371 10.758 4.199 1 80.31 196 GLY B N 1
ATOM 3925 C CA . GLY B 1 196 ? 5.746 10.688 5.602 1 80.31 196 GLY B CA 1
ATOM 3926 C C . GLY B 1 196 ? 6.902 11.594 5.961 1 80.31 196 GLY B C 1
ATOM 3927 O O . GLY B 1 196 ? 7.742 11.906 5.113 1 80.31 196 GLY B O 1
ATOM 3928 N N . ALA B 1 197 ? 6.973 12.047 7.188 1 68.12 197 ALA B N 1
ATOM 3929 C CA . ALA B 1 197 ? 7.926 13.047 7.656 1 68.12 197 ALA B CA 1
ATOM 3930 C C . ALA B 1 197 ? 9.359 12.57 7.465 1 68.12 197 ALA B C 1
ATOM 3932 O O . ALA B 1 197 ? 10.266 13.367 7.195 1 68.12 197 ALA B O 1
ATOM 3933 N N . ASP B 1 198 ? 9.547 11.352 7.461 1 74.81 198 ASP B N 1
ATOM 3934 C CA . ASP B 1 198 ? 10.914 10.852 7.41 1 74.81 198 ASP B CA 1
ATOM 3935 C C . ASP B 1 198 ? 11.258 10.336 6.012 1 74.81 198 ASP B C 1
ATOM 3937 O O . ASP B 1 198 ? 12.367 9.836 5.785 1 74.81 198 ASP B O 1
ATOM 3941 N N . HIS B 1 199 ? 10.344 10.453 5.242 1 88 199 HIS B N 1
ATOM 3942 C CA . HIS B 1 199 ? 10.656 10.031 3.883 1 88 199 HIS B CA 1
ATOM 3943 C C . HIS B 1 199 ? 11.727 10.922 3.258 1 88 199 HIS B C 1
ATOM 3945 O O . HIS B 1 199 ? 11.727 12.133 3.467 1 88 199 HIS B O 1
ATOM 3951 N N . MET B 1 200 ? 12.586 10.398 2.486 1 92.25 200 MET B N 1
ATOM 3952 C CA . MET B 1 200 ? 13.742 11.102 1.948 1 92.25 200 MET B CA 1
ATOM 3953 C C . MET B 1 200 ? 13.312 12.312 1.127 1 92.25 200 MET B C 1
ATOM 3955 O O . MET B 1 200 ? 13.938 13.375 1.2 1 92.25 200 MET B O 1
ATOM 3959 N N . VAL B 1 201 ? 12.242 12.18 0.376 1 96.25 201 VAL B N 1
ATOM 3960 C CA . VAL B 1 201 ? 11.789 13.266 -0.487 1 96.25 201 VAL B CA 1
ATOM 3961 C C . VAL B 1 201 ? 11.289 14.43 0.366 1 96.25 201 VAL B C 1
ATOM 3963 O O . VAL B 1 201 ? 11.57 15.594 0.06 1 96.25 201 VAL B O 1
ATOM 3966 N N . THR B 1 202 ? 10.555 14.109 1.421 1 92.88 202 THR B N 1
ATOM 3967 C CA . THR B 1 202 ? 10.102 15.141 2.34 1 92.88 202 THR B CA 1
ATOM 3968 C C . THR B 1 202 ? 11.281 15.82 3.02 1 92.88 202 THR B C 1
ATOM 3970 O O . THR B 1 202 ? 11.328 17.047 3.119 1 92.88 202 THR B O 1
ATOM 3973 N N . ARG B 1 203 ? 12.234 15.055 3.455 1 91.81 203 ARG B N 1
ATOM 3974 C CA . ARG B 1 203 ? 13.422 15.594 4.109 1 91.81 203 ARG B CA 1
ATOM 3975 C C . ARG B 1 203 ? 14.195 16.516 3.172 1 91.81 203 ARG B C 1
ATOM 3977 O O . ARG B 1 203 ? 14.578 17.625 3.553 1 91.81 203 ARG B O 1
ATOM 3984 N N . ARG B 1 204 ? 14.406 16.078 2.027 1 95.94 204 ARG B N 1
ATOM 3985 C CA . ARG B 1 204 ? 15.148 16.859 1.048 1 95.94 204 ARG B CA 1
ATOM 3986 C C . ARG B 1 204 ? 14.391 18.125 0.667 1 95.94 204 ARG B C 1
ATOM 3988 O O . ARG B 1 204 ? 15 19.172 0.453 1 95.94 204 ARG B O 1
ATOM 3995 N N . ALA B 1 205 ? 13.094 18.031 0.579 1 96.75 205 ALA B N 1
ATOM 3996 C CA . ALA B 1 205 ? 12.281 19.219 0.323 1 96.75 205 ALA B CA 1
ATOM 3997 C C . ALA B 1 205 ? 12.398 20.219 1.463 1 96.75 205 ALA B C 1
ATOM 3999 O O . ALA B 1 205 ? 12.586 21.422 1.227 1 96.75 205 ALA B O 1
ATOM 4000 N N . ARG B 1 206 ? 12.258 19.688 2.633 1 94.62 206 ARG B N 1
ATOM 4001 C CA . ARG B 1 206 ? 12.375 20.547 3.805 1 94.62 206 ARG B CA 1
ATOM 4002 C C . ARG B 1 206 ? 13.711 21.281 3.814 1 94.62 206 ARG B C 1
ATOM 4004 O O . ARG B 1 206 ? 13.773 22.469 4.121 1 94.62 206 ARG B O 1
ATOM 4011 N N . GLU B 1 207 ? 14.734 20.578 3.543 1 95.25 207 GLU B N 1
ATOM 4012 C CA . GLU B 1 207 ? 16.062 21.172 3.482 1 95.25 207 GLU B CA 1
ATOM 4013 C C . GLU B 1 207 ? 16.141 22.266 2.42 1 95.25 207 GLU B C 1
ATOM 4015 O O . GLU B 1 207 ? 16.703 23.328 2.654 1 95.25 207 GLU B O 1
ATOM 4020 N N . ALA B 1 208 ? 15.594 22.016 1.283 1 97.38 208 ALA B N 1
ATOM 4021 C CA . ALA B 1 208 ? 15.578 23 0.198 1 97.38 208 ALA B CA 1
ATOM 4022 C C . ALA B 1 208 ? 14.82 24.25 0.606 1 97.38 208 ALA B C 1
ATOM 4024 O O . ALA B 1 208 ? 15.273 25.375 0.341 1 97.38 208 ALA B O 1
ATOM 4025 N N . PHE B 1 209 ? 13.672 24.078 1.227 1 96.88 209 PHE B N 1
ATOM 4026 C CA . PHE B 1 209 ? 12.891 25.203 1.687 1 96.88 209 PHE B CA 1
ATOM 4027 C C . PHE B 1 209 ? 13.648 26 2.744 1 96.88 209 PHE B C 1
ATOM 4029 O O . PHE B 1 209 ? 13.703 27.234 2.686 1 96.88 209 PHE B O 1
ATOM 4036 N N . HIS B 1 210 ? 14.219 25.312 3.646 1 95.62 210 HIS B N 1
ATOM 4037 C CA . HIS B 1 210 ? 14.977 25.953 4.719 1 95.62 210 HIS B CA 1
ATOM 4038 C C . HIS B 1 210 ? 16.125 26.781 4.164 1 95.62 210 HIS B C 1
ATOM 4040 O O . HIS B 1 210 ? 16.328 27.922 4.582 1 95.62 210 HIS B O 1
ATOM 4046 N N . ARG B 1 211 ? 16.844 26.266 3.281 1 96.56 211 ARG B N 1
ATOM 4047 C CA . ARG B 1 211 ? 18 26.922 2.684 1 96.56 211 ARG B CA 1
ATOM 4048 C C . ARG B 1 211 ? 17.594 28.234 2.025 1 96.56 211 ARG B C 1
ATOM 4050 O O . ARG B 1 211 ? 18.375 29.203 2.023 1 96.56 211 ARG B O 1
ATOM 4057 N N . GLU B 1 212 ? 16.391 28.281 1.526 1 96.75 212 GLU B N 1
ATOM 4058 C CA . GLU B 1 212 ? 15.945 29.453 0.801 1 96.75 212 GLU B CA 1
ATOM 4059 C C . GLU B 1 212 ? 15.109 30.375 1.693 1 96.75 212 GLU B C 1
ATOM 4061 O O . GLU B 1 212 ? 14.594 31.391 1.237 1 96.75 212 GLU B O 1
ATOM 4066 N N . GLY B 1 213 ? 14.953 29.969 2.914 1 96.69 213 GLY B N 1
ATOM 4067 C CA . GLY B 1 213 ? 14.18 30.766 3.855 1 96.69 213 GLY B CA 1
ATOM 4068 C C . GLY B 1 213 ? 12.695 30.797 3.547 1 96.69 213 GLY B C 1
ATOM 4069 O O . GLY B 1 213 ? 12.023 31.797 3.805 1 96.69 213 GLY B O 1
ATOM 4070 N N . ALA B 1 214 ? 12.211 29.797 2.848 1 97.75 214 ALA B N 1
ATOM 4071 C CA . ALA B 1 214 ? 10.797 29.656 2.508 1 97.75 214 ALA B CA 1
ATOM 4072 C C . ALA B 1 214 ? 10.102 28.688 3.447 1 97.75 214 ALA B C 1
ATOM 4074 O O . ALA B 1 214 ? 10.742 27.797 4.023 1 97.75 214 ALA B O 1
ATOM 4075 N N . ASN B 1 215 ? 8.789 28.828 3.555 1 96.31 215 ASN B N 1
ATOM 4076 C CA . ASN B 1 215 ? 8.016 27.984 4.453 1 96.31 215 ASN B CA 1
ATOM 4077 C C . ASN B 1 215 ? 7.32 26.859 3.695 1 96.31 215 ASN B C 1
ATOM 4079 O O . ASN B 1 215 ? 6.523 27.094 2.789 1 96.31 215 ASN B O 1
ATOM 4083 N N . LEU B 1 216 ? 7.633 25.656 4.078 1 94.5 216 LEU B N 1
ATOM 4084 C CA . LEU B 1 216 ? 6.906 24.484 3.596 1 94.5 216 LEU B CA 1
ATOM 4085 C C . LEU B 1 216 ? 5.641 24.25 4.414 1 94.5 216 LEU B C 1
ATOM 4087 O O . LEU B 1 216 ? 5.688 23.609 5.465 1 94.5 216 LEU B O 1
ATOM 4091 N N . ARG B 1 217 ? 4.539 24.672 3.926 1 93.88 217 ARG B N 1
ATOM 4092 C CA . ARG B 1 217 ? 3.277 24.531 4.648 1 93.88 217 ARG B CA 1
ATOM 4093 C C . ARG B 1 217 ? 2.629 23.188 4.371 1 93.88 217 ARG B C 1
ATOM 4095 O O . ARG B 1 217 ? 2.064 22.969 3.297 1 93.88 217 ARG B O 1
ATOM 4102 N N . ILE B 1 218 ? 2.611 22.375 5.363 1 90.38 218 ILE B N 1
ATOM 4103 C CA . ILE B 1 218 ? 2.07 21.031 5.188 1 90.38 218 ILE B CA 1
ATOM 4104 C C . ILE B 1 218 ? 0.571 21.031 5.477 1 90.38 218 ILE B C 1
ATOM 4106 O O . ILE B 1 218 ? 0.152 21.281 6.609 1 90.38 218 ILE B O 1
ATOM 4110 N N . ARG B 1 219 ? -0.163 20.734 4.484 1 93.75 219 ARG B N 1
ATOM 4111 C CA . ARG B 1 219 ? -1.614 20.641 4.602 1 93.75 219 ARG B CA 1
ATOM 4112 C C . ARG B 1 219 ? -2.049 19.188 4.828 1 93.75 219 ARG B C 1
ATOM 4114 O O . ARG B 1 219 ? -3.057 18.938 5.492 1 93.75 219 ARG B O 1
ATOM 4121 N N . CYS B 1 220 ? -1.332 18.266 4.195 1 93.25 220 CYS B N 1
ATOM 4122 C CA . CYS B 1 220 ? -1.647 16.844 4.297 1 93.25 220 CYS B CA 1
ATOM 4123 C C . CYS B 1 220 ? -0.378 16 4.277 1 93.25 220 CYS B C 1
ATOM 4125 O O . CYS B 1 220 ? 0.542 16.281 3.504 1 93.25 220 CYS B O 1
ATOM 4127 N N . GLN B 1 221 ? -0.376 15.094 5.145 1 90.44 221 GLN B N 1
ATOM 4128 C CA . GLN B 1 221 ? 0.658 14.062 5.141 1 90.44 221 GLN B CA 1
ATOM 4129 C C . GLN B 1 221 ? 0.072 12.695 4.793 1 90.44 221 GLN B C 1
ATOM 4131 O O . GLN B 1 221 ? -0.95 12.289 5.352 1 90.44 221 GLN B O 1
ATOM 4136 N N . THR B 1 222 ? 0.705 12.023 3.836 1 92.69 222 THR B N 1
ATOM 4137 C CA . THR B 1 222 ? 0.258 10.695 3.414 1 92.69 222 THR B CA 1
ATOM 4138 C C . THR B 1 222 ? 1.45 9.781 3.148 1 92.69 222 THR B C 1
ATOM 4140 O O . THR B 1 222 ? 2.594 10.148 3.43 1 92.69 222 THR B O 1
ATOM 4143 N N . ASP B 1 223 ? 1.152 8.555 2.65 1 89.06 223 ASP B N 1
ATOM 4144 C CA . ASP B 1 223 ? 2.217 7.555 2.715 1 89.06 223 ASP B CA 1
ATOM 4145 C C . ASP B 1 223 ? 2.625 7.098 1.317 1 89.06 223 ASP B C 1
ATOM 4147 O O . ASP B 1 223 ? 3.67 6.469 1.146 1 89.06 223 ASP B O 1
ATOM 4151 N N . LEU B 1 224 ? 1.832 7.328 0.356 1 94.44 224 LEU B N 1
ATOM 4152 C CA . LEU B 1 224 ? 2.168 6.938 -1.009 1 94.44 224 LEU B CA 1
ATOM 4153 C C . LEU B 1 224 ? 2.125 8.141 -1.946 1 94.44 224 LEU B C 1
ATOM 4155 O O . LEU B 1 224 ? 1.252 9 -1.819 1 94.44 224 LEU B O 1
ATOM 4159 N N . PHE B 1 225 ? 3.016 8.141 -2.922 1 96.38 225 PHE B N 1
ATOM 4160 C CA . PHE B 1 225 ? 3.006 9.18 -3.947 1 96.38 225 PHE B CA 1
ATOM 4161 C C . PHE B 1 225 ? 1.667 9.211 -4.676 1 96.38 225 PHE B C 1
ATOM 4163 O O . PHE B 1 225 ? 1.167 10.281 -5.027 1 96.38 225 PHE B O 1
ATOM 4170 N N . ARG B 1 226 ? 1.119 8.039 -4.875 1 95.62 226 ARG B N 1
ATOM 4171 C CA . ARG B 1 226 ? -0.169 7.934 -5.555 1 95.62 226 ARG B CA 1
ATOM 4172 C C . ARG B 1 226 ? -1.255 8.672 -4.781 1 95.62 226 ARG B C 1
ATOM 4174 O O . ARG B 1 226 ? -2.066 9.391 -5.367 1 95.62 226 ARG B O 1
ATOM 4181 N N . ASN B 1 227 ? -1.304 8.445 -3.461 1 95.69 227 ASN B N 1
ATOM 4182 C CA . ASN B 1 227 ? -2.275 9.148 -2.631 1 95.69 227 ASN B CA 1
ATOM 4183 C C . ASN B 1 227 ? -2.094 10.664 -2.725 1 95.69 227 ASN B C 1
ATOM 4185 O O . ASN B 1 227 ? -3.07 11.398 -2.881 1 95.69 227 ASN B O 1
ATOM 4189 N N . ALA B 1 228 ? -0.865 11.094 -2.639 1 97.12 228 ALA B N 1
ATOM 4190 C CA . ALA B 1 228 ? -0.556 12.523 -2.707 1 97.12 228 ALA B CA 1
ATOM 4191 C C . ALA B 1 228 ? -1.005 13.117 -4.039 1 97.12 228 ALA B C 1
ATOM 4193 O O . ALA B 1 228 ? -1.63 14.18 -4.07 1 97.12 228 ALA B O 1
ATOM 4194 N N . LEU B 1 229 ? -0.697 12.422 -5.113 1 97.5 229 LEU B N 1
ATOM 4195 C CA . LEU B 1 229 ? -1.051 12.898 -6.449 1 97.5 229 LEU B CA 1
ATOM 4196 C C . LEU B 1 229 ? -2.562 13.031 -6.594 1 97.5 229 LEU B C 1
ATOM 4198 O O . LEU B 1 229 ? -3.053 14 -7.176 1 97.5 229 LEU B O 1
ATOM 4202 N N . ASN B 1 230 ? -3.252 12.086 -6.086 1 96.38 230 ASN B N 1
ATOM 4203 C CA . ASN B 1 230 ? -4.707 12.109 -6.215 1 96.38 230 ASN B CA 1
ATOM 4204 C C . ASN B 1 230 ? -5.32 13.234 -5.387 1 96.38 230 ASN B C 1
ATOM 4206 O O . ASN B 1 230 ? -6.352 13.797 -5.762 1 96.38 230 ASN B O 1
ATOM 4210 N N . LEU B 1 231 ? -4.688 13.523 -4.262 1 97.25 231 LEU B N 1
ATOM 4211 C CA . LEU B 1 231 ? -5.129 14.688 -3.49 1 97.25 231 LEU B CA 1
ATOM 4212 C C . LEU B 1 231 ? -4.848 15.977 -4.246 1 97.25 231 LEU B C 1
ATOM 4214 O O . LEU B 1 231 ? -5.625 16.938 -4.16 1 97.25 231 LEU B O 1
ATOM 4218 N N . VAL B 1 232 ? -3.752 16.062 -5.016 1 98.06 232 VAL B N 1
ATOM 4219 C CA . VAL B 1 232 ? -3.465 17.203 -5.875 1 98.06 232 VAL B CA 1
ATOM 4220 C C . VAL B 1 232 ? -4.57 17.359 -6.914 1 98.06 232 VAL B C 1
ATOM 4222 O O . VAL B 1 232 ? -5.059 18.469 -7.141 1 98.06 232 VAL B O 1
ATOM 4225 N N . LYS B 1 233 ? -4.961 16.234 -7.531 1 96.5 233 LYS B N 1
ATOM 4226 C CA . LYS B 1 233 ? -6.016 16.25 -8.547 1 96.5 233 LYS B CA 1
ATOM 4227 C C . LYS B 1 233 ? -7.309 16.828 -7.984 1 96.5 233 LYS B C 1
ATOM 4229 O O . LYS B 1 233 ? -8.094 17.438 -8.727 1 96.5 233 LYS B O 1
ATOM 4234 N N . GLN B 1 234 ? -7.457 16.641 -6.684 1 95.62 234 GLN B N 1
ATOM 4235 C CA . GLN B 1 234 ? -8.656 17.141 -6.031 1 95.62 234 GLN B CA 1
ATOM 4236 C C . GLN B 1 234 ? -8.477 18.594 -5.594 1 95.62 234 GLN B C 1
ATOM 4238 O O . GLN B 1 234 ? -9.375 19.172 -4.977 1 95.62 234 GLN B O 1
ATOM 4243 N N . GLY B 1 235 ? -7.32 19.172 -5.746 1 95.62 235 GLY B N 1
ATOM 4244 C CA . GLY B 1 235 ? -7.094 20.594 -5.516 1 95.62 235 GLY B CA 1
ATOM 4245 C C . GLY B 1 235 ? -6.625 20.906 -4.105 1 95.62 235 GLY B C 1
ATOM 4246 O O . GLY B 1 235 ? -6.664 22.047 -3.672 1 95.62 235 GLY B O 1
ATOM 4247 N N . LEU B 1 236 ? -6.164 19.891 -3.377 1 96.38 236 LEU B N 1
ATOM 4248 C CA . LEU B 1 236 ? -5.855 20.094 -1.964 1 96.38 236 LEU B CA 1
ATOM 4249 C C . LEU B 1 236 ? -4.512 20.797 -1.795 1 96.38 236 LEU B C 1
ATOM 4251 O O . LEU B 1 236 ? -4.211 21.312 -0.721 1 96.38 236 LEU B O 1
ATOM 4255 N N . GLY B 1 237 ? -3.672 20.719 -2.771 1 97.31 237 GLY B N 1
ATOM 4256 C CA . GLY B 1 237 ? -2.342 21.312 -2.703 1 97.31 237 GLY B CA 1
ATOM 4257 C C . GLY B 1 237 ? -1.423 20.828 -3.812 1 97.31 237 GLY B C 1
ATOM 4258 O O . GLY B 1 237 ? -1.89 20.375 -4.863 1 97.31 237 GLY B O 1
ATOM 4259 N N . VAL B 1 238 ? -0.099 21.062 -3.574 1 98.62 238 VAL B N 1
ATOM 4260 C CA . VAL B 1 238 ? 0.938 20.594 -4.488 1 98.62 238 VAL B CA 1
ATOM 4261 C C . VAL B 1 238 ? 1.733 19.469 -3.832 1 98.62 238 VAL B C 1
ATOM 4263 O O . VAL B 1 238 ? 1.677 19.281 -2.615 1 98.62 238 VAL B O 1
ATOM 4266 N N . THR B 1 239 ? 2.369 18.672 -4.652 1 98.69 239 THR B N 1
ATOM 4267 C CA . THR B 1 239 ? 3.178 17.594 -4.09 1 98.69 239 THR B CA 1
ATOM 4268 C C . THR B 1 239 ? 4.402 17.328 -4.961 1 98.69 239 THR B C 1
ATOM 4270 O O . THR B 1 239 ? 4.5 17.828 -6.078 1 98.69 239 THR B O 1
ATOM 4273 N N . LEU B 1 240 ? 5.383 16.672 -4.41 1 98.62 240 LEU B N 1
ATOM 4274 C CA . LEU B 1 240 ? 6.484 16.062 -5.141 1 98.62 240 LEU B CA 1
ATOM 4275 C C . LEU B 1 240 ? 6.184 14.594 -5.449 1 98.62 240 LEU B C 1
ATOM 4277 O O . LEU B 1 240 ? 5.715 13.852 -4.578 1 98.62 240 LEU B O 1
ATOM 4281 N N . VAL B 1 241 ? 6.438 14.172 -6.699 1 98.38 241 VAL B N 1
ATOM 4282 C CA . VAL B 1 241 ? 5.988 12.844 -7.098 1 98.38 241 VAL B CA 1
ATOM 4283 C C . VAL B 1 241 ? 7.062 12.164 -7.945 1 98.38 241 VAL B C 1
ATOM 4285 O O . VAL B 1 241 ? 7.738 12.82 -8.742 1 98.38 241 VAL B O 1
ATOM 4288 N N . ASP B 1 242 ? 7.145 10.875 -7.781 1 97.12 242 ASP B N 1
ATOM 4289 C CA . ASP B 1 242 ? 8.148 10.078 -8.477 1 97.12 242 ASP B CA 1
ATOM 4290 C C . ASP B 1 242 ? 7.691 9.719 -9.891 1 97.12 242 ASP B C 1
ATOM 4292 O O . ASP B 1 242 ? 6.5 9.781 -10.195 1 97.12 242 ASP B O 1
ATOM 4296 N N . PRO B 1 243 ? 8.664 9.32 -10.789 1 96.44 243 PRO B N 1
ATOM 4297 C CA . PRO B 1 243 ? 8.305 9.031 -12.188 1 96.44 243 PRO B CA 1
ATOM 4298 C C . PRO B 1 243 ? 7.516 7.734 -12.328 1 96.44 243 PRO B C 1
ATOM 4300 O O . PRO B 1 243 ? 6.809 7.547 -13.328 1 96.44 243 PRO B O 1
ATOM 4303 N N . PHE B 1 244 ? 7.594 6.832 -11.422 1 96.81 244 PHE B N 1
ATOM 4304 C CA . PHE B 1 244 ? 6.895 5.559 -11.539 1 96.81 244 PHE B CA 1
ATOM 4305 C C . PHE B 1 244 ? 5.398 5.738 -11.312 1 96.81 244 PHE B C 1
ATOM 4307 O O . PHE B 1 244 ? 4.582 5.152 -12.023 1 96.81 244 PHE B O 1
ATOM 4314 N N . THR B 1 245 ? 5.078 6.496 -10.242 1 95.94 245 THR B N 1
ATOM 4315 C CA . THR B 1 245 ? 3.68 6.859 -10.039 1 95.94 245 THR B CA 1
ATOM 4316 C C . THR B 1 245 ? 3.121 7.562 -11.273 1 95.94 245 THR B C 1
ATOM 4318 O O . THR B 1 245 ? 2.014 7.258 -11.719 1 95.94 245 THR B O 1
ATOM 4321 N N . LEU B 1 246 ? 3.861 8.422 -11.875 1 94.75 246 LEU B N 1
ATOM 4322 C CA . LEU B 1 246 ? 3.436 9.211 -13.031 1 94.75 246 LEU B CA 1
ATOM 4323 C C . LEU B 1 246 ? 3.209 8.312 -14.242 1 94.75 246 LEU B C 1
ATOM 4325 O O . LEU B 1 246 ? 2.281 8.547 -15.023 1 94.75 246 LEU B O 1
ATOM 4329 N N . SER B 1 247 ? 3.986 7.324 -14.422 1 90.38 247 SER B N 1
ATOM 4330 C CA . SER B 1 247 ? 3.92 6.477 -15.609 1 90.38 247 SER B CA 1
ATOM 4331 C C . SER B 1 247 ? 2.635 5.656 -15.633 1 90.38 247 SER B C 1
ATOM 4333 O O . SER B 1 247 ? 2.197 5.203 -16.688 1 90.38 247 SER B O 1
ATOM 4335 N N . SER B 1 248 ? 2.035 5.422 -14.477 1 89.06 248 SER B N 1
ATOM 4336 C CA . SER B 1 248 ? 0.813 4.629 -14.391 1 89.06 248 SER B CA 1
ATOM 4337 C C . SER B 1 248 ? -0.408 5.516 -14.18 1 89.06 248 SER B C 1
ATOM 4339 O O . SER B 1 248 ? -1.492 5.023 -13.859 1 89.06 248 SER B O 1
ATOM 4341 N N . ASP B 1 249 ? -0.223 6.777 -14.242 1 92.19 249 ASP B N 1
ATOM 4342 C CA . ASP B 1 249 ? -1.297 7.742 -14.016 1 92.19 249 ASP B CA 1
ATOM 4343 C C . ASP B 1 249 ? -1.897 8.211 -15.344 1 92.19 249 ASP B C 1
ATOM 4345 O O . ASP B 1 249 ? -1.259 8.1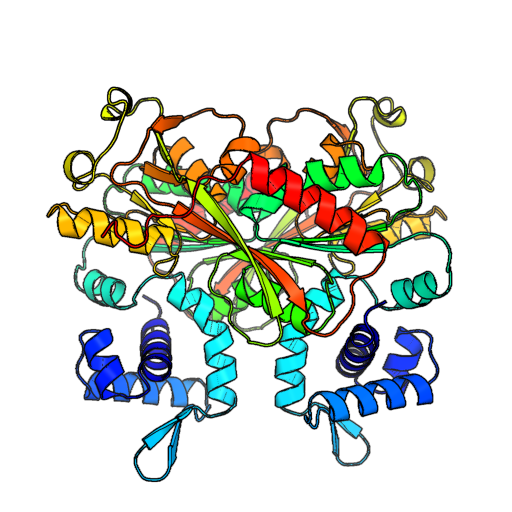02 -16.391 1 92.19 249 ASP B O 1
ATOM 4349 N N . ASP B 1 250 ? -3.137 8.68 -15.312 1 88.5 250 ASP B N 1
ATOM 4350 C CA . ASP B 1 250 ? -3.816 9.141 -16.516 1 88.5 250 ASP B CA 1
ATOM 4351 C C . ASP B 1 250 ? -3.396 10.562 -16.875 1 88.5 250 ASP B C 1
ATOM 4353 O O . ASP B 1 250 ? -3.842 11.109 -17.891 1 88.5 250 ASP B O 1
ATOM 4357 N N . ARG B 1 251 ? -2.648 11.219 -16.094 1 90 251 ARG B N 1
ATOM 4358 C CA . ARG B 1 251 ? -2.035 12.523 -16.312 1 90 251 ARG B CA 1
ATOM 4359 C C . ARG B 1 251 ? -3.096 13.609 -16.453 1 90 251 ARG B C 1
ATOM 4361 O O . ARG B 1 251 ? -2.932 14.555 -17.219 1 90 251 ARG B O 1
ATOM 4368 N N . SER B 1 252 ? -4.16 13.445 -15.75 1 91.94 252 SER B N 1
ATOM 4369 C CA . SER B 1 252 ? -5.23 14.445 -15.758 1 91.94 252 SER B CA 1
ATOM 4370 C C . SER B 1 252 ? -5.355 15.133 -14.406 1 91.94 252 SER B C 1
ATOM 4372 O O . SER B 1 252 ? -4.988 14.555 -13.375 1 91.94 252 SER B O 1
ATOM 4374 N N . GLY B 1 253 ? -5.77 16.375 -14.461 1 95.19 253 GLY B N 1
ATOM 4375 C CA . GLY B 1 253 ? -6.094 17.094 -13.242 1 95.19 253 GLY B CA 1
ATOM 4376 C C . GLY B 1 253 ? -4.906 17.828 -12.648 1 95.19 253 GLY B C 1
ATOM 4377 O O . GLY B 1 253 ? -5.031 18.484 -11.617 1 95.19 253 GLY B O 1
ATOM 4378 N N . TYR B 1 254 ? -3.756 17.688 -13.289 1 97.88 254 TYR B N 1
ATOM 4379 C CA . TYR B 1 254 ? -2.553 18.328 -12.781 1 97.88 254 TYR B CA 1
ATOM 4380 C C . TYR B 1 254 ? -1.554 18.578 -13.906 1 97.88 254 TYR B C 1
ATOM 4382 O O . TYR B 1 254 ? -1.723 18.062 -15.016 1 97.88 254 TYR B O 1
ATOM 4390 N N . VAL B 1 255 ? -0.6 19.438 -13.664 1 98.19 255 VAL B N 1
ATOM 4391 C CA . VAL B 1 255 ? 0.556 19.609 -14.539 1 98.19 255 VAL B CA 1
ATOM 4392 C C . VAL B 1 255 ? 1.84 19.344 -13.758 1 98.19 255 VAL B C 1
ATOM 4394 O O . VAL B 1 255 ? 1.876 19.516 -12.531 1 98.19 255 VAL B O 1
ATOM 4397 N N . LEU B 1 256 ? 2.832 18.891 -14.461 1 98.31 256 LEU B N 1
ATOM 4398 C CA . LEU B 1 256 ? 4.129 18.609 -13.859 1 98.31 256 LEU B CA 1
ATOM 4399 C C . LEU B 1 256 ? 5.109 19.75 -14.109 1 98.31 256 LEU B C 1
ATOM 4401 O O . LEU B 1 256 ? 5.133 20.328 -15.203 1 98.31 256 LEU B O 1
ATOM 4405 N N . ARG B 1 257 ? 5.848 20.094 -13.094 1 98.5 257 ARG B N 1
ATOM 4406 C CA . ARG B 1 257 ? 6.914 21.094 -13.188 1 98.5 257 ARG B CA 1
ATOM 4407 C C . ARG B 1 257 ? 8.203 20.562 -12.555 1 98.5 257 ARG B C 1
ATOM 4409 O O . ARG B 1 257 ? 8.164 19.797 -11.602 1 98.5 257 ARG B O 1
ATOM 4416 N N . ARG B 1 258 ? 9.273 21.078 -13.078 1 97.69 258 ARG B N 1
ATOM 4417 C CA . ARG B 1 258 ? 10.555 20.781 -12.438 1 97.69 258 ARG B CA 1
ATOM 4418 C C . ARG B 1 258 ? 10.656 21.469 -11.086 1 97.69 258 ARG B C 1
ATOM 4420 O O . ARG B 1 258 ? 10.062 22.531 -10.867 1 97.69 258 ARG B O 1
ATOM 4427 N N . PHE B 1 259 ? 11.266 20.797 -10.172 1 98.31 259 PHE B N 1
ATOM 4428 C CA . PHE B 1 259 ? 11.578 21.406 -8.883 1 98.31 259 PHE B CA 1
ATOM 4429 C C . PHE B 1 259 ? 13.062 21.734 -8.781 1 98.31 259 PHE B C 1
ATOM 4431 O O . PHE B 1 259 ? 13.914 20.922 -9.164 1 98.31 259 PHE B O 1
ATOM 4438 N N . ALA B 1 260 ? 13.352 22.938 -8.383 1 97.38 260 ALA B N 1
ATOM 4439 C CA . ALA B 1 260 ? 14.727 23.375 -8.133 1 97.38 260 ALA B CA 1
ATOM 4440 C C . ALA B 1 260 ? 14.914 23.781 -6.676 1 97.38 260 ALA B C 1
ATOM 4442 O O . ALA B 1 260 ? 14.172 24.609 -6.152 1 97.38 260 ALA B O 1
ATOM 4443 N N . PRO B 1 261 ? 15.93 23.188 -6.074 1 97.06 261 PRO B N 1
ATOM 4444 C CA . PRO B 1 261 ? 16.938 22.25 -6.57 1 97.06 261 PRO B CA 1
ATOM 4445 C C . PRO B 1 261 ? 16.391 20.844 -6.824 1 97.06 261 PRO B C 1
ATOM 4447 O O . PRO B 1 261 ? 15.352 20.484 -6.266 1 97.06 261 PRO B O 1
ATOM 4450 N N . ARG B 1 262 ? 17.156 20.156 -7.598 1 96.38 262 ARG B N 1
ATOM 4451 C CA . ARG B 1 262 ? 16.734 18.797 -7.934 1 96.38 262 ARG B CA 1
ATOM 4452 C C . ARG B 1 262 ? 16.641 17.922 -6.684 1 96.38 262 ARG B C 1
ATOM 4454 O O . ARG B 1 262 ? 17.516 17.969 -5.828 1 96.38 262 ARG B O 1
ATOM 4461 N N . ILE B 1 263 ? 15.555 17.25 -6.59 1 97.06 263 ILE B N 1
ATOM 4462 C CA . ILE B 1 263 ? 15.359 16.219 -5.562 1 97.06 263 ILE B CA 1
ATOM 4463 C C . ILE B 1 263 ? 15.305 14.844 -6.211 1 97.06 263 ILE B C 1
ATOM 4465 O O . ILE B 1 263 ? 14.594 14.648 -7.199 1 97.06 263 ILE B O 1
ATOM 4469 N N . LEU B 1 264 ? 16.062 13.922 -5.676 1 97.25 264 LEU B N 1
ATOM 4470 C CA 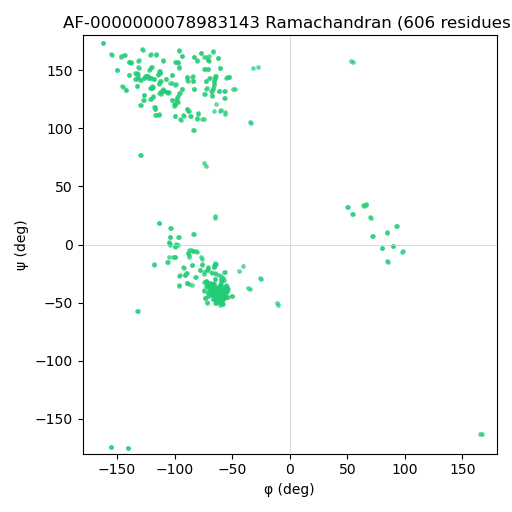. LEU B 1 264 ? 16.125 12.578 -6.246 1 97.25 264 LEU B CA 1
ATOM 4471 C C . LEU B 1 264 ? 15.508 11.555 -5.309 1 97.25 264 LEU B C 1
ATOM 4473 O O . LEU B 1 264 ? 15.5 11.742 -4.09 1 97.25 264 LEU B O 1
ATOM 4477 N N . LEU B 1 265 ? 14.953 10.586 -5.922 1 97.69 265 LEU B N 1
ATOM 4478 C CA . LEU B 1 265 ? 14.508 9.375 -5.223 1 97.69 265 LEU B CA 1
ATOM 4479 C C . LEU B 1 265 ? 15.547 8.266 -5.348 1 97.69 265 LEU B C 1
ATOM 4481 O O . LEU B 1 265 ? 15.906 7.871 -6.461 1 97.69 265 LEU B O 1
ATOM 4485 N N . ASP B 1 266 ? 16.031 7.766 -4.215 1 97.62 266 ASP B N 1
ATOM 4486 C CA . ASP B 1 266 ? 17.016 6.699 -4.195 1 97.62 266 ASP B CA 1
ATOM 4487 C C . ASP B 1 266 ? 16.359 5.328 -4.121 1 97.62 266 ASP B C 1
ATOM 4489 O O . ASP B 1 266 ? 15.805 4.953 -3.08 1 97.62 266 ASP B O 1
ATOM 4493 N N . VAL B 1 267 ? 16.484 4.613 -5.207 1 98.31 267 VAL B N 1
ATOM 4494 C CA . VAL B 1 267 ? 15.898 3.281 -5.27 1 98.31 267 VAL B CA 1
ATOM 4495 C C . VAL B 1 267 ? 17 2.232 -5.375 1 98.31 267 VAL B C 1
ATOM 4497 O O . VAL B 1 267 ? 18.047 2.482 -5.973 1 98.31 267 VAL B O 1
ATOM 4500 N N . ILE B 1 268 ? 16.734 1.08 -4.758 1 98.38 268 ILE B N 1
ATOM 4501 C CA . ILE B 1 268 ? 17.719 0.002 -4.809 1 98.38 268 ILE B CA 1
ATOM 4502 C C . ILE B 1 268 ? 17.031 -1.306 -5.195 1 98.38 268 ILE B C 1
ATOM 4504 O O . ILE B 1 268 ? 15.859 -1.529 -4.852 1 98.38 268 ILE B O 1
ATOM 4508 N N . ILE B 1 269 ? 17.719 -2.146 -5.895 1 98.69 269 ILE B N 1
ATOM 4509 C CA . ILE B 1 269 ? 17.406 -3.564 -6.008 1 98.69 269 ILE B CA 1
ATOM 4510 C C . ILE B 1 269 ? 18.219 -4.363 -4.996 1 98.69 269 ILE B C 1
ATOM 4512 O O . ILE B 1 269 ? 19.438 -4.176 -4.883 1 98.69 269 ILE B O 1
ATOM 4516 N N . VAL B 1 270 ? 17.562 -5.23 -4.234 1 97.75 270 VAL B N 1
ATOM 4517 C CA . VAL B 1 270 ? 18.266 -5.984 -3.207 1 97.75 270 VAL B CA 1
ATOM 4518 C C . VAL B 1 270 ? 18.094 -7.48 -3.443 1 97.75 270 VAL B C 1
ATOM 4520 O O . VAL B 1 270 ? 17.031 -7.926 -3.875 1 97.75 270 VAL B O 1
ATOM 4523 N N . THR B 1 271 ? 19.062 -8.258 -3.201 1 95.06 271 THR B N 1
ATOM 4524 C CA . THR B 1 271 ? 19.094 -9.711 -3.08 1 95.06 271 THR B CA 1
ATOM 4525 C C . THR B 1 271 ? 19.844 -10.133 -1.822 1 95.06 271 THR B C 1
ATOM 4527 O O . THR B 1 271 ? 20.609 -9.344 -1.252 1 95.06 271 THR B O 1
ATOM 4530 N N . ALA B 1 272 ? 19.562 -11.297 -1.389 1 87.56 272 ALA B N 1
ATOM 4531 C CA . ALA B 1 272 ? 20.234 -11.773 -0.181 1 87.56 272 ALA B CA 1
ATOM 4532 C C . ALA B 1 272 ? 21.688 -12.133 -0.467 1 87.56 272 ALA B C 1
ATOM 4534 O O . ALA B 1 272 ? 21.984 -12.875 -1.409 1 87.56 272 ALA B O 1
ATOM 4535 N N . ARG B 1 273 ? 22.469 -11.586 0.362 1 90.19 273 ARG B N 1
ATOM 4536 C CA . ARG B 1 273 ? 23.891 -11.891 0.215 1 90.19 273 ARG B CA 1
ATOM 4537 C C . ARG B 1 273 ? 24.172 -13.359 0.527 1 90.19 273 ARG B C 1
ATOM 4539 O O . ARG B 1 273 ? 23.672 -13.891 1.524 1 90.19 273 ARG B O 1
ATOM 4546 N N . GLY B 1 274 ? 24.953 -13.984 -0.329 1 81.81 274 GLY B N 1
ATOM 4547 C CA . GLY B 1 274 ? 25.375 -15.359 -0.093 1 81.81 274 GLY B CA 1
ATOM 4548 C C . GLY B 1 274 ? 24.312 -16.375 -0.464 1 81.81 274 GLY B C 1
ATOM 4549 O O . GLY B 1 274 ? 24.516 -17.578 -0.293 1 81.81 274 GLY B O 1
ATOM 4550 N N . ARG B 1 275 ? 23.266 -15.984 -0.844 1 79.5 275 ARG B N 1
ATOM 4551 C CA . ARG B 1 275 ? 22.219 -16.875 -1.317 1 79.5 275 ARG B CA 1
ATOM 4552 C C . ARG B 1 275 ? 21.953 -16.688 -2.807 1 79.5 275 ARG B C 1
ATOM 4554 O O . ARG B 1 275 ? 21.453 -15.641 -3.219 1 79.5 275 ARG B O 1
ATOM 4561 N N . PRO B 1 276 ? 22.312 -17.703 -3.521 1 78.5 276 PRO B N 1
ATOM 4562 C CA . PRO B 1 276 ? 22.094 -17.547 -4.957 1 78.5 276 PRO B CA 1
ATOM 4563 C C . PRO B 1 276 ? 20.609 -17.453 -5.312 1 78.5 276 PRO B C 1
ATOM 4565 O O . PRO B 1 276 ? 19.781 -18.141 -4.711 1 78.5 276 PRO B O 1
ATOM 4568 N N . ILE B 1 277 ? 20.266 -16.516 -6.242 1 83.44 277 ILE B N 1
ATOM 4569 C CA . ILE B 1 277 ? 18.906 -16.438 -6.746 1 83.44 277 ILE B CA 1
ATOM 4570 C C . ILE B 1 277 ? 18.688 -17.5 -7.816 1 83.44 277 ILE B C 1
ATOM 4572 O O . ILE B 1 277 ? 19.656 -18.062 -8.352 1 83.44 277 ILE B O 1
ATOM 4576 N N . SER B 1 278 ? 17.422 -17.859 -8.047 1 80.25 278 SER B N 1
ATOM 4577 C CA . SER B 1 278 ? 17.078 -18.844 -9.062 1 80.25 278 SER B CA 1
ATOM 4578 C C . SER B 1 278 ? 17.484 -18.375 -10.461 1 80.25 278 SER B C 1
ATOM 4580 O O . SER B 1 278 ? 17.734 -17.172 -10.664 1 80.25 278 SER B O 1
ATOM 4582 N N . ALA B 1 279 ? 17.594 -19.328 -11.391 1 86.44 279 ALA B N 1
ATOM 4583 C CA . ALA B 1 279 ? 17.875 -18.969 -12.773 1 86.44 279 ALA B CA 1
ATOM 4584 C C . ALA B 1 279 ? 16.828 -18.016 -13.336 1 86.44 279 ALA B C 1
ATOM 4586 O O . ALA B 1 279 ? 17.156 -17.047 -14.008 1 86.44 279 ALA B O 1
ATOM 4587 N N . ILE B 1 280 ? 15.531 -18.312 -13.055 1 88.5 280 ILE B N 1
ATOM 4588 C CA . ILE B 1 280 ? 14.422 -17.469 -13.477 1 88.5 280 ILE B CA 1
ATOM 4589 C C . ILE B 1 280 ? 14.562 -16.094 -12.844 1 88.5 280 ILE B C 1
ATOM 4591 O O . ILE B 1 280 ? 14.383 -15.07 -13.516 1 88.5 280 ILE B O 1
ATOM 4595 N N . GLY B 1 281 ? 14.898 -16.047 -1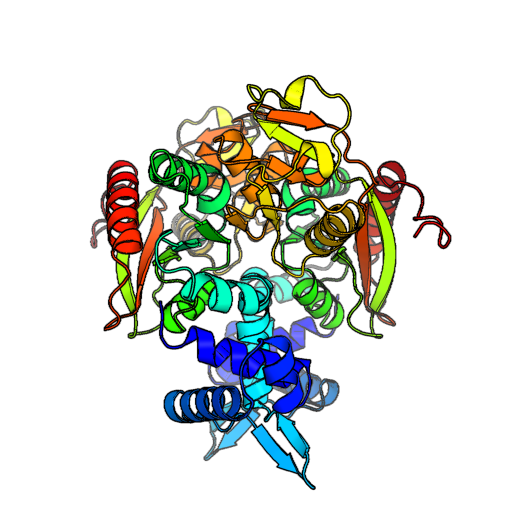1.57 1 91.94 281 GLY B N 1
ATOM 4596 C CA . GLY B 1 281 ? 15.133 -14.789 -10.875 1 91.94 281 GLY B CA 1
ATOM 4597 C C . GLY B 1 281 ? 16.266 -13.984 -11.477 1 91.94 281 GLY B C 1
ATOM 4598 O O . GLY B 1 281 ? 16.156 -12.766 -11.617 1 91.94 281 GLY B O 1
ATOM 4599 N N . ALA B 1 282 ? 17.344 -14.68 -11.812 1 93.19 282 ALA B N 1
ATOM 4600 C CA . ALA B 1 282 ? 18.5 -14.008 -12.398 1 93.19 282 ALA B CA 1
ATOM 4601 C C . ALA B 1 282 ? 18.141 -13.375 -13.742 1 93.19 282 ALA B C 1
ATOM 4603 O O . ALA B 1 282 ? 18.578 -12.258 -14.039 1 93.19 282 ALA B O 1
ATOM 4604 N N . GLN B 1 283 ? 17.391 -14.117 -14.523 1 94.94 283 GLN B N 1
ATOM 4605 C CA . GLN B 1 283 ? 16.953 -13.586 -15.805 1 94.94 283 GLN B CA 1
ATOM 4606 C C . GLN B 1 283 ? 16.062 -12.359 -15.609 1 94.94 283 GLN B C 1
ATOM 4608 O O . GLN B 1 283 ? 16.203 -11.367 -16.328 1 94.94 283 GLN B O 1
ATOM 4613 N N . PHE B 1 284 ? 15.141 -12.43 -14.672 1 97.19 284 PHE B N 1
ATOM 4614 C CA . PHE B 1 284 ? 14.25 -11.305 -14.406 1 97.19 284 PHE B CA 1
ATOM 4615 C C . PHE B 1 284 ? 15.039 -10.109 -13.867 1 97.19 284 PHE B C 1
ATOM 4617 O O . PHE B 1 284 ? 14.773 -8.969 -14.25 1 97.19 284 PHE B O 1
ATOM 4624 N N . LEU B 1 285 ? 15.969 -10.383 -12.984 1 97.75 285 LEU B N 1
ATOM 4625 C CA . LEU B 1 285 ? 16.828 -9.336 -12.422 1 97.75 285 LEU B CA 1
ATOM 4626 C C . LEU B 1 285 ? 17.562 -8.586 -13.523 1 97.75 285 LEU B C 1
ATOM 4628 O O . LEU B 1 285 ? 17.641 -7.352 -13.492 1 97.75 285 LEU B O 1
ATOM 4632 N N . GLU B 1 286 ? 18.094 -9.297 -14.453 1 98.06 286 GLU B N 1
ATOM 4633 C CA . GLU B 1 286 ? 18.781 -8.664 -15.578 1 98.06 286 GLU B CA 1
ATOM 4634 C C . GLU B 1 286 ? 17.828 -7.754 -16.344 1 98.06 286 GLU B C 1
ATOM 4636 O O . GLU B 1 286 ? 18.188 -6.617 -16.688 1 98.06 286 GLU B O 1
ATOM 4641 N N . GLN B 1 287 ? 16.641 -8.25 -16.641 1 98.19 287 GLN B N 1
ATOM 4642 C CA . GLN B 1 287 ? 15.641 -7.48 -17.375 1 98.19 287 GLN B CA 1
ATOM 4643 C C . GLN B 1 287 ? 15.273 -6.203 -16.625 1 98.19 287 GLN B C 1
ATOM 4645 O O . GLN B 1 287 ? 15.289 -5.113 -17.203 1 98.19 287 GLN B O 1
ATOM 4650 N N . VAL B 1 288 ? 14.945 -6.309 -15.367 1 98.44 288 VAL B N 1
ATOM 4651 C CA . VAL B 1 288 ? 14.461 -5.172 -14.594 1 98.44 288 VAL B CA 1
ATOM 4652 C C . VAL B 1 288 ? 15.586 -4.168 -14.391 1 98.44 288 VAL B C 1
ATOM 4654 O O . VAL B 1 288 ? 15.367 -2.953 -14.438 1 98.44 288 VAL B O 1
ATOM 4657 N N . SER B 1 289 ? 16.812 -4.664 -14.148 1 98.25 289 SER B N 1
ATOM 4658 C CA . SER B 1 289 ? 17.969 -3.787 -13.977 1 98.25 289 SER B CA 1
ATOM 4659 C C . SER B 1 289 ? 18.219 -2.951 -15.227 1 98.25 289 SER B C 1
ATOM 4661 O O . SER B 1 289 ? 18.5 -1.758 -15.141 1 98.25 289 SER B O 1
ATOM 4663 N N . ALA B 1 290 ? 18.109 -3.562 -16.344 1 98.19 290 ALA B N 1
ATOM 4664 C CA . ALA B 1 290 ? 18.297 -2.85 -17.609 1 98.19 290 ALA B CA 1
ATOM 4665 C C . ALA B 1 290 ? 17.25 -1.753 -17.781 1 98.19 290 ALA B C 1
ATOM 4667 O O . ALA B 1 290 ? 17.578 -0.637 -18.188 1 98.19 290 ALA B O 1
ATOM 4668 N N . SER B 1 291 ? 15.992 -2.098 -17.516 1 97.94 291 SER B N 1
ATOM 4669 C CA . SER B 1 291 ? 14.914 -1.125 -17.609 1 97.94 291 SER B CA 1
ATOM 4670 C C . SER B 1 291 ? 15.117 0.04 -16.656 1 97.94 291 SER B C 1
ATOM 4672 O O . SER B 1 291 ? 14.898 1.198 -17.016 1 97.94 291 SER B O 1
ATOM 4674 N N . MET B 1 292 ? 15.523 -0.281 -15.422 1 97.5 292 MET B N 1
ATOM 4675 C CA . MET B 1 292 ? 15.773 0.753 -14.422 1 97.5 292 MET B CA 1
ATOM 4676 C C . MET B 1 292 ? 16.922 1.656 -14.852 1 97.5 292 MET B C 1
ATOM 4678 O O . MET B 1 292 ? 16.875 2.871 -14.648 1 97.5 292 MET B O 1
ATOM 4682 N N . THR B 1 293 ? 17.969 1.114 -15.391 1 97.44 293 THR B N 1
ATOM 4683 C CA . THR B 1 293 ? 19.109 1.877 -15.859 1 97.44 293 THR B CA 1
ATOM 4684 C C . THR B 1 293 ? 18.703 2.889 -16.922 1 97.44 293 THR B C 1
ATOM 4686 O O . THR B 1 293 ? 19.156 4.031 -16.922 1 97.44 293 THR B O 1
ATOM 4689 N N . THR B 1 294 ? 17.812 2.48 -17.781 1 96 294 THR B N 1
ATOM 4690 C CA . THR B 1 294 ? 17.344 3.34 -18.859 1 96 294 THR B CA 1
ATOM 4691 C C . THR B 1 294 ? 16.578 4.539 -18.312 1 96 294 THR B C 1
ATOM 4693 O O . THR B 1 294 ? 16.625 5.633 -18.875 1 96 294 THR B O 1
ATOM 4696 N N . LEU B 1 295 ? 15.883 4.324 -17.219 1 95.31 295 LEU B N 1
ATOM 4697 C CA . LEU B 1 295 ? 15.016 5.352 -16.656 1 95.31 295 LEU B CA 1
ATOM 4698 C C . LEU B 1 295 ? 15.789 6.223 -15.664 1 95.31 295 LEU B C 1
ATOM 4700 O O . LEU B 1 295 ? 15.391 7.355 -15.391 1 95.31 295 LEU B O 1
ATOM 4704 N N . ALA B 1 296 ? 16.859 5.703 -15.086 1 97.06 296 ALA B N 1
ATOM 4705 C CA . ALA B 1 296 ? 17.578 6.336 -13.984 1 97.06 296 ALA B CA 1
ATOM 4706 C C . ALA B 1 296 ? 18.344 7.562 -14.461 1 97.06 296 ALA B C 1
ATOM 4708 O O . ALA B 1 296 ? 18.672 7.676 -15.648 1 97.06 296 ALA B O 1
ATOM 4709 N N . THR B 1 297 ? 18.531 8.516 -13.609 1 94.69 297 THR B N 1
ATOM 4710 C CA . THR B 1 297 ? 19.438 9.641 -13.82 1 94.69 297 THR B CA 1
ATOM 4711 C C . THR B 1 297 ? 20.781 9.375 -13.156 1 94.69 297 THR B C 1
ATOM 4713 O O . THR B 1 297 ? 20.938 8.398 -12.43 1 94.69 297 THR B O 1
ATOM 4716 N N . ALA B 1 298 ? 21.719 10.242 -13.539 1 85.69 298 ALA B N 1
ATOM 4717 C CA . ALA B 1 298 ? 23.047 10.094 -12.953 1 85.69 298 ALA B CA 1
ATOM 4718 C C . ALA B 1 298 ? 23.031 10.359 -11.453 1 85.69 298 ALA B C 1
ATOM 4720 O O . ALA B 1 298 ? 22.219 11.148 -10.969 1 85.69 298 ALA B O 1
ATOM 4721 N N . ALA B 1 299 ? 23.875 9.609 -10.789 1 84.44 299 ALA B N 1
ATOM 4722 C CA . ALA B 1 299 ? 24.016 9.812 -9.352 1 84.44 299 ALA B CA 1
ATOM 4723 C C . ALA B 1 299 ? 24.359 11.266 -9.039 1 84.44 299 ALA B C 1
ATOM 4725 O O . ALA B 1 299 ? 24.969 11.961 -9.859 1 84.44 299 ALA B O 1
ATOM 4726 N N . PRO B 1 300 ? 23.703 11.672 -7.828 1 73.44 300 PRO B N 1
ATOM 4727 C CA . PRO B 1 300 ? 24.078 13.039 -7.477 1 73.44 300 PRO B CA 1
ATOM 4728 C C . PRO B 1 300 ? 25.594 13.219 -7.336 1 73.44 300 PRO B C 1
ATOM 4730 O O . PRO B 1 300 ? 26.297 12.289 -6.934 1 73.44 300 PRO B O 1
ATOM 4733 N N . ASP B 1 301 ? 26.141 14.258 -7.949 1 62.59 301 ASP B N 1
ATOM 4734 C CA . ASP B 1 301 ? 27.547 14.609 -7.723 1 62.59 301 ASP B CA 1
ATOM 4735 C C . ASP B 1 301 ? 27.828 14.828 -6.238 1 62.59 301 ASP B C 1
ATOM 4737 O O . ASP B 1 301 ? 27.031 15.469 -5.539 1 62.59 301 ASP B O 1
ATOM 4741 N N . PRO B 1 302 ? 28.688 13.906 -5.641 1 54.31 302 PRO B N 1
ATOM 4742 C CA . PRO B 1 302 ? 29 14.133 -4.227 1 54.31 302 PRO B CA 1
ATOM 4743 C C . PRO B 1 302 ? 29.109 15.609 -3.873 1 54.31 302 PRO B C 1
ATOM 4745 O O . PRO B 1 302 ? 28.875 15.992 -2.725 1 54.31 302 PRO B O 1
ATOM 4748 N N . ALA B 1 303 ? 29.641 16.375 -4.75 1 47.97 303 ALA B N 1
ATOM 4749 C CA . ALA B 1 303 ? 29.938 17.781 -4.504 1 47.97 303 ALA B CA 1
ATOM 4750 C C . ALA B 1 303 ? 28.656 18.609 -4.434 1 47.97 303 ALA B C 1
ATOM 4752 O O . ALA B 1 303 ? 28.703 19.828 -4.242 1 47.97 303 ALA B O 1
ATOM 4753 N N . GLU B 1 304 ? 27.562 18.219 -4.906 1 44.78 304 GLU B N 1
ATOM 4754 C CA . GLU B 1 304 ? 26.422 19.141 -4.855 1 44.78 304 GLU B CA 1
ATOM 4755 C C . GLU B 1 304 ? 25.844 19.219 -3.447 1 44.78 304 GLU B C 1
ATOM 4757 O O . GLU B 1 304 ? 25.422 18.203 -2.881 1 44.78 304 GLU B O 1
ATOM 4762 N N . PRO B 1 305 ? 25.922 20.125 -2.672 1 36.91 305 PRO B N 1
ATOM 4763 C CA . PRO B 1 305 ? 25.266 20.312 -1.378 1 36.91 305 PRO B CA 1
ATOM 4764 C C . PRO B 1 305 ? 23.734 20.234 -1.475 1 36.91 305 PRO B C 1
ATOM 4766 O O . PRO B 1 305 ? 23.172 20.5 -2.533 1 36.91 305 PRO B O 1
#

InterPro domains:
  IPR000847 LysR, HTH, N-terminal domain [PF00126] (5-63)
  IPR000847 LysR, HTH, N-terminal domain [PR00039] (20-31)
  IPR000847 LysR, HTH, N-terminal domain [PR00039] (31-41)
  IPR000847 LysR, HTH, N-terminal domain [PR00039] (41-52)
  IPR000847 LysR, HTH, N-terminal domain [PS50931] (1-60)
  IPR005119 LysR, substrate-binding [PF03466] (89-290)
  IPR036388 Winged helix-like DNA-binding domain superfamily [G3DSA:1.10.10.10] (4-86)
  IPR036390 Winged helix DNA-binding domain superfamily [SSF46785] (5-113)

pLDDT: mean 84.07, std 17.33, range [26.91, 98.69]